Protein AF-A0A5J4VDG0-F1 (afdb_monomer_lite)

Sequence (549 aa):
MPLVFTILSIVASMLVIDYNEAIFICGYRSVIMGLCQLCVIVIVNPPAQNLIGVYPNFKTDISTNPIWNDISHFTTHHELRVQMLEKAVDFVTVLNQIVLYGTSKNDPETLTGDSQIDDLASPRTIKKGSQTQKIQYEPTDIFVNREGDELLEHRVYSINGPFNGLEALFALFIQSAQMILEEARDPDTPMPGLPTTAVQDMATLLIYDMKGGNVQYRAAIVQQQTDTINLWRTLLIIIFAVSIVTTFIGYVFCLVPERTILYHVAEGSAKMRELDPAADASDRTGMGASAWKDEYSCDCIRLDREHQKMLISLAGLCRAIDGTMNVAEQYSKLQQLMQAKPTADGLAILEMMDQVEKEREEVRASLGSAGGDQKILLDVTAAFDQSKLQILGKIIVRLLSIVIRQTFSALADEEHLIIKYKVSHIHKKLHQTQHAAFIRKVQTIALHVAKEARISNKQVHSSFAQKIIQLYAGWLIDHVSKIDRELSALLIGKAPESELDSDIEAHEHLVVPHSYTSFLDSDNASIQDRNLFERMKKMLKLSTKKANN

InterPro domains:
  IPR035938 Hemerythrin-like superfamily [G3DSA:1.20.120.50] (371-494)
  IPR035938 Hemerythrin-like superfamily [SSF47188] (393-489)

Organism: NCBI:txid222440

Radius of gyration: 50.25 Å; chains: 1; bounding box: 98×58×125 Å

Secondary structure (DSSP, 8-state):
-HHHHHHHHHHHHHHHHHHHHHHHHHHHHHHHHHHHHHHHHHHHS--SS-SSSSTT----TT---TTTS--GGGSS-HHHHHHHHHHHHHHHHHHHHHHHH---TT-GGG--S-HHHHTS-------TT-HHHHHHHSEES----STTGGG-TT-STT--S-EEHHHHHHHHHHHHHHHHHHHHH-TTSPPPPTTSHHHHHHHHHHHTHHHHHHHHHHHHHHHHHHHHHHHHHHHHHHHHHHHHHHHHHHIIIIIHHHHHHHHHHHHHHHHHHHS-HHHHHHHHSTTGGGS--GGG--S-HHHHHHHHHHHHHHHHHHHHH-TT---HHHHHHHHHHHHHS--HHHHHHHHHHHHHHHHHHHHHHHTT--SSS------GGGG--HHHHHHHHHHHHHHHHHHHHHHHHHHHHHHHHHHHTT--HHHHHHHHHHHHHHHHHHHHHHHHHHHHTT-TTSPPPTHHHHHHHHHHHHHIIIIIIIIIHHHHHHHTTTS-HHHHTSPPPP-SSB---HHHHHHHHSTTS-HHHHHHHHHHHHHHT--BPP---

Foldseek 3Di:
DVVVLVVLVVVLVVLLQQLVLLLVLLVVLLVLLVVLLLLLCCLQPPDPAQPPDDPPPQADPPFQQPLRRHPCSSHNDLVVSLVSSVLSLQLSVLSVCCSAAWADLPDPSNDNSRPVSSVHTHHHLDDVPAPLVCQAFPWDFFLFDDPCLVVDDCLQPPDDGTDGHLNRLSVLLSVLSVVQSVQSVDPVHPHDHCPDNSSSRSVSSSVTGNNSSSVSSSVSSVVVSVVSSVVSVVVSVVVVVVVVVVVVCCCVPPVVVVVVVVVVVVVVVVVVCVVPVLQVVQVVALLGLLQDDPLLALVFQQLSVLSLVLSLLLSLLLCLQAVLGHHPVSLVVLVVVCVVPNDPLSVLSNVLSVVSVVLQVVLVVVVPPDDDPCPPSDRCPVVDDLVNLLSSLVSSLQSLLSSQQSLQQSLQVLLVLCVVLVPDPVLSVVSLVVSLVLNLQSLVLSLLSLVQSNPSGDRRHSVSSVSVSVSSSCCSVVPSSPSSSVSVVRCVVRPDSVVSNDYDDDDPARNHHPSNVCCCVDPNDDPVNVVSVVVSCVSSVGHHPPPPD

pLDDT: mean 87.24, std 10.99, range [27.17, 97.31]

Structure (mmCIF, N/CA/C/O backbone):
data_AF-A0A5J4VDG0-F1
#
_entry.id   AF-A0A5J4VDG0-F1
#
loop_
_atom_site.group_PDB
_atom_site.id
_atom_site.type_symbol
_atom_site.label_atom_id
_atom_site.label_alt_id
_atom_site.label_comp_id
_atom_site.label_asym_id
_atom_site.label_entity_id
_atom_site.label_seq_id
_atom_site.pdbx_PDB_ins_code
_atom_site.Cartn_x
_atom_site.Cartn_y
_atom_site.Cartn_z
_atom_site.occupancy
_atom_site.B_iso_or_equiv
_atom_site.auth_seq_id
_atom_site.auth_comp_id
_atom_site.auth_asym_id
_atom_site.auth_atom_id
_atom_site.pdbx_PDB_model_num
ATOM 1 N N . MET A 1 1 ? -8.859 2.962 -7.431 1.00 70.88 1 MET A N 1
ATOM 2 C CA . MET A 1 1 ? -8.124 4.047 -8.122 1.00 70.88 1 MET A CA 1
ATOM 3 C C . MET A 1 1 ? -6.622 4.047 -7.831 1.00 70.88 1 MET A C 1
ATOM 5 O O . MET A 1 1 ? -5.888 4.030 -8.809 1.00 70.88 1 MET A O 1
ATOM 9 N N . PRO A 1 2 ? -6.133 3.976 -6.573 1.00 71.75 2 PRO A N 1
ATOM 10 C CA . PRO A 1 2 ? -4.685 3.977 -6.298 1.00 71.75 2 PRO A CA 1
ATOM 11 C C . PRO A 1 2 ? -3.926 2.828 -6.978 1.00 71.75 2 PRO A C 1
ATOM 13 O O . PRO A 1 2 ? -2.922 3.063 -7.634 1.00 71.75 2 PRO A O 1
ATOM 16 N N . LEU A 1 3 ? -4.477 1.609 -6.929 1.00 74.94 3 LEU A N 1
ATOM 17 C CA . LEU A 1 3 ? -3.910 0.438 -7.610 1.00 74.94 3 LEU A CA 1
ATOM 18 C C . LEU A 1 3 ? -3.774 0.645 -9.130 1.00 74.94 3 LEU A C 1
ATOM 20 O O . LEU A 1 3 ? -2.743 0.326 -9.708 1.00 74.94 3 LEU A O 1
ATOM 24 N N . VAL A 1 4 ? -4.802 1.216 -9.770 1.00 80.25 4 VAL A N 1
ATOM 25 C CA . VAL A 1 4 ? -4.806 1.487 -11.219 1.00 80.25 4 VAL A CA 1
ATOM 26 C C . VAL A 1 4 ? -3.732 2.516 -11.572 1.00 80.25 4 VAL A C 1
ATOM 28 O O . VAL A 1 4 ? -2.987 2.315 -12.524 1.00 80.25 4 VAL A O 1
ATOM 31 N N . PHE A 1 5 ? -3.600 3.580 -10.777 1.00 80.44 5 PHE A N 1
ATOM 32 C CA . PHE A 1 5 ? -2.546 4.579 -10.954 1.00 80.44 5 PHE A CA 1
ATOM 33 C C . PHE A 1 5 ? -1.143 3.962 -10.836 1.00 80.44 5 PHE A C 1
ATOM 35 O O . PHE A 1 5 ? -0.289 4.218 -11.685 1.00 80.44 5 PHE A O 1
ATOM 42 N N . THR A 1 6 ? -0.910 3.112 -9.831 1.00 81.81 6 THR A N 1
ATOM 43 C CA . THR A 1 6 ? 0.368 2.407 -9.651 1.00 81.81 6 THR A CA 1
ATOM 44 C C . THR A 1 6 ? 0.689 1.495 -10.834 1.00 81.81 6 THR A C 1
ATOM 46 O O . THR A 1 6 ? 1.796 1.568 -11.359 1.00 81.81 6 THR A O 1
ATOM 49 N N . ILE A 1 7 ? -0.274 0.692 -11.300 1.00 85.44 7 ILE A N 1
ATOM 50 C CA . ILE A 1 7 ? -0.084 -0.192 -12.461 1.00 85.44 7 ILE A CA 1
ATOM 51 C C . ILE A 1 7 ? 0.286 0.624 -13.705 1.00 85.44 7 ILE A C 1
ATOM 53 O O . ILE A 1 7 ? 1.271 0.313 -14.367 1.00 85.44 7 ILE A O 1
ATOM 57 N N . LEU A 1 8 ? -0.457 1.695 -14.000 1.00 84.88 8 LEU A N 1
ATOM 58 C CA . LEU A 1 8 ? -0.182 2.538 -15.169 1.00 84.88 8 LEU A CA 1
ATOM 59 C C . LEU A 1 8 ? 1.173 3.244 -15.071 1.00 84.88 8 LEU A C 1
ATOM 61 O O . LEU A 1 8 ? 1.848 3.405 -16.082 1.00 84.88 8 LEU A O 1
ATOM 65 N N . SER A 1 9 ? 1.593 3.623 -13.863 1.00 83.19 9 SER A N 1
ATOM 66 C CA . SER A 1 9 ? 2.905 4.232 -13.632 1.00 83.19 9 SER A CA 1
ATOM 67 C C . SER A 1 9 ? 4.038 3.238 -13.895 1.00 83.19 9 SER A C 1
ATOM 69 O O . SER A 1 9 ? 4.997 3.585 -14.575 1.00 83.19 9 SER A O 1
ATOM 71 N N . ILE A 1 10 ? 3.904 1.990 -13.429 1.00 87.62 10 ILE A N 1
ATOM 72 C CA . ILE A 1 10 ? 4.875 0.918 -13.698 1.00 87.62 10 ILE A CA 1
ATOM 73 C C . ILE A 1 10 ? 4.959 0.641 -15.202 1.00 87.62 10 ILE A C 1
ATOM 75 O O . ILE A 1 10 ? 6.056 0.606 -15.752 1.00 87.62 10 ILE A O 1
ATOM 79 N N . VAL A 1 11 ? 3.813 0.503 -15.878 1.00 87.31 11 VAL A N 1
ATOM 80 C CA . VAL A 1 11 ? 3.767 0.276 -17.333 1.00 87.31 11 VAL A CA 1
ATOM 81 C C . VAL A 1 11 ? 4.431 1.428 -18.088 1.00 87.31 11 VAL A C 1
ATOM 83 O O . VAL A 1 11 ? 5.231 1.186 -18.989 1.00 87.31 11 VAL A O 1
ATOM 86 N N . ALA A 1 12 ? 4.154 2.676 -17.703 1.00 85.50 12 ALA A N 1
ATOM 87 C CA . ALA A 1 12 ? 4.798 3.840 -18.300 1.00 85.50 12 ALA A CA 1
ATOM 88 C C . ALA A 1 12 ? 6.322 3.817 -18.091 1.00 85.50 12 ALA A C 1
ATOM 90 O O . ALA A 1 12 ? 7.064 4.077 -19.034 1.00 85.50 12 ALA A O 1
ATOM 91 N N . SER A 1 13 ? 6.800 3.463 -16.893 1.00 84.88 13 SER A N 1
ATOM 92 C CA . SER A 1 13 ? 8.234 3.334 -16.607 1.00 84.88 13 SER A CA 1
ATOM 93 C C . SER A 1 13 ? 8.905 2.223 -17.417 1.00 84.88 13 SER A C 1
ATOM 95 O O . SER A 1 13 ? 9.983 2.455 -17.955 1.00 84.88 13 SER A O 1
ATOM 97 N N . MET A 1 14 ? 8.271 1.054 -17.548 1.00 85.69 14 MET A N 1
ATOM 98 C CA . MET A 1 14 ? 8.796 -0.050 -18.362 1.00 85.69 14 MET A CA 1
ATOM 99 C C . MET A 1 14 ? 8.923 0.355 -19.832 1.00 85.69 14 MET A C 1
ATOM 101 O O . MET A 1 14 ? 9.989 0.201 -20.414 1.00 85.69 14 MET A O 1
ATOM 105 N N . LEU A 1 15 ? 7.889 0.990 -20.396 1.00 82.69 15 LEU A N 1
ATOM 106 C CA . LEU A 1 15 ? 7.940 1.484 -21.774 1.00 82.69 15 LEU A CA 1
ATOM 107 C C . LEU A 1 15 ? 9.100 2.463 -21.996 1.00 82.69 15 LEU A C 1
ATOM 109 O O . LEU A 1 15 ? 9.728 2.440 -23.049 1.00 82.69 15 LEU A O 1
ATOM 113 N N . VAL A 1 16 ? 9.395 3.332 -21.025 1.00 84.62 16 VAL A N 1
ATOM 114 C CA . VAL A 1 16 ? 10.520 4.274 -21.127 1.00 84.62 16 VAL A CA 1
ATOM 115 C C . VAL A 1 16 ? 11.865 3.552 -21.161 1.00 84.62 16 VAL A C 1
ATOM 117 O O . VAL A 1 16 ? 12.725 3.962 -21.942 1.00 84.62 16 VAL A O 1
ATOM 120 N N . ILE A 1 17 ? 12.039 2.506 -20.347 1.00 84.50 17 ILE A N 1
ATOM 121 C CA . ILE A 1 17 ? 13.260 1.688 -20.315 1.00 84.50 17 ILE A CA 1
ATOM 122 C C . ILE A 1 17 ? 13.478 1.021 -21.676 1.00 84.50 17 ILE A C 1
ATOM 124 O O . ILE A 1 17 ? 14.536 1.223 -22.268 1.00 84.50 17 ILE A O 1
ATOM 128 N N . ASP A 1 18 ? 12.450 0.370 -22.225 1.00 83.50 18 ASP A N 1
ATOM 129 C CA . ASP A 1 18 ? 12.528 -0.307 -23.525 1.00 83.50 18 ASP A CA 1
ATOM 130 C C . ASP A 1 18 ? 12.976 0.662 -24.646 1.00 83.50 18 ASP A C 1
ATOM 132 O O . ASP A 1 18 ? 13.821 0.345 -25.483 1.00 83.50 18 ASP A O 1
ATOM 136 N N . TYR A 1 19 ? 12.465 1.902 -24.666 1.00 88.12 19 TYR A N 1
ATOM 137 C CA . TYR A 1 19 ? 12.916 2.899 -25.649 1.00 88.12 19 TYR A CA 1
ATOM 138 C C . TYR A 1 19 ? 14.365 3.360 -25.436 1.00 88.12 19 TYR A C 1
ATOM 140 O O . TYR A 1 19 ? 15.046 3.634 -26.425 1.00 88.12 19 TYR A O 1
ATOM 148 N N . ASN A 1 20 ? 14.851 3.455 -24.193 1.00 90.19 20 ASN A N 1
ATOM 149 C CA . ASN A 1 20 ? 16.251 3.811 -23.926 1.00 90.19 20 ASN A CA 1
ATOM 150 C C . ASN A 1 20 ? 17.202 2.754 -24.488 1.00 90.19 20 ASN A C 1
ATOM 152 O O . ASN A 1 20 ? 18.214 3.092 -25.106 1.00 90.19 20 ASN A O 1
ATOM 156 N N . GLU A 1 21 ? 16.850 1.485 -24.309 1.00 91.44 21 GLU A N 1
ATOM 157 C CA . GLU A 1 21 ? 17.596 0.350 -24.840 1.00 91.44 21 GLU A CA 1
ATOM 158 C C . GLU A 1 21 ? 17.581 0.370 -26.378 1.00 91.44 21 GLU A C 1
ATOM 160 O O . GLU A 1 21 ? 18.640 0.305 -27.002 1.00 91.44 21 GLU A O 1
ATOM 165 N N . ALA A 1 22 ? 16.432 0.640 -27.008 1.00 91.44 22 ALA A N 1
ATOM 166 C CA . ALA A 1 22 ? 16.335 0.841 -28.461 1.00 91.44 22 ALA A CA 1
ATOM 167 C C . ALA A 1 22 ? 17.231 1.986 -28.982 1.00 91.44 22 ALA A C 1
ATOM 169 O O . ALA A 1 22 ? 17.885 1.859 -30.020 1.00 91.44 22 ALA A O 1
ATOM 170 N N . ILE A 1 23 ? 17.265 3.124 -28.275 1.00 93.94 23 ILE A N 1
ATOM 171 C CA . ILE A 1 23 ? 18.097 4.289 -28.626 1.00 93.94 23 ILE A CA 1
ATOM 172 C C . ILE A 1 23 ? 19.583 3.932 -28.541 1.00 93.94 23 ILE A C 1
ATOM 174 O O . ILE A 1 23 ? 20.359 4.319 -29.425 1.00 93.94 23 ILE A O 1
ATOM 178 N N . PHE A 1 24 ? 19.973 3.191 -27.500 1.00 94.56 24 PHE A N 1
ATOM 179 C CA . PHE A 1 24 ? 21.333 2.695 -27.332 1.00 94.56 24 PHE A CA 1
ATOM 180 C C . PHE A 1 24 ? 21.721 1.761 -28.480 1.00 94.56 24 PHE A C 1
ATOM 182 O O . PHE A 1 24 ? 22.692 2.054 -29.175 1.00 94.56 24 PHE A O 1
ATOM 189 N N . ILE A 1 25 ? 20.931 0.715 -28.746 1.00 92.75 25 ILE A N 1
ATOM 190 C CA . ILE A 1 25 ? 21.183 -0.267 -29.814 1.00 92.75 25 ILE A CA 1
ATOM 191 C C . ILE A 1 25 ? 21.256 0.434 -31.184 1.00 92.75 25 ILE A C 1
ATOM 193 O O . ILE A 1 25 ? 22.161 0.174 -31.977 1.00 92.75 25 ILE A O 1
ATOM 197 N N . CYS A 1 26 ? 20.377 1.408 -31.446 1.00 93.44 26 CYS A N 1
ATOM 198 C CA . CYS A 1 26 ? 20.413 2.211 -32.671 1.00 93.44 26 CYS A CA 1
ATOM 199 C C . CYS A 1 26 ? 21.712 3.026 -32.813 1.00 93.44 26 CYS A C 1
ATOM 201 O O . CYS A 1 26 ? 22.259 3.149 -33.911 1.00 93.44 26 CYS A O 1
ATOM 203 N N . GLY A 1 27 ? 22.220 3.598 -31.717 1.00 93.12 27 GLY A N 1
ATOM 204 C CA . GLY A 1 27 ? 23.523 4.265 -31.705 1.00 93.12 27 GLY A CA 1
ATOM 205 C C . GLY A 1 27 ? 24.677 3.279 -31.888 1.00 93.12 27 GLY A C 1
ATOM 206 O O . GLY A 1 27 ? 25.604 3.545 -32.654 1.00 93.12 27 GLY A O 1
ATOM 207 N N . TYR A 1 28 ? 24.583 2.127 -31.229 1.00 93.00 28 TYR A N 1
ATOM 208 C CA . TYR A 1 28 ? 25.574 1.061 -31.249 1.00 93.00 28 TYR A CA 1
ATOM 209 C C . TYR A 1 28 ? 25.773 0.479 -32.653 1.00 93.00 28 TYR A C 1
ATOM 211 O O . TYR A 1 28 ? 26.912 0.315 -33.088 1.00 93.00 28 TYR A O 1
ATOM 219 N N . ARG A 1 29 ? 24.688 0.319 -33.426 1.00 91.12 29 ARG A N 1
ATOM 220 C CA . ARG A 1 29 ? 24.722 -0.067 -34.849 1.00 91.12 29 ARG A CA 1
ATOM 221 C C . ARG A 1 29 ? 25.728 0.760 -35.655 1.00 91.12 29 ARG A C 1
ATOM 223 O O . ARG A 1 29 ? 26.521 0.199 -36.401 1.00 91.12 29 ARG A O 1
ATOM 230 N N . SER A 1 30 ? 25.761 2.083 -35.464 1.00 90.44 30 SER A N 1
ATOM 231 C CA . SER A 1 30 ? 26.688 2.968 -36.196 1.00 90.44 30 SER A CA 1
ATOM 232 C C . SER A 1 30 ? 28.160 2.700 -35.861 1.00 90.44 30 SER A C 1
ATOM 234 O O . SER A 1 30 ? 29.027 2.866 -36.717 1.00 90.44 30 SER A O 1
ATOM 236 N N . VAL A 1 31 ? 28.450 2.281 -34.625 1.00 92.56 31 VAL A N 1
ATOM 237 C CA . VAL A 1 31 ? 29.808 1.925 -34.185 1.00 92.56 31 VAL A CA 1
ATOM 238 C C . VAL A 1 31 ? 30.266 0.645 -34.879 1.00 92.56 31 VAL A C 1
ATOM 240 O O . VAL A 1 31 ? 31.378 0.603 -35.404 1.00 92.56 31 VAL A O 1
ATOM 243 N N . ILE A 1 32 ? 29.397 -0.368 -34.954 1.00 93.69 32 ILE A N 1
ATOM 244 C CA . ILE A 1 32 ? 29.720 -1.634 -35.625 1.00 93.69 32 ILE A CA 1
ATOM 245 C C . ILE A 1 32 ? 29.877 -1.444 -37.140 1.00 93.69 32 ILE A C 1
ATOM 247 O O . ILE A 1 32 ? 30.781 -2.027 -37.732 1.00 93.69 32 ILE A O 1
ATOM 251 N N . MET A 1 33 ? 29.098 -0.561 -37.775 1.00 94.06 33 MET A N 1
ATOM 252 C CA . MET A 1 33 ? 29.329 -0.197 -39.184 1.00 94.06 33 MET A CA 1
ATOM 253 C C . MET A 1 33 ? 30.720 0.420 -39.399 1.00 94.06 33 MET A C 1
ATOM 255 O O . MET A 1 33 ? 31.411 0.080 -40.358 1.00 94.06 33 MET A O 1
ATOM 259 N N . GLY A 1 34 ? 31.178 1.276 -38.479 1.00 93.25 34 GLY A N 1
ATOM 260 C CA . GLY A 1 34 ? 32.550 1.793 -38.501 1.00 93.25 34 GLY A CA 1
ATOM 261 C C . GLY A 1 34 ? 33.610 0.700 -38.349 1.00 93.25 34 GLY A C 1
ATOM 262 O O . GLY A 1 34 ? 34.657 0.764 -38.990 1.00 93.25 34 GLY A O 1
ATOM 263 N N . LEU A 1 35 ? 33.322 -0.333 -37.557 1.00 92.50 35 LEU A N 1
ATOM 264 C CA . LEU A 1 35 ? 34.194 -1.494 -37.406 1.00 92.50 35 LEU A CA 1
ATOM 265 C C . LEU A 1 35 ? 34.237 -2.366 -38.669 1.00 92.50 35 LEU A C 1
ATOM 267 O O . LEU A 1 35 ? 35.317 -2.819 -39.043 1.00 92.50 35 LEU A O 1
ATOM 271 N N . CYS A 1 36 ? 33.110 -2.538 -39.365 1.00 94.50 36 CYS A N 1
ATOM 272 C CA . CYS A 1 36 ? 33.076 -3.196 -40.676 1.00 94.50 36 CYS A CA 1
ATOM 273 C C . CYS A 1 36 ? 33.992 -2.462 -41.666 1.00 94.50 36 CYS A C 1
ATOM 275 O O . CYS A 1 36 ? 34.841 -3.083 -42.303 1.00 94.50 36 CYS A O 1
ATOM 277 N N . GLN A 1 37 ? 33.892 -1.127 -41.727 1.00 92.81 37 GLN A N 1
ATOM 278 C CA . GLN A 1 37 ? 34.757 -0.301 -42.576 1.00 92.81 37 GLN A CA 1
ATOM 279 C C . GLN A 1 37 ? 36.240 -0.446 -42.208 1.00 92.81 37 GLN A C 1
ATOM 281 O O . GLN A 1 37 ? 37.091 -0.544 -43.091 1.00 92.81 37 GLN A O 1
ATOM 286 N N . LEU A 1 38 ? 36.564 -0.474 -40.912 1.00 91.81 38 LEU A N 1
ATOM 287 C CA . LEU A 1 38 ? 37.932 -0.700 -40.450 1.00 91.81 38 LEU A CA 1
ATOM 288 C C . LEU A 1 38 ? 38.455 -2.069 -40.906 1.00 91.81 38 LEU A C 1
ATOM 290 O O . LEU A 1 38 ? 39.565 -2.146 -41.427 1.00 91.81 38 LEU A O 1
ATOM 294 N N . CYS A 1 39 ? 37.660 -3.130 -40.750 1.00 91.88 39 CYS A N 1
ATOM 295 C CA . CYS A 1 39 ? 38.047 -4.472 -41.184 1.00 91.88 39 CYS A CA 1
ATOM 296 C C . CYS A 1 39 ? 38.300 -4.514 -42.696 1.00 91.88 39 CYS A C 1
ATOM 298 O O . CYS A 1 39 ? 39.322 -5.045 -43.119 1.00 91.88 39 CYS A O 1
ATOM 300 N N . VAL A 1 40 ? 37.443 -3.875 -43.499 1.00 93.06 40 VAL A N 1
ATOM 301 C CA . VAL A 1 40 ? 37.644 -3.734 -44.950 1.00 93.06 40 VAL A CA 1
ATOM 302 C C . VAL A 1 40 ? 38.961 -3.032 -45.274 1.00 93.06 40 VAL A C 1
ATOM 304 O O . VAL A 1 40 ? 39.744 -3.545 -46.069 1.00 93.06 40 VAL A O 1
ATOM 307 N N . ILE A 1 41 ? 39.250 -1.894 -44.635 1.00 90.75 41 ILE A N 1
ATOM 308 C CA . ILE A 1 41 ? 40.502 -1.156 -44.867 1.00 90.75 41 ILE A CA 1
ATOM 309 C C . ILE A 1 41 ? 41.715 -2.033 -44.553 1.00 90.75 41 ILE A C 1
ATOM 311 O O . ILE A 1 41 ? 42.691 -2.010 -45.294 1.00 90.75 41 ILE A O 1
ATOM 315 N N . VAL A 1 42 ? 41.655 -2.817 -43.478 1.00 89.94 42 VAL A N 1
ATOM 316 C CA . VAL A 1 42 ? 42.764 -3.675 -43.046 1.00 89.94 42 VAL A CA 1
ATOM 317 C C . VAL A 1 42 ? 42.888 -4.946 -43.905 1.00 89.94 42 VAL A C 1
ATOM 319 O O . VAL A 1 42 ? 43.977 -5.498 -44.031 1.00 89.94 42 VAL A O 1
ATOM 322 N N . ILE A 1 43 ? 41.814 -5.401 -44.553 1.00 90.69 43 ILE A N 1
ATOM 323 C CA . ILE A 1 43 ? 41.867 -6.467 -45.567 1.00 90.69 43 ILE A CA 1
ATOM 324 C C . ILE A 1 43 ? 42.522 -5.950 -46.857 1.00 90.69 43 ILE A C 1
ATOM 326 O O . ILE A 1 43 ? 43.427 -6.591 -47.387 1.00 90.69 43 ILE A O 1
ATOM 330 N N . VAL A 1 44 ? 42.084 -4.782 -47.332 1.00 90.88 44 VAL A N 1
ATOM 331 C CA . VAL A 1 44 ? 42.503 -4.162 -48.603 1.00 90.88 44 VAL A CA 1
ATOM 332 C C . VAL A 1 44 ? 43.905 -3.551 -48.521 1.00 90.88 44 VAL A C 1
ATOM 334 O O . VAL A 1 44 ? 44.650 -3.528 -49.500 1.00 90.88 44 VAL A O 1
ATOM 337 N N . ASN A 1 45 ? 44.279 -3.042 -47.350 1.00 88.94 45 ASN A N 1
ATOM 338 C CA . ASN A 1 45 ? 45.578 -2.445 -47.074 1.00 88.94 45 ASN A CA 1
ATOM 339 C C . ASN A 1 45 ? 46.158 -3.039 -45.779 1.00 88.94 45 ASN A C 1
ATOM 341 O O . ASN A 1 45 ? 46.115 -2.401 -44.719 1.00 88.94 45 ASN A O 1
ATOM 345 N N . PRO A 1 46 ? 46.655 -4.286 -45.835 1.00 86.56 46 PRO A N 1
ATOM 346 C CA . PRO A 1 46 ? 47.074 -5.009 -44.649 1.00 86.56 46 PRO A CA 1
ATOM 347 C C . PRO A 1 46 ? 48.311 -4.384 -44.000 1.00 86.56 46 PRO A C 1
ATOM 349 O O . PRO A 1 46 ? 49.202 -3.882 -44.691 1.00 86.56 46 PRO A O 1
ATOM 352 N N . PRO A 1 47 ? 48.413 -4.428 -42.662 1.00 83.25 47 PRO A N 1
ATOM 353 C CA . PRO A 1 47 ? 49.564 -3.884 -41.968 1.00 83.25 47 PRO A CA 1
ATOM 354 C C . PRO A 1 47 ? 50.822 -4.705 -42.274 1.00 83.25 47 PRO A C 1
ATOM 356 O O . PRO A 1 47 ? 50.781 -5.932 -42.363 1.00 83.25 47 PRO A O 1
ATOM 359 N N . ALA A 1 48 ? 51.967 -4.024 -42.374 1.00 83.69 48 ALA A N 1
ATOM 360 C CA . ALA A 1 48 ? 53.259 -4.660 -42.656 1.00 83.69 48 ALA A CA 1
ATOM 361 C C . ALA A 1 48 ? 53.749 -5.591 -41.526 1.00 83.69 48 ALA A C 1
ATOM 363 O O . ALA A 1 48 ? 54.609 -6.441 -41.744 1.00 83.69 48 ALA A O 1
ATOM 364 N N . GLN A 1 49 ? 53.213 -5.424 -40.317 1.00 85.00 49 GLN A N 1
ATOM 365 C CA . GLN A 1 49 ? 53.497 -6.234 -39.135 1.00 85.00 49 GLN A CA 1
ATOM 366 C C . GLN A 1 49 ? 52.247 -6.310 -38.255 1.00 85.00 49 GLN A C 1
ATOM 368 O O . GLN A 1 49 ? 51.351 -5.477 -38.387 1.00 85.00 49 GLN A O 1
ATOM 373 N N . ASN A 1 50 ? 52.195 -7.270 -37.330 1.00 80.94 50 ASN A N 1
ATOM 374 C CA . ASN A 1 50 ? 51.109 -7.330 -36.353 1.00 80.94 50 ASN A CA 1
ATOM 375 C C . ASN A 1 50 ? 51.076 -6.022 -35.543 1.00 80.94 50 ASN A C 1
ATOM 377 O O . ASN A 1 50 ? 52.068 -5.656 -34.911 1.00 80.94 50 ASN A O 1
ATOM 381 N N . LEU A 1 51 ? 49.951 -5.303 -35.599 1.00 75.50 51 LEU A N 1
ATOM 382 C CA . LEU A 1 51 ? 49.806 -3.988 -34.960 1.00 75.50 51 LEU A CA 1
ATOM 383 C C . LEU A 1 51 ? 49.625 -4.103 -33.446 1.00 75.50 51 LEU A C 1
ATOM 385 O O . LEU A 1 51 ? 50.106 -3.264 -32.688 1.00 75.50 51 LEU A O 1
ATOM 389 N N . ILE A 1 52 ? 48.942 -5.157 -33.011 1.00 72.62 52 ILE A N 1
ATOM 390 C CA . ILE A 1 52 ? 48.749 -5.498 -31.608 1.00 72.62 52 ILE A CA 1
ATOM 391 C C . ILE A 1 52 ? 49.311 -6.912 -31.463 1.00 72.62 52 ILE A C 1
ATOM 393 O O . ILE A 1 52 ? 48.883 -7.785 -32.207 1.00 72.62 52 ILE A O 1
ATOM 397 N N . GLY A 1 53 ? 50.320 -7.079 -30.590 1.00 65.25 53 GLY A N 1
ATOM 398 C CA . GLY A 1 53 ? 51.028 -8.318 -30.192 1.00 65.25 53 GLY A CA 1
ATOM 399 C C . GLY A 1 53 ? 51.355 -9.366 -31.283 1.00 65.25 53 GLY A C 1
ATOM 400 O O . GLY A 1 53 ? 51.524 -9.052 -32.452 1.00 65.25 53 GLY A O 1
ATOM 401 N N . VAL A 1 54 ? 51.452 -10.644 -30.890 1.00 68.31 54 VAL A N 1
ATOM 402 C CA . VAL A 1 54 ? 51.658 -11.792 -31.799 1.00 68.31 54 VAL A CA 1
ATOM 403 C C . VAL A 1 54 ? 50.436 -12.710 -31.721 1.00 68.31 54 VAL A C 1
ATOM 405 O O . VAL A 1 54 ? 50.083 -13.158 -30.631 1.00 68.31 54 VAL A O 1
ATOM 408 N N . TYR A 1 55 ? 49.785 -12.990 -32.854 1.00 68.88 55 TYR A N 1
ATOM 409 C CA . TYR A 1 55 ? 48.729 -14.009 -32.935 1.00 68.88 55 TYR A CA 1
ATOM 410 C C . TYR A 1 55 ? 49.280 -15.381 -32.496 1.00 68.88 55 TYR A C 1
ATOM 412 O O . TYR A 1 55 ? 50.399 -15.714 -32.897 1.00 68.88 55 TYR A O 1
ATOM 420 N N . PRO A 1 56 ? 48.548 -16.191 -31.701 1.00 64.12 56 PRO A N 1
ATOM 421 C CA . PRO A 1 56 ? 47.143 -16.056 -31.282 1.00 64.12 56 PRO A CA 1
ATOM 422 C C . PRO A 1 56 ? 46.897 -15.418 -29.897 1.00 64.12 56 PRO A C 1
ATOM 424 O O . PRO A 1 56 ? 45.912 -15.742 -29.240 1.00 64.12 56 PRO A O 1
ATOM 427 N N . ASN A 1 57 ? 47.739 -14.500 -29.416 1.00 61.78 57 ASN A N 1
ATOM 428 C CA . ASN A 1 57 ? 47.658 -14.016 -28.025 1.00 61.78 57 ASN A CA 1
ATOM 429 C C . ASN A 1 57 ? 46.596 -12.924 -27.748 1.00 61.78 57 ASN A C 1
ATOM 431 O O . ASN A 1 57 ? 46.778 -12.124 -26.830 1.00 61.78 57 ASN A O 1
ATOM 435 N N . PHE A 1 58 ? 45.486 -12.877 -28.496 1.00 69.50 58 PHE A N 1
ATOM 436 C CA . PHE A 1 58 ? 44.405 -11.906 -28.268 1.00 69.50 58 PHE A CA 1
ATOM 437 C C . PHE A 1 58 ? 43.123 -12.593 -27.851 1.00 69.50 58 PHE A C 1
ATOM 439 O O . PHE A 1 58 ? 42.309 -12.979 -28.683 1.00 69.50 58 PHE A O 1
ATOM 446 N N . LYS A 1 59 ? 42.927 -12.711 -26.543 1.00 65.56 59 LYS A N 1
ATOM 447 C CA . LYS A 1 59 ? 41.623 -13.044 -25.993 1.00 65.56 59 LYS A CA 1
ATOM 448 C C . LYS A 1 59 ? 41.297 -12.053 -24.896 1.00 65.56 59 LYS A C 1
ATOM 450 O O . LYS A 1 59 ? 42.045 -11.922 -23.929 1.00 65.56 59 LYS A O 1
ATOM 455 N N . THR A 1 60 ? 40.192 -11.341 -25.069 1.00 74.69 60 THR A N 1
ATOM 456 C CA . THR A 1 60 ? 39.701 -10.398 -24.067 1.00 74.69 60 THR A CA 1
ATOM 457 C C . THR A 1 60 ? 38.576 -11.070 -23.292 1.00 74.69 60 THR A C 1
ATOM 459 O O . THR A 1 60 ? 37.422 -11.008 -23.701 1.00 74.69 60 THR A O 1
ATOM 462 N N . ASP A 1 61 ? 38.900 -11.699 -22.159 1.00 78.00 61 ASP A N 1
ATOM 463 C CA . ASP A 1 61 ? 37.929 -12.459 -21.347 1.00 78.00 61 ASP A CA 1
ATOM 464 C C . ASP A 1 61 ? 36.849 -11.578 -20.679 1.00 78.00 61 ASP A C 1
ATOM 466 O O . ASP A 1 61 ? 35.885 -12.089 -20.118 1.00 78.00 61 ASP A O 1
ATOM 470 N N . ILE A 1 62 ? 37.000 -10.250 -20.733 1.00 82.06 62 ILE A N 1
ATOM 471 C CA . ILE A 1 62 ? 36.061 -9.276 -20.150 1.00 82.06 62 ILE A CA 1
ATOM 472 C C . ILE A 1 62 ? 34.961 -8.879 -21.154 1.00 82.06 62 ILE A C 1
ATOM 474 O O . ILE A 1 62 ? 33.908 -8.389 -20.753 1.00 82.06 62 ILE A O 1
ATOM 478 N N . SER A 1 63 ? 35.189 -9.062 -22.460 1.00 85.62 63 SER A N 1
ATOM 479 C CA . SER A 1 63 ? 34.237 -8.640 -23.491 1.00 85.62 63 SER A CA 1
ATOM 480 C C . SER A 1 63 ? 33.266 -9.767 -23.832 1.00 85.62 63 SER A C 1
ATOM 482 O O . SER A 1 63 ? 33.682 -10.871 -24.175 1.00 85.62 63 SER A O 1
ATOM 484 N N . THR A 1 64 ? 31.968 -9.473 -23.778 1.00 88.56 64 THR A N 1
ATOM 485 C CA . THR A 1 64 ? 30.905 -10.363 -24.270 1.00 88.56 64 THR A CA 1
ATOM 486 C C . THR A 1 64 ? 30.666 -10.199 -25.769 1.00 88.56 64 THR A C 1
ATOM 488 O O . THR A 1 64 ? 30.052 -11.062 -26.385 1.00 88.56 64 THR A O 1
ATOM 491 N N . ASN A 1 65 ? 31.193 -9.132 -26.376 1.00 88.25 65 ASN A N 1
ATOM 492 C CA . ASN A 1 65 ? 30.998 -8.850 -27.787 1.00 88.25 65 ASN A CA 1
ATOM 493 C C . ASN A 1 65 ? 31.851 -9.782 -28.671 1.00 88.25 65 ASN A C 1
ATOM 495 O O . ASN A 1 65 ? 33.077 -9.803 -28.509 1.00 88.25 65 ASN A O 1
ATOM 499 N N . PRO A 1 66 ? 31.256 -10.492 -29.649 1.00 83.75 66 PRO A N 1
ATOM 500 C CA . PRO A 1 66 ? 31.954 -11.482 -30.476 1.00 83.75 66 PRO A CA 1
ATOM 501 C C . PRO A 1 66 ? 32.997 -10.891 -31.437 1.00 83.75 66 PRO A C 1
ATOM 503 O O . PRO A 1 66 ? 33.783 -11.640 -32.020 1.00 83.75 66 PRO A O 1
ATOM 506 N N . ILE A 1 67 ? 33.007 -9.566 -31.622 1.00 87.19 67 ILE A N 1
ATOM 507 C CA . ILE A 1 67 ? 33.978 -8.859 -32.462 1.00 87.19 67 ILE A CA 1
ATOM 508 C C . ILE A 1 67 ? 35.094 -8.239 -31.612 1.00 87.19 67 ILE A C 1
ATOM 510 O O . ILE A 1 67 ? 36.226 -8.127 -32.067 1.00 87.19 67 ILE A O 1
ATOM 514 N N . TRP A 1 68 ? 34.808 -7.814 -30.377 1.00 85.81 68 TRP A N 1
ATOM 515 C CA . TRP A 1 68 ? 35.807 -7.174 -29.506 1.00 85.81 68 TRP A CA 1
ATOM 516 C C . TRP A 1 68 ? 36.533 -8.137 -28.573 1.00 85.81 68 TRP A C 1
ATOM 518 O O . TRP A 1 68 ? 37.631 -7.824 -28.108 1.00 85.81 68 TRP A O 1
ATOM 528 N N . ASN A 1 69 ? 35.965 -9.315 -28.316 1.00 84.50 69 ASN A N 1
ATOM 529 C CA . ASN A 1 69 ? 36.686 -10.379 -27.627 1.00 84.50 69 ASN A CA 1
ATOM 530 C C . ASN A 1 69 ? 37.858 -10.940 -28.463 1.00 84.50 69 ASN A C 1
ATOM 532 O O . ASN A 1 69 ? 38.770 -11.542 -27.889 1.00 84.50 69 ASN A O 1
ATOM 536 N N . ASP A 1 70 ? 37.857 -10.661 -29.774 1.00 82.69 70 ASP A N 1
ATOM 537 C CA . ASP A 1 70 ? 38.806 -11.124 -30.783 1.00 82.69 70 ASP A CA 1
ATOM 538 C C . ASP A 1 70 ? 39.276 -9.969 -31.692 1.00 82.69 70 ASP A C 1
ATOM 540 O O . ASP A 1 70 ? 38.636 -9.582 -32.669 1.00 82.69 70 ASP A O 1
ATOM 544 N N . ILE A 1 71 ? 40.452 -9.418 -31.398 1.00 83.69 71 ILE A N 1
ATOM 545 C CA . ILE A 1 71 ? 41.050 -8.325 -32.183 1.00 83.69 71 ILE A CA 1
ATOM 546 C C . ILE A 1 71 ? 41.942 -8.828 -33.332 1.00 83.69 71 ILE A C 1
ATOM 548 O O . ILE A 1 71 ? 42.845 -8.116 -33.781 1.00 83.69 71 ILE A O 1
ATOM 552 N N . SER A 1 72 ? 41.696 -10.040 -33.846 1.00 86.81 72 SER A N 1
ATOM 553 C CA . SER A 1 72 ? 42.518 -10.654 -34.902 1.00 86.81 72 SER A CA 1
ATOM 554 C C . SER A 1 72 ? 42.531 -9.882 -36.228 1.00 86.81 72 SER A C 1
ATOM 556 O O . SER A 1 72 ? 43.414 -10.109 -37.060 1.00 86.81 72 SER A O 1
ATOM 558 N N . HIS A 1 73 ? 41.639 -8.900 -36.406 1.00 85.44 73 HIS A N 1
ATOM 559 C CA . 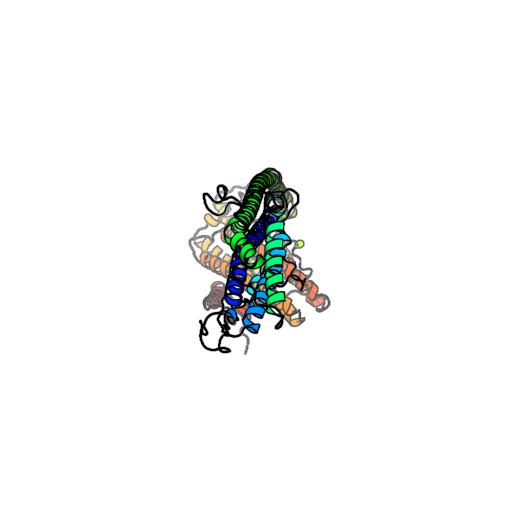HIS A 1 73 ? 41.680 -7.969 -37.534 1.00 85.44 73 HIS A CA 1
ATOM 560 C C . HIS A 1 73 ? 42.977 -7.135 -37.586 1.00 85.44 73 HIS A C 1
ATOM 562 O O . HIS A 1 73 ? 43.341 -6.672 -38.657 1.00 85.44 73 HIS A O 1
ATOM 568 N N . PHE A 1 74 ? 43.726 -6.989 -36.485 1.00 86.56 74 PHE A N 1
ATOM 569 C CA . PHE A 1 74 ? 45.028 -6.296 -36.452 1.00 86.56 74 PHE A CA 1
ATOM 570 C C . PHE A 1 74 ? 46.248 -7.184 -36.753 1.00 86.56 74 PHE A C 1
ATOM 572 O O . PHE A 1 74 ? 47.396 -6.734 -36.645 1.00 86.56 74 PHE A O 1
ATOM 579 N N . THR A 1 75 ? 46.021 -8.446 -37.113 1.00 87.31 75 THR A N 1
ATOM 580 C CA . THR A 1 75 ? 47.088 -9.404 -37.422 1.00 87.31 75 THR A CA 1
ATOM 581 C C . THR A 1 75 ? 47.467 -9.370 -38.904 1.00 87.31 75 THR A C 1
ATOM 583 O O . THR A 1 75 ? 46.748 -8.835 -39.754 1.00 87.31 75 THR A O 1
ATOM 586 N N . THR A 1 76 ? 48.604 -9.974 -39.244 1.00 86.00 76 THR A N 1
ATOM 587 C CA . THR A 1 76 ? 49.015 -10.198 -40.636 1.00 86.00 76 THR A CA 1
ATOM 588 C C . THR A 1 76 ? 48.270 -11.364 -41.297 1.00 86.00 76 THR A C 1
ATOM 590 O O . THR A 1 76 ? 48.311 -11.473 -42.523 1.00 86.00 76 THR A O 1
ATOM 593 N N . HIS A 1 77 ? 47.556 -12.194 -40.527 1.00 88.06 77 HIS A N 1
ATOM 594 C CA . HIS A 1 77 ? 46.837 -13.370 -41.017 1.00 88.06 77 HIS A CA 1
ATOM 595 C C . HIS A 1 77 ? 45.557 -12.981 -41.761 1.00 88.06 77 HIS A C 1
ATOM 597 O O . HIS A 1 77 ? 44.590 -12.507 -41.169 1.00 88.06 77 HIS A O 1
ATOM 603 N N . HIS A 1 78 ? 45.551 -13.221 -43.070 1.00 87.38 78 HIS A N 1
ATOM 604 C CA . HIS A 1 78 ? 44.461 -12.839 -43.967 1.00 87.38 78 HIS A CA 1
ATOM 605 C C . HIS A 1 78 ? 43.112 -13.473 -43.608 1.00 87.38 78 HIS A C 1
ATOM 607 O O . HIS A 1 78 ? 42.141 -12.749 -43.411 1.00 87.38 78 HIS A O 1
ATOM 613 N N . GLU A 1 79 ? 43.071 -14.797 -43.445 1.00 88.94 79 GLU A N 1
ATOM 614 C CA . GLU A 1 79 ? 41.839 -15.546 -43.145 1.00 88.94 79 GLU A CA 1
ATOM 615 C C . GLU A 1 79 ? 41.118 -15.008 -41.904 1.00 88.94 79 GLU A C 1
ATOM 617 O O . GLU A 1 79 ? 39.900 -14.851 -41.904 1.00 88.94 79 GLU A O 1
ATOM 622 N N . LEU A 1 80 ? 41.874 -14.640 -40.867 1.00 88.56 80 LEU A N 1
ATOM 623 C CA . LEU A 1 80 ? 41.309 -14.090 -39.638 1.00 88.56 80 LEU A CA 1
ATOM 624 C C . LEU A 1 80 ? 40.745 -12.685 -39.836 1.00 88.56 80 LEU A C 1
ATOM 626 O O . LEU A 1 80 ? 39.712 -12.359 -39.260 1.00 88.56 80 LEU A O 1
ATOM 630 N N . ARG A 1 81 ? 41.381 -11.842 -40.659 1.00 88.94 81 ARG A N 1
ATOM 631 C CA . ARG A 1 81 ? 40.832 -10.517 -40.988 1.00 88.94 81 ARG A CA 1
ATOM 632 C C . ARG A 1 81 ? 39.500 -10.638 -41.722 1.00 88.94 81 ARG A C 1
ATOM 634 O O . ARG A 1 81 ? 38.560 -9.921 -41.387 1.00 88.94 81 ARG A O 1
ATOM 641 N N . VAL A 1 82 ? 39.418 -11.566 -42.676 1.00 91.56 82 VAL A N 1
ATOM 642 C CA . VAL A 1 82 ? 38.184 -11.881 -43.410 1.00 91.56 82 VAL A CA 1
ATOM 643 C C . VAL A 1 82 ? 37.111 -12.410 -42.456 1.00 91.56 82 VAL A C 1
ATOM 645 O O . VAL A 1 82 ? 35.988 -11.910 -42.469 1.00 91.56 82 VAL A O 1
ATOM 648 N N . GLN A 1 83 ? 37.465 -13.334 -41.558 1.00 91.31 83 GLN A N 1
ATOM 649 C CA . GLN A 1 83 ? 36.554 -13.844 -40.529 1.00 91.31 83 GLN A CA 1
ATOM 650 C C . GLN A 1 83 ? 36.042 -12.733 -39.597 1.00 91.31 83 GLN A C 1
ATOM 652 O O . GLN A 1 83 ? 34.885 -12.756 -39.180 1.00 91.31 83 GLN A O 1
ATOM 657 N N . MET A 1 84 ? 36.875 -11.742 -39.264 1.00 91.44 84 MET A N 1
ATOM 658 C CA . MET A 1 84 ? 36.429 -10.626 -38.429 1.00 91.44 84 MET A CA 1
ATOM 659 C C . MET A 1 84 ? 35.449 -9.696 -39.141 1.00 91.44 84 MET A C 1
ATOM 661 O O . MET A 1 84 ? 34.510 -9.221 -38.502 1.00 91.44 84 MET A O 1
ATOM 665 N N . LEU A 1 85 ? 35.635 -9.456 -40.443 1.00 93.81 85 LEU A N 1
ATOM 666 C CA . LEU A 1 85 ? 34.657 -8.718 -41.240 1.00 93.81 85 LEU A CA 1
ATOM 667 C C . LEU A 1 85 ? 33.323 -9.474 -41.304 1.00 93.81 85 LEU A C 1
ATOM 669 O O . LEU A 1 85 ? 32.286 -8.855 -41.099 1.00 93.81 85 LEU A O 1
ATOM 673 N N . GLU A 1 86 ? 33.347 -10.793 -41.511 1.00 93.75 86 GLU A N 1
ATOM 674 C CA . GLU A 1 86 ? 32.142 -11.636 -41.505 1.00 93.75 86 GLU A CA 1
ATOM 675 C C . GLU A 1 86 ? 31.381 -11.515 -40.181 1.00 93.75 86 GLU A C 1
ATOM 677 O O . GLU A 1 86 ? 30.221 -11.109 -40.178 1.00 93.75 86 GLU A O 1
ATOM 682 N N . LYS A 1 87 ? 32.063 -11.728 -39.045 1.00 92.62 87 LYS A N 1
ATOM 683 C CA . LYS A 1 87 ? 31.459 -11.554 -37.714 1.00 92.62 87 LYS A CA 1
ATOM 684 C C . LYS A 1 87 ? 30.852 -10.158 -37.534 1.00 92.62 87 LYS A C 1
ATOM 686 O O . LYS A 1 87 ? 29.789 -10.025 -36.934 1.00 92.62 87 LYS A O 1
ATOM 691 N N . ALA A 1 88 ? 31.519 -9.111 -38.024 1.00 94.38 88 ALA A N 1
ATOM 692 C CA . ALA A 1 88 ? 31.027 -7.741 -37.905 1.00 94.38 88 ALA A CA 1
ATOM 693 C C . ALA A 1 88 ? 29.785 -7.472 -38.772 1.00 94.38 88 ALA A C 1
ATOM 695 O O . ALA A 1 88 ? 28.859 -6.797 -38.312 1.00 94.38 88 ALA A O 1
ATOM 696 N N . VAL A 1 89 ? 29.749 -8.021 -39.991 1.00 95.12 89 VAL A N 1
ATOM 697 C CA . VAL A 1 89 ? 28.609 -7.935 -40.918 1.00 95.12 89 VAL A CA 1
ATOM 698 C C . VAL A 1 89 ? 27.395 -8.681 -40.363 1.00 95.12 89 VAL A C 1
ATOM 700 O O . VAL A 1 89 ? 26.294 -8.124 -40.348 1.00 95.12 89 VAL A O 1
ATOM 703 N N . ASP A 1 90 ? 27.586 -9.892 -39.844 1.00 93.12 90 ASP A N 1
ATOM 704 C CA . ASP A 1 90 ? 26.510 -10.672 -39.226 1.00 93.12 90 ASP A CA 1
ATOM 705 C C . ASP A 1 90 ? 25.930 -9.922 -38.023 1.00 93.12 90 ASP A C 1
ATOM 707 O O . ASP A 1 90 ? 24.724 -9.675 -37.940 1.00 93.12 90 ASP A O 1
ATOM 711 N N . PHE A 1 91 ? 26.805 -9.449 -37.134 1.00 94.00 91 PHE A N 1
ATOM 712 C CA . PHE A 1 91 ? 26.404 -8.734 -35.928 1.00 94.00 91 PHE A CA 1
ATOM 713 C C . PHE A 1 91 ? 25.625 -7.449 -36.240 1.00 94.00 91 PHE A C 1
ATOM 715 O O . PHE A 1 91 ? 24.583 -7.189 -35.636 1.00 94.00 91 PHE A O 1
ATOM 722 N N . VAL A 1 92 ? 26.085 -6.632 -37.198 1.00 94.81 92 VAL A N 1
ATOM 723 C CA . VAL A 1 92 ? 25.379 -5.391 -37.558 1.00 94.81 92 VAL A CA 1
ATOM 724 C C . VAL A 1 92 ? 24.050 -5.660 -38.266 1.00 94.81 92 VAL A C 1
ATOM 726 O O . VAL A 1 92 ? 23.115 -4.870 -38.119 1.00 94.81 92 VAL A O 1
ATOM 729 N N . THR A 1 93 ? 23.939 -6.773 -38.994 1.00 93.88 93 THR A N 1
ATOM 730 C CA . THR A 1 93 ? 22.698 -7.197 -39.652 1.00 93.88 93 THR A CA 1
ATOM 731 C C . THR A 1 93 ? 21.643 -7.581 -38.620 1.00 93.88 93 THR A C 1
ATOM 733 O O . THR A 1 93 ? 20.523 -7.066 -38.675 1.00 93.88 93 THR A O 1
ATOM 736 N N . VAL A 1 94 ? 22.014 -8.390 -37.622 1.00 92.31 94 VAL A N 1
ATOM 737 C CA . VAL A 1 94 ? 21.116 -8.755 -36.514 1.00 92.31 94 VAL A CA 1
ATOM 738 C C . VAL A 1 94 ? 20.754 -7.522 -35.681 1.00 92.31 94 VAL A C 1
ATOM 740 O O . VAL A 1 94 ? 19.575 -7.273 -35.429 1.00 92.31 94 VAL A O 1
ATOM 743 N N . LEU A 1 95 ? 21.726 -6.664 -35.339 1.00 92.56 95 LEU A N 1
ATOM 744 C CA . LEU A 1 95 ? 21.448 -5.390 -34.661 1.00 92.56 95 LEU A CA 1
ATOM 745 C C . LEU A 1 95 ? 20.450 -4.527 -35.438 1.00 92.56 95 LEU A C 1
ATOM 747 O O . LEU A 1 95 ? 19.562 -3.916 -34.843 1.00 92.56 95 LEU A O 1
ATOM 751 N N . ASN A 1 96 ? 20.588 -4.449 -36.765 1.00 93.50 96 ASN A N 1
ATOM 752 C CA . ASN A 1 96 ? 19.656 -3.704 -37.599 1.00 93.50 96 ASN A CA 1
ATOM 753 C C . ASN A 1 96 ? 18.238 -4.273 -37.471 1.00 93.50 96 ASN A C 1
ATOM 755 O O . ASN A 1 96 ? 17.304 -3.515 -37.218 1.00 93.50 96 ASN A O 1
ATOM 759 N N . GLN A 1 97 ? 18.076 -5.594 -37.546 1.00 91.81 97 GLN A N 1
ATOM 760 C CA . GLN A 1 97 ? 16.776 -6.241 -37.355 1.00 91.81 97 GLN A CA 1
ATOM 761 C C . GLN A 1 97 ? 16.180 -5.951 -35.970 1.00 91.81 97 GLN A C 1
ATOM 763 O O . GLN A 1 97 ? 15.013 -5.562 -35.891 1.00 91.81 97 GLN A O 1
ATOM 768 N N . ILE A 1 98 ? 16.978 -6.033 -34.900 1.00 91.44 98 ILE A N 1
ATOM 769 C CA . ILE A 1 98 ? 16.546 -5.716 -33.528 1.00 91.44 98 ILE A CA 1
ATOM 770 C C . ILE A 1 98 ? 16.069 -4.263 -33.411 1.00 91.44 98 ILE A C 1
ATOM 772 O O . ILE A 1 98 ? 15.045 -3.988 -32.780 1.00 91.44 98 ILE A O 1
ATOM 776 N N . VAL A 1 99 ? 16.779 -3.310 -34.022 1.00 91.81 99 VAL A N 1
ATOM 777 C CA . VAL A 1 99 ? 16.366 -1.897 -34.011 1.00 91.81 99 VAL A CA 1
ATOM 778 C C . VAL A 1 99 ? 15.031 -1.730 -34.729 1.00 91.81 99 VAL A C 1
ATOM 780 O O . VAL A 1 99 ? 14.139 -1.055 -34.216 1.00 91.81 99 VAL A O 1
ATOM 783 N N . LEU A 1 100 ? 14.866 -2.322 -35.912 1.00 92.75 100 LEU A N 1
ATOM 784 C CA . LEU A 1 100 ? 13.681 -2.100 -36.742 1.00 92.75 100 LEU A CA 1
ATOM 785 C C . LEU A 1 100 ? 12.438 -2.822 -36.197 1.00 92.75 100 LEU A C 1
ATOM 787 O O . LEU A 1 100 ? 11.352 -2.228 -36.127 1.00 92.75 100 LEU A O 1
ATOM 791 N N . TYR A 1 101 ? 12.599 -4.082 -35.792 1.00 90.94 101 TYR A N 1
ATOM 792 C CA . TYR A 1 101 ? 11.505 -5.006 -35.488 1.00 90.94 101 TYR A CA 1
ATOM 793 C C . TYR A 1 101 ? 11.353 -5.336 -34.000 1.00 90.94 101 TYR A C 1
ATOM 795 O O . TYR A 1 101 ? 10.270 -5.764 -33.596 1.00 90.94 101 TYR A O 1
ATOM 803 N N . GLY A 1 102 ? 12.358 -5.024 -33.182 1.00 89.06 102 GLY A N 1
ATOM 804 C CA . GLY A 1 102 ? 12.388 -5.315 -31.751 1.00 89.06 102 GLY A CA 1
ATOM 805 C C . GLY A 1 102 ? 13.005 -6.676 -31.424 1.00 89.06 102 GLY A C 1
ATOM 806 O O . GLY A 1 102 ? 13.318 -7.464 -32.312 1.00 89.06 102 GLY A O 1
ATOM 807 N N . THR A 1 103 ? 13.178 -6.950 -30.132 1.00 84.00 103 THR A N 1
ATOM 808 C CA . THR A 1 103 ? 13.724 -8.216 -29.618 1.00 84.00 103 THR A CA 1
ATOM 809 C C . THR A 1 103 ? 12.628 -9.248 -29.368 1.00 84.00 103 THR A C 1
ATOM 811 O O . THR A 1 103 ? 11.634 -8.946 -28.701 1.00 84.00 103 THR A O 1
ATOM 814 N N . SER A 1 104 ? 12.846 -10.492 -29.797 1.00 68.50 104 SER A N 1
ATOM 815 C CA . SER A 1 104 ? 12.058 -11.653 -29.376 1.00 68.50 104 SER A CA 1
ATOM 816 C C . SER A 1 104 ? 12.955 -12.582 -28.561 1.00 68.50 104 SER A C 1
ATOM 818 O O . SER A 1 104 ? 13.791 -13.281 -29.118 1.00 68.50 104 SER A O 1
ATOM 820 N N . LYS A 1 105 ? 12.777 -12.628 -27.232 1.00 60.03 105 LYS A N 1
ATOM 821 C CA . LYS A 1 105 ? 13.635 -13.420 -26.316 1.00 60.03 105 LYS A CA 1
ATOM 822 C C . LYS A 1 105 ? 13.681 -14.929 -26.615 1.00 60.03 105 LYS A C 1
ATOM 824 O O . LYS A 1 105 ? 14.495 -15.636 -26.037 1.00 60.03 105 LYS A O 1
ATOM 829 N N . ASN A 1 106 ? 12.801 -15.419 -27.488 1.00 62.28 106 ASN A N 1
ATOM 830 C CA . ASN A 1 106 ? 12.680 -16.828 -27.854 1.00 62.28 106 ASN A CA 1
ATOM 831 C C . ASN A 1 106 ? 13.031 -17.103 -29.324 1.00 62.28 106 ASN A C 1
ATOM 833 O O . ASN A 1 106 ? 12.771 -18.210 -29.789 1.00 62.28 106 ASN A O 1
ATOM 837 N N . ASP A 1 107 ? 13.550 -16.118 -30.059 1.00 69.62 107 ASP A N 1
ATOM 838 C CA . ASP A 1 107 ? 13.910 -16.276 -31.466 1.00 69.62 107 ASP A CA 1
ATOM 839 C C . ASP A 1 107 ? 15.440 -16.325 -31.628 1.00 69.62 107 ASP A C 1
ATOM 841 O O . ASP A 1 107 ? 16.096 -15.281 -31.527 1.00 69.62 107 ASP A O 1
ATOM 845 N N . PRO A 1 108 ? 16.025 -17.518 -31.867 1.00 65.38 108 PRO A N 1
ATOM 846 C CA . PRO A 1 108 ? 17.461 -17.678 -32.074 1.00 65.38 108 PRO A CA 1
ATOM 847 C C . PRO A 1 108 ? 17.997 -16.850 -33.245 1.00 65.38 108 PRO A C 1
ATOM 849 O O . PRO A 1 108 ? 19.170 -16.490 -33.229 1.00 65.38 108 PRO A O 1
ATOM 852 N N . GLU A 1 109 ? 17.157 -16.524 -34.235 1.00 66.38 109 GLU A N 1
ATOM 853 C CA . GLU A 1 109 ? 17.542 -15.721 -35.403 1.00 66.38 109 GLU A CA 1
ATOM 854 C C . GLU A 1 109 ? 17.727 -14.232 -35.058 1.00 66.38 109 GLU A C 1
ATOM 856 O O . GLU A 1 109 ? 18.252 -13.470 -35.865 1.00 66.38 109 GLU A O 1
ATOM 861 N N . THR A 1 110 ? 17.350 -13.816 -33.842 1.00 70.81 110 THR A N 1
ATOM 862 C CA . THR A 1 110 ? 17.506 -12.436 -33.348 1.00 70.81 110 THR A CA 1
ATOM 863 C C . THR A 1 110 ? 18.614 -12.270 -32.306 1.00 70.81 110 THR A C 1
ATOM 865 O O . THR A 1 110 ? 18.724 -11.201 -31.709 1.00 70.81 110 THR A O 1
ATOM 868 N N . LEU A 1 111 ? 19.436 -13.300 -32.077 1.00 84.00 111 LEU A N 1
ATOM 869 C CA . LEU A 1 111 ? 20.543 -13.245 -31.120 1.00 84.00 111 LEU A CA 1
ATOM 870 C C . LEU A 1 111 ? 21.824 -12.742 -31.782 1.00 84.00 111 LEU A C 1
ATOM 872 O O . LEU A 1 111 ? 22.262 -13.256 -32.810 1.00 84.00 111 LEU A O 1
ATOM 876 N N . THR A 1 112 ? 22.454 -11.751 -31.159 1.00 88.06 112 THR A N 1
ATOM 877 C CA . THR A 1 112 ? 23.727 -11.184 -31.618 1.00 88.06 112 THR A CA 1
ATOM 878 C C . THR A 1 112 ? 24.930 -12.017 -31.171 1.00 88.06 112 THR A C 1
ATOM 880 O O . THR A 1 112 ? 26.019 -11.883 -31.731 1.00 88.06 112 THR A O 1
ATOM 883 N N . GLY A 1 113 ? 24.753 -12.869 -30.153 1.00 86.88 113 GLY A N 1
ATOM 884 C CA . GLY A 1 113 ? 25.832 -13.619 -29.513 1.00 86.88 113 GLY A CA 1
ATOM 885 C C . GLY A 1 113 ? 26.600 -12.805 -28.466 1.00 86.88 113 GLY A C 1
ATOM 886 O O . GLY A 1 113 ? 27.529 -13.331 -27.854 1.00 86.88 113 GLY A O 1
ATOM 887 N N . ASP A 1 114 ? 26.215 -11.546 -28.240 1.00 90.50 114 ASP A N 1
ATOM 888 C CA . ASP A 1 114 ? 26.687 -10.713 -27.138 1.00 90.50 114 ASP A CA 1
ATOM 889 C C . ASP A 1 114 ? 25.639 -10.718 -26.026 1.00 90.50 114 ASP A C 1
ATOM 891 O O . ASP A 1 114 ? 24.611 -10.052 -26.130 1.00 90.50 114 ASP A O 1
ATOM 895 N N . SER A 1 115 ? 25.913 -11.435 -24.932 1.00 89.00 115 SER A N 1
ATOM 896 C CA . SER A 1 115 ? 24.947 -11.598 -23.839 1.00 89.00 115 SER A CA 1
ATOM 897 C C . SER A 1 115 ? 24.476 -10.268 -23.244 1.00 89.00 115 SER A C 1
ATOM 899 O O . SER A 1 115 ? 23.341 -10.177 -22.800 1.00 89.00 115 SER A O 1
ATOM 901 N N . GLN A 1 116 ? 25.317 -9.224 -23.245 1.00 89.62 116 GLN A N 1
ATOM 902 C CA . GLN A 1 116 ? 24.915 -7.913 -22.721 1.00 89.62 116 GLN A CA 1
ATOM 903 C C . GLN A 1 116 ? 23.935 -7.191 -23.644 1.00 89.62 116 GLN A C 1
ATOM 905 O O . GLN A 1 116 ? 23.116 -6.420 -23.156 1.00 89.62 116 GLN A O 1
ATOM 910 N N . ILE A 1 117 ? 24.029 -7.415 -24.956 1.00 90.19 117 ILE A N 1
ATOM 911 C CA . ILE A 1 117 ? 23.099 -6.856 -25.940 1.00 90.19 117 ILE A CA 1
ATOM 912 C C . ILE A 1 117 ? 21.830 -7.703 -26.007 1.00 90.19 117 ILE A C 1
ATOM 914 O O . ILE A 1 117 ? 20.736 -7.147 -26.045 1.00 90.19 117 ILE A O 1
ATOM 918 N N . ASP A 1 118 ? 21.974 -9.027 -25.968 1.00 89.44 118 ASP A N 1
ATOM 919 C CA . ASP A 1 118 ? 20.867 -9.982 -26.049 1.00 89.44 118 ASP A CA 1
ATOM 920 C C . ASP A 1 118 ? 19.953 -9.930 -24.804 1.00 89.44 118 ASP A C 1
ATOM 922 O O . ASP A 1 118 ? 18.772 -10.272 -24.883 1.00 89.44 118 ASP A O 1
ATOM 926 N N . ASP A 1 119 ? 20.465 -9.446 -23.665 1.00 88.38 119 ASP A N 1
ATOM 927 C CA . ASP A 1 119 ? 19.679 -9.199 -22.449 1.00 88.38 119 ASP A CA 1
ATOM 928 C C . ASP A 1 119 ? 18.802 -7.930 -22.526 1.00 88.38 119 ASP A C 1
ATOM 930 O O . ASP A 1 119 ? 17.844 -7.801 -21.751 1.00 88.38 119 ASP A O 1
ATOM 934 N N . LEU A 1 120 ? 19.094 -7.006 -23.452 1.00 88.62 120 LEU A N 1
ATOM 935 C CA . LEU A 1 120 ? 18.318 -5.778 -23.644 1.00 88.62 120 LEU A CA 1
ATOM 936 C C . LEU A 1 120 ? 16.989 -6.068 -24.354 1.00 88.62 120 LEU A C 1
ATOM 938 O O . LEU A 1 120 ? 16.882 -6.937 -25.215 1.00 88.62 120 LEU A O 1
ATOM 942 N N . ALA A 1 121 ? 15.960 -5.299 -24.023 1.00 86.44 121 ALA A N 1
ATOM 943 C CA . ALA A 1 121 ? 14.666 -5.292 -24.678 1.00 86.44 121 ALA A CA 1
ATOM 944 C C . ALA A 1 121 ? 14.552 -4.095 -25.635 1.00 86.44 121 ALA A C 1
ATOM 946 O O . ALA A 1 121 ? 14.558 -2.932 -25.242 1.00 86.44 121 ALA A O 1
ATOM 947 N N . SER A 1 122 ? 14.368 -4.374 -26.925 1.00 87.62 122 SER A N 1
ATOM 948 C CA . SER A 1 122 ? 14.066 -3.342 -27.922 1.00 87.62 122 SER A CA 1
ATOM 949 C C . SER A 1 122 ? 12.605 -3.461 -28.361 1.00 87.62 122 SER A C 1
ATOM 951 O O . SER A 1 122 ? 12.197 -4.522 -28.847 1.00 87.62 122 SER A O 1
ATOM 953 N N . PRO A 1 123 ? 11.785 -2.403 -28.248 1.00 90.12 123 PRO A N 1
ATOM 954 C CA . PRO A 1 123 ? 10.475 -2.370 -28.860 1.00 90.12 123 PRO A CA 1
ATOM 955 C C . PRO A 1 123 ? 10.623 -2.170 -30.370 1.00 90.12 123 PRO A C 1
ATOM 957 O O . PRO A 1 123 ? 11.554 -1.531 -30.858 1.00 90.12 123 PRO A O 1
ATOM 960 N N . ARG A 1 124 ? 9.630 -2.625 -31.134 1.00 90.75 124 ARG A N 1
ATOM 961 C CA . ARG A 1 124 ? 9.546 -2.321 -32.565 1.00 90.75 124 ARG A CA 1
ATOM 962 C C . ARG A 1 124 ? 9.544 -0.805 -32.808 1.00 90.75 124 ARG A C 1
ATOM 964 O O . ARG A 1 124 ? 8.586 -0.115 -32.432 1.00 90.75 124 ARG A O 1
ATOM 971 N N . THR A 1 125 ? 10.573 -0.294 -33.489 1.00 92.44 125 THR A N 1
ATOM 972 C CA . THR A 1 125 ? 10.700 1.145 -33.783 1.00 92.44 125 THR A CA 1
ATOM 973 C C . THR A 1 125 ? 10.027 1.551 -35.093 1.00 92.44 125 THR A C 1
ATOM 975 O O . THR A 1 125 ? 9.539 2.678 -35.189 1.00 92.44 125 THR 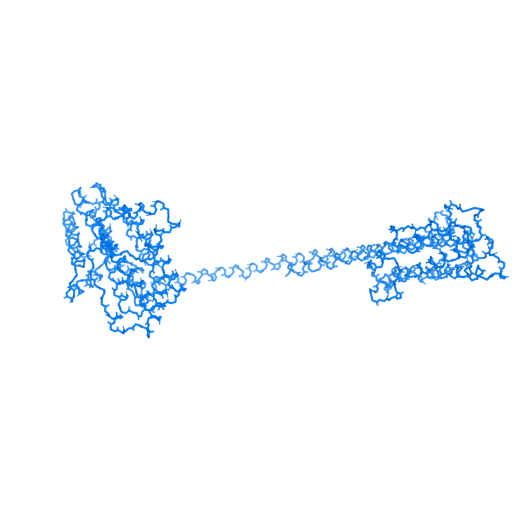A O 1
ATOM 978 N N . ILE A 1 126 ? 9.909 0.648 -36.076 1.00 92.31 126 ILE A N 1
ATOM 979 C CA . ILE A 1 126 ? 9.149 0.911 -37.308 1.00 92.31 126 ILE A CA 1
ATOM 980 C C . ILE A 1 126 ? 7.653 0.741 -37.043 1.00 92.31 126 ILE A C 1
ATOM 982 O O . ILE A 1 126 ? 7.170 -0.377 -36.832 1.00 92.31 126 ILE A O 1
ATOM 986 N N . LYS A 1 127 ? 6.890 1.833 -37.144 1.00 90.44 127 LYS A N 1
ATOM 987 C CA . LYS A 1 127 ? 5.425 1.824 -37.044 1.00 90.44 127 LYS A CA 1
ATOM 988 C C . LYS A 1 127 ? 4.806 2.500 -38.260 1.00 90.44 127 LYS A C 1
ATOM 990 O O . LYS A 1 127 ? 5.395 3.382 -38.871 1.00 90.44 127 LYS A O 1
ATOM 995 N N . LYS A 1 128 ? 3.590 2.091 -38.624 1.00 92.00 128 LYS A N 1
ATOM 996 C CA . LYS A 1 128 ? 2.892 2.685 -39.769 1.00 92.00 128 LYS A CA 1
ATOM 997 C C . LYS A 1 128 ? 2.674 4.185 -39.532 1.00 92.00 128 LYS A C 1
ATOM 999 O O . LYS A 1 128 ? 2.047 4.562 -38.547 1.00 92.00 128 LYS A O 1
ATOM 1004 N N . GLY A 1 129 ? 3.173 5.012 -40.444 1.00 90.50 129 GLY A N 1
ATOM 1005 C CA . GLY A 1 129 ? 3.094 6.470 -40.397 1.00 90.50 129 GLY A CA 1
ATOM 1006 C C . GLY A 1 129 ? 4.084 7.145 -39.443 1.00 90.50 129 GLY A C 1
ATOM 1007 O O . GLY A 1 129 ? 4.023 8.367 -39.315 1.00 90.50 129 GLY A O 1
ATOM 1008 N N . SER A 1 130 ? 4.977 6.405 -38.772 1.00 93.75 130 SER A N 1
ATOM 1009 C CA . SER A 1 130 ? 5.982 7.011 -37.890 1.00 93.75 130 SER A CA 1
ATOM 1010 C C . SER A 1 130 ? 7.109 7.665 -38.684 1.00 93.75 130 SER A C 1
ATOM 1012 O O . SER A 1 130 ? 7.433 7.246 -39.794 1.00 93.75 130 SER A O 1
ATOM 1014 N N . GLN A 1 131 ? 7.769 8.657 -38.083 1.00 95.94 131 GLN A N 1
ATOM 1015 C CA . GLN A 1 131 ? 8.935 9.300 -38.691 1.00 95.94 131 GLN A CA 1
ATOM 1016 C C . GLN A 1 131 ? 10.081 8.305 -38.945 1.00 95.94 131 GLN A C 1
ATOM 1018 O O . GLN A 1 131 ? 10.784 8.424 -39.941 1.00 95.94 131 GLN A O 1
ATOM 1023 N N . THR A 1 132 ? 10.226 7.282 -38.097 1.00 95.56 132 THR A N 1
ATOM 1024 C CA . THR A 1 132 ? 11.171 6.175 -38.312 1.00 95.56 132 THR A CA 1
ATOM 1025 C C . THR A 1 132 ? 10.864 5.390 -39.591 1.00 95.56 132 THR A C 1
ATOM 1027 O O . THR A 1 132 ? 11.785 5.101 -40.344 1.00 95.56 132 THR A O 1
ATOM 1030 N N . GLN A 1 133 ? 9.591 5.110 -39.908 1.00 96.25 133 GLN A N 1
ATOM 1031 C CA . GLN A 1 133 ? 9.223 4.462 -41.175 1.00 96.25 133 GLN A CA 1
ATOM 1032 C C . GLN A 1 133 ? 9.578 5.342 -42.378 1.00 96.25 133 GLN A C 1
ATOM 1034 O O . GLN A 1 133 ? 10.071 4.830 -43.381 1.00 96.25 133 GLN A O 1
ATOM 1039 N N . LYS A 1 134 ? 9.333 6.652 -42.268 1.00 96.56 134 LYS A N 1
ATOM 1040 C CA . LYS A 1 134 ? 9.647 7.609 -43.331 1.00 96.56 134 LYS A CA 1
ATOM 1041 C C . LYS A 1 134 ? 11.138 7.646 -43.627 1.00 96.56 134 LYS A C 1
ATOM 1043 O O . LYS A 1 134 ? 11.540 7.401 -44.752 1.00 96.56 134 LYS A O 1
ATOM 1048 N N . ILE A 1 135 ? 11.958 7.835 -42.594 1.00 96.88 135 ILE A N 1
ATOM 1049 C CA . ILE A 1 135 ? 13.422 7.833 -42.720 1.00 96.88 135 ILE A CA 1
ATOM 1050 C C . ILE A 1 135 ? 13.927 6.492 -43.278 1.00 96.88 135 ILE A C 1
ATOM 1052 O O . ILE A 1 135 ? 14.880 6.472 -44.053 1.00 96.88 135 ILE A O 1
ATOM 1056 N N . GLN A 1 136 ? 13.296 5.371 -42.914 1.00 96.75 136 GLN A N 1
ATOM 1057 C CA . GLN A 1 136 ? 13.731 4.055 -43.379 1.00 96.75 136 GLN A CA 1
ATOM 1058 C C . GLN A 1 136 ? 13.465 3.818 -44.870 1.00 96.75 136 GLN A C 1
ATOM 1060 O O . GLN A 1 136 ? 14.308 3.204 -45.517 1.00 96.75 136 GLN A O 1
ATOM 1065 N N . TYR A 1 137 ? 12.326 4.276 -45.404 1.00 96.56 137 TYR A N 1
ATOM 1066 C CA . TYR A 1 137 ? 11.833 3.817 -46.712 1.00 96.56 137 TYR A CA 1
ATOM 1067 C C . TYR A 1 137 ? 11.419 4.916 -47.703 1.00 96.56 137 TYR A C 1
ATOM 1069 O O . TYR A 1 137 ? 11.251 4.607 -48.883 1.00 96.56 137 TYR A O 1
ATOM 1077 N N . GLU A 1 138 ? 11.196 6.164 -47.277 1.00 95.94 138 GLU A N 1
ATOM 1078 C CA . GLU A 1 138 ? 10.782 7.225 -48.205 1.00 95.94 138 GLU A CA 1
ATOM 1079 C C . GLU A 1 138 ? 11.953 7.683 -49.094 1.00 95.94 138 GLU A C 1
ATOM 1081 O O . GLU A 1 138 ? 13.092 7.773 -48.619 1.00 95.94 138 GLU A O 1
ATOM 1086 N N . PRO A 1 139 ? 11.690 8.005 -50.379 1.00 96.31 139 PRO A N 1
ATOM 1087 C CA . PRO A 1 139 ? 12.690 8.581 -51.267 1.00 96.31 139 PRO A CA 1
ATOM 1088 C C . PRO A 1 139 ? 13.336 9.820 -50.644 1.00 96.31 139 PRO A C 1
ATOM 1090 O O . PRO A 1 139 ? 12.649 10.771 -50.275 1.00 96.31 139 PRO A O 1
ATOM 1093 N N . THR A 1 140 ? 14.656 9.786 -50.516 1.00 94.19 140 THR A N 1
ATOM 1094 C CA . THR A 1 140 ? 15.460 10.809 -49.855 1.00 94.19 140 THR A CA 1
ATOM 1095 C C . THR A 1 140 ? 16.644 11.153 -50.749 1.00 94.19 140 THR A C 1
ATOM 1097 O O . THR A 1 140 ? 17.329 10.258 -51.240 1.00 94.19 140 THR A O 1
ATOM 1100 N N . ASP A 1 141 ? 16.884 12.447 -50.964 1.00 91.50 141 ASP A N 1
ATOM 1101 C CA . ASP A 1 141 ? 18.018 12.920 -51.766 1.00 91.50 141 ASP A CA 1
ATOM 1102 C C . ASP A 1 141 ? 19.331 12.891 -50.981 1.00 91.50 141 ASP A C 1
ATOM 1104 O O . ASP A 1 141 ? 20.388 12.603 -51.545 1.00 91.50 141 ASP A O 1
ATOM 1108 N N . ILE A 1 142 ? 19.274 13.221 -49.685 1.00 93.06 142 ILE A N 1
ATOM 1109 C CA . ILE A 1 142 ? 20.438 13.299 -48.802 1.00 93.06 142 ILE A CA 1
ATOM 1110 C C . ILE A 1 142 ? 20.072 13.114 -47.330 1.00 93.06 142 ILE A C 1
ATOM 1112 O O . ILE A 1 142 ? 19.099 13.683 -46.832 1.00 93.06 142 ILE A O 1
ATOM 1116 N N . PHE A 1 143 ? 20.931 12.398 -46.607 1.00 95.06 143 PHE A N 1
ATOM 1117 C CA . PHE A 1 143 ? 21.003 12.488 -45.153 1.00 95.06 143 PHE A CA 1
ATOM 1118 C C . PHE A 1 143 ? 22.243 13.276 -44.719 1.00 95.06 143 PHE A C 1
ATOM 1120 O O . PHE A 1 143 ? 23.345 12.740 -44.660 1.00 95.06 143 PHE A O 1
ATOM 1127 N N . VAL A 1 144 ? 22.064 14.553 -44.380 1.00 92.69 144 VAL A N 1
ATOM 1128 C CA . VAL A 1 144 ? 23.177 15.440 -43.999 1.00 92.69 144 VAL A CA 1
ATOM 1129 C C . VAL A 1 144 ? 23.841 14.950 -42.707 1.00 92.69 144 VAL A C 1
ATOM 1131 O O . VAL A 1 144 ? 23.170 14.780 -41.685 1.00 92.69 144 VAL A O 1
ATOM 1134 N N . ASN A 1 145 ? 25.159 14.734 -42.746 1.00 91.25 145 ASN A N 1
ATOM 1135 C CA . ASN A 1 145 ? 25.970 14.350 -41.586 1.00 91.25 145 ASN A CA 1
ATOM 1136 C C . ASN A 1 145 ? 26.870 15.495 -41.108 1.00 91.25 145 ASN A C 1
ATOM 1138 O O . ASN A 1 145 ? 27.001 15.711 -39.903 1.00 91.25 145 ASN A O 1
ATOM 1142 N N . ARG A 1 146 ? 27.474 16.242 -42.036 1.00 91.88 146 ARG A N 1
ATOM 1143 C CA . ARG A 1 146 ? 28.273 17.443 -41.773 1.00 91.88 146 ARG A CA 1
ATOM 1144 C C . ARG A 1 146 ? 27.725 18.614 -42.575 1.00 91.88 146 ARG A C 1
ATOM 1146 O O . ARG A 1 146 ? 27.160 18.437 -43.649 1.00 91.88 146 ARG A O 1
ATOM 1153 N N . GLU A 1 147 ? 27.929 19.810 -42.042 1.00 90.12 147 GLU A N 1
ATOM 1154 C CA . GLU A 1 147 ? 27.586 21.051 -42.731 1.00 90.12 147 GLU A CA 1
ATOM 1155 C C . GLU A 1 147 ? 28.313 21.132 -44.083 1.00 90.12 147 GLU A C 1
ATOM 1157 O O . GLU A 1 147 ? 29.531 20.941 -44.146 1.00 90.12 147 GLU A O 1
ATOM 1162 N N . GLY A 1 148 ? 27.562 21.388 -45.158 1.00 88.62 148 GLY A N 1
ATOM 1163 C CA . GLY A 1 148 ? 28.088 21.485 -46.517 1.00 88.62 148 GLY A CA 1
ATOM 1164 C C . GLY A 1 148 ? 28.157 20.162 -47.287 1.00 88.62 148 GLY A C 1
ATOM 1165 O O . GLY A 1 148 ? 28.521 20.195 -48.463 1.00 88.62 148 GLY A O 1
ATOM 1166 N N . ASP A 1 149 ? 27.786 19.017 -46.694 1.00 89.00 149 ASP A N 1
ATOM 1167 C CA . ASP A 1 149 ? 27.690 17.742 -47.431 1.00 89.00 149 ASP A CA 1
ATOM 1168 C C . ASP A 1 149 ? 26.644 17.830 -48.569 1.00 89.00 149 ASP A C 1
ATOM 1170 O O . ASP A 1 149 ? 26.782 17.174 -49.600 1.00 89.00 149 ASP A O 1
ATOM 1174 N N . GLU A 1 150 ? 25.628 18.684 -48.421 1.00 87.38 150 GLU A N 1
ATOM 1175 C CA . GLU A 1 150 ? 24.600 18.976 -49.427 1.00 87.38 150 GLU A CA 1
ATOM 1176 C C . GLU A 1 150 ? 25.120 19.688 -50.684 1.00 87.38 150 GLU A C 1
ATOM 1178 O O . GLU A 1 150 ? 24.446 19.677 -51.712 1.00 87.38 150 GLU A O 1
ATOM 1183 N N . LEU A 1 151 ? 26.312 20.287 -50.618 1.00 89.38 151 LEU A N 1
ATOM 1184 C CA . LEU A 1 151 ? 26.947 20.979 -51.745 1.00 89.38 151 LEU A CA 1
ATOM 1185 C C . LEU A 1 151 ? 27.827 20.045 -52.589 1.00 89.38 151 LEU A C 1
ATOM 1187 O O . LEU A 1 151 ? 28.342 20.460 -53.627 1.00 89.38 151 LEU A O 1
ATOM 1191 N N . LEU A 1 152 ? 28.040 18.805 -52.138 1.00 87.25 152 LEU A N 1
ATOM 1192 C CA . LEU A 1 152 ? 28.915 17.844 -52.798 1.00 87.25 152 LEU A CA 1
ATOM 1193 C C . LEU A 1 152 ? 28.136 17.007 -53.816 1.00 87.25 152 LEU A C 1
ATOM 1195 O O . LEU A 1 152 ? 27.314 16.155 -53.465 1.00 87.25 152 LEU A O 1
ATOM 1199 N N . GLU A 1 153 ? 28.444 17.217 -55.094 1.00 83.38 153 GLU A N 1
ATOM 1200 C CA . GLU A 1 153 ? 28.001 16.337 -56.175 1.00 83.38 153 GLU A CA 1
ATOM 1201 C C . GLU A 1 153 ? 28.684 14.965 -56.056 1.00 83.38 153 GLU A C 1
ATOM 1203 O O . GLU A 1 153 ? 29.855 14.876 -55.685 1.00 83.38 153 GLU A O 1
ATOM 1208 N N . HIS A 1 154 ? 27.951 13.886 -56.360 1.00 84.69 154 HIS A N 1
ATOM 1209 C CA . HIS A 1 154 ? 28.462 12.504 -56.341 1.00 84.69 154 HIS A CA 1
ATOM 1210 C C . HIS A 1 154 ? 29.155 12.089 -55.026 1.00 84.69 154 HIS A C 1
ATOM 1212 O O . HIS A 1 154 ? 30.125 11.332 -55.027 1.00 84.69 154 HIS A O 1
ATOM 1218 N N . ARG A 1 155 ? 28.664 12.594 -53.884 1.00 89.19 155 ARG A N 1
ATOM 1219 C CA . ARG A 1 155 ? 29.270 12.357 -52.560 1.00 89.19 155 ARG A CA 1
ATOM 1220 C C . ARG A 1 155 ? 29.325 10.877 -52.162 1.00 89.19 155 ARG A C 1
ATOM 1222 O O . ARG A 1 155 ? 30.290 10.458 -51.533 1.00 89.19 155 ARG A O 1
ATOM 1229 N N . VAL A 1 156 ? 28.309 10.093 -52.529 1.00 90.50 156 VAL A N 1
ATOM 1230 C CA . VAL A 1 156 ? 28.316 8.631 -52.395 1.00 90.50 156 VAL A CA 1
ATOM 1231 C C . VAL A 1 156 ? 28.666 8.038 -53.751 1.00 90.50 156 VAL A C 1
ATOM 1233 O O . VAL A 1 156 ? 28.027 8.371 -54.745 1.00 90.50 156 VAL A O 1
ATOM 1236 N N . TYR A 1 157 ? 29.669 7.161 -53.775 1.00 89.56 157 TYR A N 1
ATOM 1237 C CA . TYR A 1 157 ? 30.350 6.741 -54.998 1.00 89.56 157 TYR A CA 1
ATOM 1238 C C . TYR A 1 157 ? 29.405 6.157 -56.068 1.00 89.56 157 TYR A C 1
ATOM 1240 O O . TYR A 1 157 ? 29.426 6.617 -57.210 1.00 89.56 157 TYR A O 1
ATOM 1248 N N . SER A 1 158 ? 28.539 5.205 -55.708 1.00 90.81 158 SER A N 1
ATOM 1249 C CA . SER A 1 158 ? 27.619 4.549 -56.654 1.00 90.81 158 SER A CA 1
ATOM 1250 C C . SER A 1 158 ? 26.191 5.113 -56.679 1.00 90.81 158 SER A C 1
ATOM 1252 O O . SER A 1 158 ? 25.347 4.589 -57.409 1.00 90.81 158 SER A O 1
ATOM 1254 N N . ILE A 1 159 ? 25.875 6.160 -55.908 1.00 90.81 159 ILE A N 1
ATOM 1255 C CA . ILE A 1 159 ? 24.509 6.705 -55.832 1.00 90.81 159 ILE A CA 1
ATOM 1256 C C . ILE A 1 159 ? 24.413 8.022 -56.598 1.00 90.81 159 ILE A C 1
ATOM 1258 O O . ILE A 1 159 ? 25.026 9.025 -56.241 1.00 90.81 159 ILE A O 1
ATOM 1262 N N . ASN A 1 160 ? 23.552 8.025 -57.617 1.00 85.88 160 ASN A N 1
ATOM 1263 C CA . ASN A 1 160 ? 23.206 9.207 -58.396 1.00 85.88 160 ASN A CA 1
ATOM 1264 C C . ASN A 1 160 ? 21.706 9.497 -58.253 1.00 85.88 160 ASN A C 1
ATOM 1266 O O . ASN A 1 160 ? 20.881 8.780 -58.818 1.00 85.88 160 ASN A O 1
ATOM 1270 N N . GLY A 1 161 ? 21.360 10.557 -57.517 1.00 87.25 161 GLY A N 1
ATOM 1271 C CA . GLY A 1 161 ? 19.972 10.967 -57.273 1.00 87.25 161 GLY A CA 1
ATOM 1272 C C . GLY A 1 161 ? 19.350 10.369 -55.999 1.00 87.25 161 GLY A C 1
ATOM 1273 O O . GLY A 1 161 ? 20.083 9.884 -55.134 1.00 87.25 161 GLY A O 1
ATOM 1274 N N . PRO A 1 162 ? 18.013 10.435 -55.855 1.00 91.00 162 PRO A N 1
ATOM 1275 C CA . PRO A 1 162 ? 17.315 9.975 -54.658 1.00 91.00 162 PRO A CA 1
ATOM 1276 C C . PRO A 1 162 ? 17.396 8.459 -54.472 1.00 91.00 162 PRO A C 1
ATOM 1278 O O . PRO A 1 162 ? 17.383 7.690 -55.433 1.00 91.00 162 PRO A O 1
ATOM 1281 N N . PHE A 1 163 ? 17.381 8.027 -53.214 1.00 94.00 163 PHE A N 1
ATOM 1282 C CA . PHE A 1 163 ? 17.367 6.623 -52.803 1.00 94.00 163 PHE A CA 1
ATOM 1283 C C . PHE A 1 163 ? 16.238 6.356 -51.799 1.00 94.00 163 PHE A C 1
ATOM 1285 O O . PHE A 1 163 ? 15.739 7.272 -51.149 1.00 94.00 163 PHE A O 1
ATOM 1292 N N . ASN A 1 164 ? 15.811 5.098 -51.664 1.00 94.69 164 ASN A N 1
ATOM 1293 C CA . ASN A 1 164 ? 14.664 4.710 -50.827 1.00 94.69 164 ASN A CA 1
ATOM 1294 C C . ASN A 1 164 ? 15.032 4.629 -49.335 1.00 94.69 164 ASN A C 1
ATOM 1296 O O . ASN A 1 164 ? 15.034 3.551 -48.740 1.00 94.69 164 ASN A O 1
ATOM 1300 N N . GLY A 1 165 ? 15.366 5.779 -48.754 1.00 95.56 165 GLY A N 1
ATOM 1301 C CA . GLY A 1 165 ? 15.644 5.945 -47.333 1.00 95.56 165 GLY A CA 1
ATOM 1302 C C . GLY A 1 165 ? 16.863 5.168 -46.834 1.00 95.56 165 GLY A C 1
ATOM 1303 O O . GLY A 1 165 ? 17.737 4.739 -47.592 1.00 95.56 165 GLY A O 1
ATOM 1304 N N . LEU A 1 166 ? 16.933 5.012 -45.513 1.00 96.00 166 LEU A N 1
ATOM 1305 C CA . LEU A 1 166 ? 18.060 4.382 -44.828 1.00 96.00 166 LEU A CA 1
ATOM 1306 C C . LEU A 1 166 ? 18.227 2.898 -45.184 1.00 96.00 166 LEU A C 1
ATOM 1308 O O . LEU A 1 166 ? 19.351 2.399 -45.156 1.00 96.00 166 LEU A O 1
ATOM 1312 N N . GLU A 1 167 ? 17.142 2.205 -45.541 1.00 95.81 167 GLU A N 1
ATOM 1313 C CA . GLU A 1 167 ? 17.185 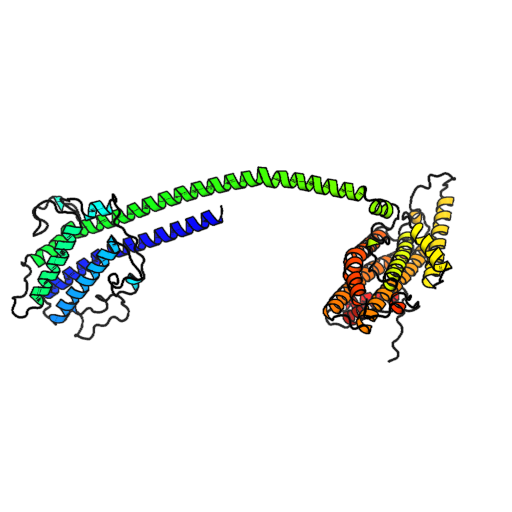0.797 -45.949 1.00 95.81 167 GLU A CA 1
ATOM 1314 C C . GLU A 1 167 ? 18.050 0.603 -47.194 1.00 95.81 167 GLU A C 1
ATOM 1316 O O . GLU A 1 167 ? 18.899 -0.282 -47.215 1.00 95.81 167 GLU A O 1
ATOM 1321 N N . ALA A 1 168 ? 17.878 1.455 -48.211 1.00 95.56 168 ALA A N 1
ATOM 1322 C CA . ALA A 1 168 ? 18.644 1.357 -49.451 1.00 95.56 168 ALA A CA 1
ATOM 1323 C C . ALA A 1 168 ? 20.149 1.553 -49.208 1.00 95.56 168 ALA A C 1
ATOM 1325 O O . ALA A 1 168 ? 20.971 0.823 -49.762 1.00 95.56 168 ALA A O 1
ATOM 1326 N N . LEU A 1 169 ? 20.507 2.501 -48.337 1.00 95.88 169 LEU A N 1
ATOM 1327 C CA . LEU A 1 169 ? 21.897 2.750 -47.959 1.00 95.88 169 LEU A CA 1
ATOM 1328 C C . LEU A 1 169 ? 22.489 1.589 -47.149 1.00 95.88 169 LEU A C 1
ATOM 1330 O O . LEU A 1 169 ? 23.626 1.189 -47.388 1.00 95.88 169 LEU A O 1
ATOM 1334 N N . PHE A 1 170 ? 21.717 1.028 -46.211 1.00 96.69 170 PHE A N 1
ATOM 1335 C CA . PHE A 1 170 ? 22.154 -0.111 -45.406 1.00 96.69 170 PHE A CA 1
ATOM 1336 C C . PHE A 1 170 ? 22.333 -1.363 -46.271 1.00 96.69 170 PHE A C 1
ATOM 1338 O O . PHE A 1 170 ? 23.346 -2.046 -46.154 1.00 96.69 170 PHE A O 1
ATOM 1345 N N . ALA A 1 171 ? 21.402 -1.626 -47.190 1.00 96.25 171 ALA A N 1
ATOM 1346 C CA . ALA A 1 171 ? 21.501 -2.726 -48.142 1.00 96.25 171 ALA A CA 1
ATOM 1347 C C . ALA A 1 171 ? 22.746 -2.594 -49.031 1.00 96.25 171 ALA A C 1
ATOM 1349 O O . ALA A 1 171 ? 23.497 -3.559 -49.153 1.00 96.25 171 ALA A O 1
ATOM 1350 N N . LEU A 1 172 ? 23.022 -1.401 -49.575 1.00 96.25 172 LEU A N 1
ATOM 1351 C CA . LEU A 1 172 ? 24.232 -1.159 -50.368 1.00 96.25 172 LEU A CA 1
ATOM 1352 C C . LEU A 1 172 ? 25.512 -1.351 -49.539 1.00 96.25 172 LEU A C 1
ATOM 1354 O O . LEU A 1 172 ? 26.489 -1.914 -50.035 1.00 96.25 172 LEU A O 1
ATOM 1358 N N . PHE A 1 173 ? 25.504 -0.927 -48.272 1.00 96.94 173 PHE A N 1
ATOM 1359 C CA . PHE A 1 173 ? 26.628 -1.118 -47.357 1.00 96.94 173 PHE A CA 1
ATOM 1360 C C . PHE A 1 173 ? 26.909 -2.606 -47.100 1.00 96.94 173 PHE A C 1
ATOM 1362 O O . PHE A 1 173 ? 28.051 -3.046 -47.231 1.00 96.94 173 PHE A O 1
ATOM 1369 N N . ILE A 1 174 ? 25.875 -3.391 -46.773 1.00 96.94 174 ILE A N 1
ATOM 1370 C CA . ILE A 1 174 ? 26.007 -4.833 -46.516 1.00 96.94 174 ILE A CA 1
ATOM 1371 C C . ILE A 1 174 ? 26.398 -5.583 -47.789 1.00 96.94 174 ILE A C 1
ATOM 1373 O O . ILE A 1 174 ? 27.317 -6.397 -47.748 1.00 96.94 174 ILE A O 1
ATOM 1377 N N . GLN A 1 175 ? 25.773 -5.269 -48.924 1.00 96.50 175 GLN A N 1
ATOM 1378 C CA . GLN A 1 1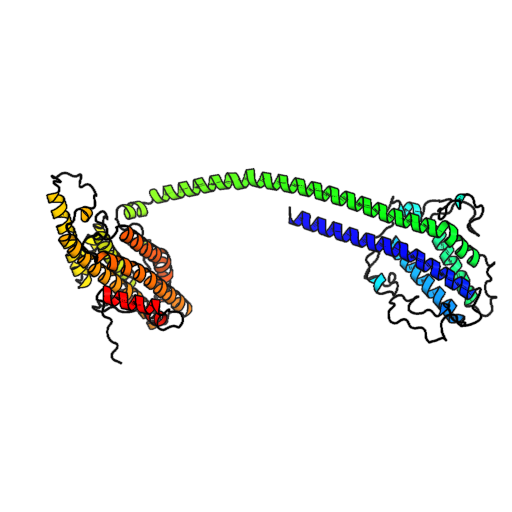75 ? 26.116 -5.868 -50.212 1.00 96.50 175 GLN A CA 1
ATOM 1379 C C . GLN A 1 175 ? 27.580 -5.596 -50.581 1.00 96.50 175 GLN A C 1
ATOM 1381 O O . GLN A 1 175 ? 28.287 -6.501 -51.014 1.00 96.50 175 GLN A O 1
ATOM 1386 N N . SER A 1 176 ? 28.065 -4.371 -50.363 1.00 96.31 176 SER A N 1
ATOM 1387 C CA . SER A 1 176 ? 29.471 -4.024 -50.597 1.00 96.31 176 SER A CA 1
ATOM 1388 C C . SER A 1 176 ? 30.422 -4.801 -49.688 1.00 96.31 176 SER A C 1
ATOM 1390 O O . SER A 1 176 ? 31.442 -5.303 -50.158 1.00 96.31 176 SER A O 1
ATOM 1392 N N . ALA A 1 177 ? 30.071 -4.974 -48.411 1.00 95.50 177 ALA A N 1
ATOM 1393 C CA . ALA A 1 177 ? 30.862 -5.785 -47.489 1.00 95.50 177 ALA A CA 1
ATOM 1394 C C . ALA A 1 177 ? 30.893 -7.266 -47.903 1.00 95.50 177 ALA A C 1
ATOM 1396 O O . ALA A 1 177 ? 31.946 -7.896 -47.841 1.00 95.50 177 ALA A O 1
ATOM 1397 N N . GLN A 1 178 ? 29.761 -7.809 -48.362 1.00 94.75 178 GLN A N 1
ATOM 1398 C CA . GLN A 1 178 ? 29.653 -9.187 -48.848 1.00 94.75 178 GLN A CA 1
ATOM 1399 C C . GLN A 1 178 ? 30.479 -9.420 -50.115 1.00 94.75 178 GLN A C 1
ATOM 1401 O O . GLN A 1 178 ? 31.205 -10.406 -50.171 1.00 94.75 178 GLN A O 1
ATOM 1406 N N . MET A 1 179 ? 30.456 -8.491 -51.077 1.00 93.38 179 MET A N 1
ATOM 1407 C CA . MET A 1 179 ? 31.307 -8.578 -52.273 1.00 93.38 179 MET A CA 1
ATOM 1408 C C . MET A 1 179 ? 32.794 -8.646 -51.896 1.00 93.38 179 MET A C 1
ATOM 1410 O O . MET A 1 179 ? 33.522 -9.500 -52.391 1.00 93.38 179 MET A O 1
ATOM 1414 N N . ILE A 1 180 ? 33.236 -7.813 -50.947 1.00 93.44 180 ILE A N 1
ATOM 1415 C CA . ILE A 1 180 ? 34.624 -7.834 -50.457 1.00 93.44 180 ILE A CA 1
ATOM 1416 C C . ILE A 1 180 ? 34.940 -9.147 -49.729 1.00 93.44 180 ILE A C 1
ATOM 1418 O O . ILE A 1 180 ? 36.042 -9.669 -49.875 1.00 93.44 180 ILE A O 1
ATOM 1422 N N . LEU A 1 181 ? 34.002 -9.688 -48.944 1.00 92.88 181 LEU A N 1
ATOM 1423 C CA . LEU A 1 181 ? 34.167 -10.981 -48.272 1.00 92.88 181 LEU A CA 1
ATOM 1424 C C . LEU A 1 181 ? 34.317 -12.131 -49.271 1.00 92.88 181 LEU A C 1
ATOM 1426 O O . LEU A 1 181 ? 35.174 -12.988 -49.072 1.00 92.88 181 LEU A O 1
ATOM 1430 N N . GLU A 1 182 ? 33.498 -12.161 -50.320 1.00 91.06 182 GLU A N 1
ATOM 1431 C CA . GLU A 1 182 ? 33.552 -13.184 -51.368 1.00 91.06 182 GLU A CA 1
ATOM 1432 C C . GLU A 1 182 ? 34.876 -13.120 -52.135 1.00 91.06 182 GLU A C 1
ATOM 1434 O O . GLU A 1 182 ? 35.579 -14.128 -52.213 1.00 91.06 182 GLU A O 1
ATOM 1439 N N . GLU A 1 183 ? 35.270 -11.931 -52.601 1.00 89.69 183 GLU A N 1
ATOM 1440 C CA . GLU A 1 183 ? 36.544 -11.718 -53.299 1.00 89.69 183 GLU A CA 1
ATOM 1441 C C . GLU A 1 183 ? 37.751 -12.044 -52.408 1.00 89.69 183 GLU A C 1
ATOM 1443 O O . GLU A 1 183 ? 38.718 -12.642 -52.867 1.00 89.69 183 GLU A O 1
ATOM 1448 N N . ALA A 1 184 ? 37.703 -11.697 -51.118 1.00 87.75 184 ALA A N 1
ATOM 1449 C CA . ALA A 1 184 ? 38.803 -11.953 -50.192 1.00 87.75 184 ALA A CA 1
ATOM 1450 C C . ALA A 1 184 ? 38.917 -13.426 -49.759 1.00 87.75 184 ALA A C 1
ATOM 1452 O O . ALA A 1 184 ? 39.948 -13.812 -49.205 1.00 87.75 184 ALA A O 1
ATOM 1453 N N . ARG A 1 185 ? 37.881 -14.248 -49.954 1.00 88.44 185 ARG A N 1
ATOM 1454 C CA . ARG A 1 185 ? 37.917 -15.689 -49.646 1.00 88.44 185 ARG A CA 1
ATOM 1455 C C . ARG A 1 185 ? 38.510 -16.519 -50.769 1.00 88.44 185 ARG A C 1
ATOM 1457 O O . ARG A 1 185 ? 39.060 -17.582 -50.490 1.00 88.44 185 ARG A O 1
ATOM 1464 N N . ASP A 1 186 ? 38.359 -16.065 -52.005 1.00 85.62 186 ASP A N 1
ATOM 1465 C CA . ASP A 1 186 ? 38.836 -16.788 -53.171 1.00 85.62 186 ASP A CA 1
ATOM 1466 C C . ASP A 1 186 ? 40.339 -16.529 -53.389 1.00 85.62 186 ASP A C 1
ATOM 1468 O O . ASP A 1 186 ? 40.724 -15.408 -53.727 1.00 85.62 186 ASP A O 1
ATOM 1472 N N . PRO A 1 187 ? 41.214 -17.538 -53.212 1.00 75.44 187 PRO A N 1
ATOM 1473 C CA . PRO A 1 187 ? 42.650 -17.370 -53.417 1.00 75.44 187 PRO A CA 1
ATOM 1474 C C . PRO A 1 187 ? 43.026 -17.066 -54.877 1.00 75.44 187 PRO A C 1
ATOM 1476 O O . PRO A 1 187 ? 44.130 -16.572 -55.115 1.00 75.44 187 PRO A O 1
ATOM 1479 N N . ASP A 1 188 ? 42.138 -17.354 -55.835 1.00 79.75 188 ASP A N 1
ATOM 1480 C CA . ASP A 1 188 ? 42.368 -17.135 -57.265 1.00 79.75 188 ASP A CA 1
ATOM 1481 C C . ASP A 1 188 ? 41.900 -15.742 -57.737 1.00 79.75 188 ASP A C 1
ATOM 1483 O O . ASP A 1 188 ? 42.238 -15.313 -58.847 1.00 79.75 188 ASP A O 1
ATOM 1487 N N . THR A 1 189 ? 41.173 -15.000 -56.893 1.00 81.31 189 THR A N 1
ATOM 1488 C CA . THR A 1 189 ? 40.690 -13.648 -57.194 1.00 81.31 189 THR A CA 1
ATOM 1489 C C . THR A 1 189 ? 41.686 -12.586 -56.695 1.00 81.31 189 THR A C 1
ATOM 1491 O O . THR A 1 189 ? 42.127 -12.629 -55.544 1.00 81.31 189 THR A O 1
ATOM 1494 N N . PRO A 1 190 ? 42.084 -11.599 -57.529 1.00 79.94 190 PRO A N 1
ATOM 1495 C CA . PRO A 1 190 ? 42.928 -10.498 -57.075 1.00 79.94 190 PRO A CA 1
ATOM 1496 C C . PRO A 1 190 ? 42.264 -9.722 -55.937 1.00 79.94 190 PRO A C 1
ATOM 1498 O O . PRO A 1 190 ? 41.122 -9.288 -56.066 1.00 79.94 190 PRO A O 1
ATOM 1501 N N . MET A 1 191 ? 43.008 -9.496 -54.852 1.00 79.38 191 MET A N 1
ATOM 1502 C CA . MET A 1 191 ? 42.507 -8.759 -53.693 1.00 79.38 191 MET A CA 1
ATOM 1503 C C . MET A 1 191 ? 41.938 -7.385 -54.087 1.00 79.38 191 MET A C 1
ATOM 1505 O O . MET A 1 191 ? 42.601 -6.652 -54.836 1.00 79.38 191 MET A O 1
ATOM 1509 N N . PRO A 1 192 ? 40.766 -6.993 -53.548 1.00 83.19 192 PRO A N 1
ATOM 1510 C CA . PRO A 1 192 ? 40.197 -5.682 -53.813 1.00 83.19 192 PRO A CA 1
ATOM 1511 C C . PRO A 1 192 ? 41.158 -4.591 -53.348 1.00 83.19 192 PRO A C 1
ATOM 1513 O O . PRO A 1 192 ? 41.750 -4.677 -52.272 1.00 83.19 192 PRO A O 1
ATOM 1516 N N . GLY A 1 193 ? 41.319 -3.558 -54.173 1.00 87.75 193 GLY A N 1
ATOM 1517 C CA . GLY A 1 193 ? 42.115 -2.378 -53.856 1.00 87.75 193 GLY A CA 1
ATOM 1518 C C . GLY A 1 193 ? 41.253 -1.257 -53.282 1.00 87.75 193 GLY A C 1
ATOM 1519 O O . GLY A 1 193 ? 40.028 -1.284 -53.362 1.00 87.75 193 GLY A O 1
ATOM 1520 N N . LEU A 1 194 ? 41.890 -0.198 -52.772 1.00 88.00 194 LEU A N 1
ATOM 1521 C CA . LEU A 1 194 ? 41.165 1.015 -52.369 1.00 88.00 194 LEU A CA 1
ATOM 1522 C C . LEU A 1 194 ? 40.259 1.585 -53.480 1.00 88.00 194 LEU A C 1
ATOM 1524 O O . LEU A 1 194 ? 39.176 2.048 -53.139 1.00 88.00 194 LEU A O 1
ATOM 1528 N N . PRO A 1 195 ? 40.632 1.559 -54.779 1.00 90.19 195 PRO A N 1
ATOM 1529 C CA . PRO A 1 195 ? 39.767 2.060 -55.849 1.00 90.19 195 PRO A CA 1
ATOM 1530 C C . PRO A 1 195 ? 38.555 1.174 -56.167 1.00 90.19 195 PRO A C 1
ATOM 1532 O O . PRO A 1 195 ? 37.724 1.590 -56.971 1.00 90.19 195 PRO A O 1
ATOM 1535 N N . THR A 1 196 ? 38.458 -0.036 -55.601 1.00 93.06 196 THR A N 1
ATOM 1536 C CA . THR A 1 196 ? 37.333 -0.942 -55.856 1.00 93.06 196 THR A CA 1
ATOM 1537 C C . THR A 1 196 ? 36.022 -0.284 -55.429 1.00 93.06 196 THR A C 1
ATOM 1539 O O . THR A 1 196 ? 35.923 0.265 -54.331 1.00 93.06 196 THR A O 1
ATOM 1542 N N . THR A 1 197 ? 35.001 -0.373 -56.285 1.00 93.94 197 THR A N 1
ATOM 1543 C CA . THR A 1 197 ? 33.684 0.249 -56.081 1.00 93.94 197 THR A CA 1
ATOM 1544 C C . THR A 1 197 ? 33.086 -0.083 -54.715 1.00 93.94 197 THR A C 1
ATOM 1546 O O . THR A 1 197 ? 32.727 0.833 -53.989 1.00 93.94 197 THR A O 1
ATOM 1549 N N . ALA A 1 198 ? 33.095 -1.355 -54.302 1.00 94.44 198 ALA A N 1
ATOM 1550 C CA . ALA A 1 198 ? 32.581 -1.779 -52.998 1.00 94.44 198 ALA A CA 1
ATOM 1551 C C . ALA A 1 198 ? 33.289 -1.089 -51.811 1.00 94.44 198 ALA A C 1
ATOM 1553 O O . ALA A 1 198 ? 32.650 -0.679 -50.843 1.00 94.44 198 ALA A O 1
ATOM 1554 N N . VAL A 1 199 ? 34.613 -0.902 -51.894 1.00 94.75 199 VAL A N 1
ATOM 1555 C CA . VAL A 1 199 ? 35.404 -0.230 -50.848 1.00 94.75 199 VAL A CA 1
ATOM 1556 C C . VAL A 1 199 ? 35.065 1.261 -50.792 1.00 94.75 199 VAL A C 1
ATOM 1558 O O . VAL A 1 199 ? 34.914 1.825 -49.703 1.00 94.75 199 VAL A O 1
ATOM 1561 N N . GLN A 1 200 ? 34.920 1.896 -51.959 1.00 94.88 200 GLN A N 1
ATOM 1562 C CA . GLN A 1 200 ? 34.526 3.301 -52.076 1.00 94.88 200 GLN A CA 1
ATOM 1563 C C . GLN A 1 200 ? 33.087 3.536 -51.610 1.00 94.88 200 GLN A C 1
ATOM 1565 O O . GLN A 1 200 ? 32.832 4.512 -50.902 1.00 94.88 200 GLN A O 1
ATOM 1570 N N . ASP A 1 201 ? 32.160 2.637 -51.934 1.00 94.81 201 ASP A N 1
ATOM 1571 C CA . ASP A 1 201 ? 30.768 2.712 -51.497 1.00 94.81 201 ASP A CA 1
ATOM 1572 C C . ASP A 1 201 ? 30.666 2.644 -49.978 1.00 94.81 201 ASP A C 1
ATOM 1574 O O . ASP A 1 201 ? 30.099 3.551 -49.374 1.00 94.81 201 ASP A O 1
ATOM 1578 N N . MET A 1 202 ? 31.286 1.655 -49.324 1.00 94.62 202 MET A N 1
ATOM 1579 C CA . MET A 1 202 ? 31.230 1.575 -47.859 1.00 94.62 202 MET A CA 1
ATOM 1580 C C . MET A 1 202 ? 31.850 2.807 -47.179 1.00 94.62 202 MET A C 1
ATOM 1582 O O . MET A 1 202 ? 31.284 3.334 -46.214 1.00 94.62 202 MET A O 1
ATOM 1586 N N . ALA A 1 203 ? 32.977 3.308 -47.703 1.00 92.62 203 ALA A N 1
ATOM 1587 C CA . ALA A 1 203 ? 33.650 4.488 -47.165 1.00 92.62 203 ALA A CA 1
ATOM 1588 C C . ALA A 1 203 ? 32.786 5.749 -47.301 1.00 92.62 203 ALA A C 1
ATOM 1590 O O . ALA A 1 203 ? 32.559 6.467 -46.324 1.00 92.62 203 ALA A O 1
ATOM 1591 N N . THR A 1 204 ? 32.302 6.020 -48.513 1.00 93.56 204 THR A N 1
ATOM 1592 C CA . THR A 1 204 ? 31.540 7.234 -48.820 1.00 93.56 204 THR A CA 1
ATOM 1593 C C . THR A 1 204 ? 30.157 7.209 -48.175 1.00 93.56 204 THR A C 1
ATOM 1595 O O . THR A 1 204 ? 29.757 8.211 -47.582 1.00 93.56 204 THR A O 1
ATOM 1598 N N . LEU A 1 205 ? 29.471 6.060 -48.149 1.00 94.56 205 LEU A N 1
ATOM 1599 C CA . LEU A 1 205 ? 28.222 5.892 -47.402 1.00 94.56 205 LEU A CA 1
ATOM 1600 C C . LEU A 1 205 ? 28.400 6.281 -45.934 1.00 94.56 205 LEU A C 1
ATOM 1602 O O . LEU A 1 205 ? 27.630 7.086 -45.416 1.00 94.56 205 LEU A O 1
ATOM 1606 N N . LEU A 1 206 ? 29.417 5.744 -45.253 1.00 91.75 206 LEU A N 1
ATOM 1607 C CA . LEU A 1 206 ? 29.616 5.994 -43.825 1.00 91.75 206 LEU A CA 1
ATOM 1608 C C . LEU A 1 206 ? 30.006 7.450 -43.518 1.00 91.75 206 LEU A C 1
ATOM 1610 O O . LEU A 1 206 ? 29.579 7.997 -42.498 1.00 91.75 206 LEU A O 1
ATOM 1614 N N . ILE A 1 207 ? 30.814 8.071 -44.383 1.00 90.69 207 ILE A N 1
ATOM 1615 C CA . ILE A 1 207 ? 31.285 9.455 -44.222 1.00 90.69 207 ILE A CA 1
ATOM 1616 C C . ILE A 1 207 ? 30.162 10.468 -44.453 1.00 90.69 207 ILE A C 1
ATOM 1618 O O . ILE A 1 207 ? 30.100 11.459 -43.722 1.00 90.69 207 ILE A O 1
ATOM 1622 N N . TYR A 1 208 ? 29.300 10.230 -45.439 1.00 91.62 208 TYR A N 1
ATOM 1623 C CA . TYR A 1 208 ? 28.247 11.158 -45.840 1.00 91.62 208 TYR A CA 1
ATOM 1624 C C . TYR A 1 208 ? 26.893 10.703 -45.277 1.00 91.62 208 TYR A C 1
ATOM 1626 O O . TYR A 1 208 ? 26.548 11.039 -44.147 1.00 91.62 208 TYR A O 1
ATOM 1634 N N . ASP A 1 209 ? 26.137 9.892 -46.008 1.00 93.75 209 ASP A N 1
ATOM 1635 C CA . ASP A 1 209 ? 24.701 9.741 -45.756 1.00 93.75 209 ASP A CA 1
ATOM 1636 C C . ASP A 1 209 ? 24.332 8.758 -44.646 1.00 93.75 209 ASP A C 1
ATOM 1638 O O . ASP A 1 209 ? 23.395 8.985 -43.882 1.00 93.75 209 ASP A O 1
ATOM 1642 N N . MET A 1 210 ? 25.059 7.654 -44.508 1.00 93.88 210 MET A N 1
ATOM 1643 C CA . MET A 1 210 ? 24.694 6.570 -43.596 1.00 93.88 210 MET A CA 1
ATOM 1644 C C . MET A 1 210 ? 24.737 7.026 -42.134 1.00 93.88 210 MET A C 1
ATOM 1646 O O . MET A 1 210 ? 23.845 6.708 -41.345 1.00 93.88 210 MET A O 1
ATOM 1650 N N . LYS A 1 211 ? 25.757 7.809 -41.756 1.00 91.75 211 LYS A N 1
ATOM 1651 C CA . LYS A 1 211 ? 25.872 8.359 -40.400 1.00 91.75 211 LYS A CA 1
ATOM 1652 C C . LYS A 1 211 ? 24.804 9.420 -40.132 1.00 91.75 211 LYS A C 1
ATOM 1654 O O . LYS A 1 211 ? 24.176 9.368 -39.073 1.00 91.75 211 LYS A O 1
ATOM 1659 N N . GLY A 1 212 ? 24.553 10.318 -41.087 1.00 93.06 212 GLY A N 1
ATOM 1660 C CA . GLY A 1 212 ? 23.482 11.314 -40.994 1.00 93.06 212 GLY A CA 1
ATOM 1661 C C . GLY A 1 212 ? 22.115 10.650 -40.827 1.00 93.06 212 GLY A C 1
ATOM 1662 O O . GLY A 1 212 ? 21.361 10.983 -39.914 1.00 93.06 212 GLY A O 1
ATOM 1663 N N . GLY A 1 213 ? 21.837 9.625 -41.631 1.00 95.12 213 GLY A N 1
ATOM 1664 C CA . GLY A 1 213 ? 20.578 8.892 -41.611 1.00 95.12 213 GLY A CA 1
ATOM 1665 C C . GLY A 1 213 ? 20.386 8.090 -40.323 1.00 95.12 213 GLY A C 1
ATOM 1666 O O . GLY A 1 213 ? 19.311 8.132 -39.729 1.00 95.12 213 GLY A O 1
ATOM 1667 N N . ASN A 1 214 ? 21.441 7.452 -39.806 1.00 94.94 214 ASN A N 1
ATOM 1668 C CA . ASN A 1 214 ? 21.417 6.802 -38.492 1.00 94.94 214 ASN A CA 1
ATOM 1669 C C . ASN A 1 214 ? 21.149 7.798 -37.348 1.00 94.94 214 ASN A C 1
ATOM 1671 O O . ASN A 1 214 ? 20.396 7.490 -36.420 1.00 94.94 214 ASN A O 1
ATOM 1675 N N . VAL A 1 215 ? 21.734 9.000 -37.406 1.00 94.50 215 VAL A N 1
ATOM 1676 C CA . VAL A 1 215 ? 21.500 10.062 -36.413 1.00 94.50 215 VAL A CA 1
ATOM 1677 C C . VAL A 1 215 ? 20.064 10.577 -36.484 1.00 94.50 215 VAL A C 1
ATOM 1679 O O . VAL A 1 215 ? 19.413 10.678 -35.442 1.00 94.50 215 VAL A O 1
ATOM 1682 N N . GLN A 1 216 ? 19.544 10.835 -37.687 1.00 95.69 216 GLN A N 1
ATOM 1683 C CA . GLN A 1 216 ? 18.153 11.242 -37.888 1.00 95.69 216 GLN A CA 1
ATOM 1684 C C . GLN A 1 216 ? 17.169 10.154 -37.438 1.00 95.69 216 GLN A C 1
ATOM 1686 O O . GLN A 1 216 ? 16.198 10.456 -36.743 1.00 95.69 216 GLN A O 1
ATOM 1691 N N . TYR A 1 217 ? 17.438 8.882 -37.754 1.00 96.62 217 TYR A N 1
ATOM 1692 C CA . TYR A 1 217 ? 16.613 7.754 -37.315 1.00 96.62 217 TYR A CA 1
ATOM 1693 C C . TYR A 1 217 ? 16.573 7.659 -35.787 1.00 96.62 217 TYR A C 1
ATOM 1695 O O . TYR A 1 217 ? 15.499 7.585 -35.191 1.00 96.62 217 TYR A O 1
ATOM 1703 N N . ARG A 1 218 ? 17.734 7.748 -35.125 1.00 95.50 218 ARG A N 1
ATOM 1704 C CA . ARG A 1 218 ? 17.814 7.754 -33.658 1.00 95.50 218 ARG A CA 1
ATOM 1705 C C . ARG A 1 218 ? 17.067 8.942 -33.052 1.00 95.50 218 ARG A C 1
ATOM 1707 O O . ARG A 1 218 ? 16.348 8.765 -32.074 1.00 95.50 218 ARG A O 1
ATOM 1714 N N . ALA A 1 219 ? 17.200 10.134 -33.633 1.00 95.88 219 ALA A N 1
ATOM 1715 C CA . ALA A 1 219 ? 16.460 11.317 -33.195 1.00 95.88 219 ALA A CA 1
ATOM 1716 C C . ALA A 1 219 ? 14.939 11.118 -33.320 1.00 95.88 219 ALA A C 1
ATOM 1718 O O . ALA A 1 219 ? 14.197 11.512 -32.423 1.00 95.88 219 ALA A O 1
ATOM 1719 N N . ALA A 1 220 ? 14.472 10.434 -34.369 1.00 95.81 220 ALA A N 1
ATOM 1720 C CA . ALA A 1 220 ? 13.064 10.078 -34.518 1.00 95.81 220 ALA A CA 1
ATOM 1721 C C . ALA A 1 220 ? 12.579 9.097 -33.431 1.00 95.81 220 ALA A C 1
ATOM 1723 O O . ALA A 1 220 ? 11.468 9.263 -32.927 1.00 95.81 220 ALA A O 1
ATOM 1724 N N . ILE A 1 221 ? 13.406 8.126 -33.010 1.00 94.62 221 ILE A N 1
ATOM 1725 C CA . ILE A 1 221 ? 13.089 7.257 -31.858 1.00 94.62 221 ILE A CA 1
ATOM 1726 C C . ILE A 1 221 ? 12.982 8.087 -30.569 1.00 94.62 221 ILE A C 1
ATOM 1728 O O . ILE A 1 221 ? 12.011 7.941 -29.828 1.00 94.62 221 ILE A O 1
ATOM 1732 N N . VAL A 1 222 ? 13.945 8.983 -30.315 1.00 95.06 222 VAL A N 1
ATOM 1733 C CA . VAL A 1 222 ? 13.948 9.874 -29.136 1.00 95.06 222 VAL A CA 1
ATOM 1734 C C . VAL A 1 222 ? 12.701 10.758 -29.113 1.00 95.06 222 VAL A C 1
ATOM 1736 O O . VAL A 1 222 ? 12.070 10.916 -28.065 1.00 95.06 222 VAL A O 1
ATOM 1739 N N . GLN A 1 223 ? 12.302 11.301 -30.265 1.00 93.75 223 GLN A N 1
ATOM 1740 C CA . GLN A 1 223 ? 11.093 12.113 -30.368 1.00 93.75 223 GLN A CA 1
ATOM 1741 C C . GLN A 1 223 ? 9.845 11.279 -30.057 1.00 93.75 223 GLN A C 1
ATOM 1743 O O . GLN A 1 223 ? 9.028 11.683 -29.234 1.00 93.75 223 GLN A O 1
ATOM 1748 N N . GLN A 1 224 ? 9.737 10.072 -30.621 1.00 90.56 224 GLN A N 1
ATOM 1749 C CA . GLN A 1 224 ? 8.631 9.155 -30.340 1.00 90.56 224 GLN A CA 1
ATOM 1750 C C . GLN A 1 224 ? 8.552 8.764 -28.854 1.00 90.56 224 GLN A C 1
ATOM 1752 O O . GLN A 1 224 ? 7.455 8.686 -28.290 1.00 90.56 224 GLN A O 1
ATOM 1757 N N . GLN A 1 225 ? 9.693 8.529 -28.201 1.00 90.81 225 GLN A N 1
ATOM 1758 C CA . GLN A 1 225 ? 9.756 8.293 -26.758 1.00 90.81 225 GLN A CA 1
ATOM 1759 C C . GLN A 1 225 ? 9.276 9.526 -25.984 1.00 90.81 225 GLN A C 1
ATOM 1761 O O . GLN A 1 225 ? 8.437 9.400 -25.094 1.00 90.81 225 GLN A O 1
ATOM 1766 N N . THR A 1 226 ? 9.752 10.716 -26.352 1.00 91.06 226 THR A N 1
ATOM 1767 C CA . THR A 1 226 ? 9.364 11.987 -25.723 1.00 91.06 226 THR A CA 1
ATOM 1768 C C . THR A 1 226 ? 7.857 12.228 -25.820 1.00 91.06 226 THR A C 1
ATOM 1770 O O . THR A 1 226 ? 7.212 12.537 -24.816 1.00 91.06 226 THR A O 1
ATOM 1773 N N . ASP A 1 227 ? 7.269 12.014 -26.996 1.00 90.56 227 ASP A N 1
ATOM 1774 C CA . ASP A 1 227 ? 5.827 12.150 -27.220 1.00 90.56 227 ASP A CA 1
ATOM 1775 C C . ASP A 1 227 ? 5.031 11.139 -26.382 1.00 90.56 227 ASP A C 1
ATOM 1777 O O . ASP A 1 227 ? 4.033 11.489 -25.744 1.00 90.56 227 ASP A O 1
ATOM 1781 N N . THR A 1 228 ? 5.516 9.896 -26.305 1.00 87.50 228 THR A N 1
ATOM 1782 C CA . THR A 1 228 ? 4.920 8.835 -25.480 1.00 87.50 228 THR A CA 1
ATOM 1783 C C . THR A 1 228 ? 4.978 9.185 -23.988 1.00 87.50 228 THR A C 1
ATOM 1785 O O . THR A 1 228 ? 3.979 9.040 -23.282 1.00 87.50 228 THR A O 1
ATOM 1788 N N . ILE A 1 229 ? 6.110 9.702 -23.499 1.00 88.75 229 ILE A N 1
ATOM 1789 C CA . ILE A 1 229 ? 6.275 10.160 -22.111 1.00 88.75 229 ILE A CA 1
ATOM 1790 C C . ILE A 1 229 ? 5.311 11.307 -21.806 1.00 88.75 229 ILE A C 1
ATOM 1792 O O . ILE A 1 229 ? 4.656 11.301 -20.763 1.00 88.75 229 ILE A O 1
ATOM 1796 N N . ASN A 1 230 ? 5.187 12.279 -22.711 1.00 90.19 230 ASN A N 1
ATOM 1797 C CA . ASN A 1 230 ? 4.283 13.413 -22.534 1.00 90.19 230 ASN A CA 1
ATOM 1798 C C . ASN A 1 230 ? 2.812 12.975 -22.473 1.00 90.19 230 ASN A C 1
ATOM 1800 O O . ASN A 1 230 ? 2.060 13.471 -21.625 1.00 90.19 230 ASN A O 1
ATOM 1804 N N . LEU A 1 231 ? 2.407 12.014 -23.311 1.00 89.62 231 LEU A N 1
ATOM 1805 C CA . LEU A 1 231 ? 1.078 11.405 -23.254 1.00 89.62 231 LEU A CA 1
ATOM 1806 C C . LEU A 1 231 ? 0.830 10.729 -21.898 1.00 89.62 231 LEU A C 1
ATOM 1808 O O . LEU A 1 231 ? -0.163 11.034 -21.234 1.00 89.62 231 LEU A O 1
ATOM 1812 N N . TRP A 1 232 ? 1.743 9.860 -21.453 1.00 88.44 232 TRP A N 1
ATOM 1813 C CA . TRP A 1 232 ? 1.624 9.164 -20.167 1.00 88.44 232 TRP A CA 1
ATOM 1814 C C . TRP A 1 232 ? 1.597 10.122 -18.981 1.00 88.44 232 TRP A C 1
ATOM 1816 O O . TRP A 1 232 ? 0.753 9.976 -18.098 1.00 88.44 232 TRP A O 1
ATOM 1826 N N . ARG A 1 233 ? 2.455 11.146 -18.982 1.00 87.62 233 ARG A N 1
ATOM 1827 C CA . ARG A 1 233 ? 2.452 12.194 -17.956 1.00 87.62 233 ARG A CA 1
ATOM 1828 C C . ARG A 1 233 ? 1.091 12.881 -17.883 1.00 87.62 233 ARG A C 1
ATOM 1830 O O . ARG A 1 233 ? 0.558 13.075 -16.795 1.00 87.62 233 ARG A O 1
ATOM 1837 N N . THR A 1 234 ? 0.516 13.215 -19.036 1.00 90.38 234 THR A N 1
ATOM 1838 C CA . THR A 1 234 ? -0.794 13.873 -19.121 1.00 90.38 234 THR A CA 1
ATOM 1839 C C . THR A 1 234 ? -1.908 12.966 -18.595 1.00 90.38 234 THR A C 1
ATOM 1841 O O . THR A 1 234 ? -2.709 13.396 -17.766 1.00 90.38 234 THR A O 1
ATOM 1844 N N . LEU A 1 235 ? -1.926 11.694 -19.003 1.00 87.81 235 LEU A N 1
ATOM 1845 C CA . LEU A 1 235 ? -2.893 10.705 -18.518 1.00 87.81 235 LEU A CA 1
ATOM 1846 C C . LEU A 1 235 ? -2.796 10.490 -17.004 1.00 87.81 235 LEU A C 1
ATOM 1848 O O . LEU A 1 235 ? -3.821 10.483 -16.324 1.00 87.81 235 LEU A O 1
ATOM 1852 N N . LEU A 1 236 ? -1.582 10.363 -16.461 1.00 87.00 236 LEU A N 1
ATOM 1853 C CA . LEU A 1 236 ? -1.365 10.190 -15.024 1.00 87.00 236 LEU A CA 1
ATOM 1854 C C . LEU A 1 236 ? -1.871 11.398 -14.225 1.00 87.00 236 LEU A C 1
ATOM 1856 O O . LEU A 1 236 ? -2.520 11.207 -13.198 1.00 87.00 236 LEU A O 1
ATOM 1860 N N . ILE A 1 237 ? -1.651 12.624 -14.714 1.00 89.12 237 ILE A N 1
ATOM 1861 C CA . ILE A 1 237 ? -2.179 13.849 -14.091 1.00 89.12 237 ILE A CA 1
ATOM 1862 C C . ILE A 1 237 ? -3.715 13.848 -14.088 1.00 89.12 237 ILE A C 1
ATOM 1864 O O . ILE A 1 237 ? -4.326 14.131 -13.057 1.00 89.12 237 ILE A O 1
ATOM 1868 N N . ILE A 1 238 ? -4.349 13.496 -15.212 1.00 89.38 238 ILE A N 1
ATOM 1869 C CA . ILE A 1 238 ? -5.816 13.435 -15.316 1.00 89.38 238 ILE A CA 1
ATOM 1870 C C . ILE A 1 238 ? -6.381 12.393 -14.345 1.00 89.38 238 ILE A C 1
ATOM 1872 O O . ILE A 1 238 ? -7.298 12.692 -13.580 1.00 89.38 238 ILE A O 1
ATOM 1876 N N . ILE A 1 239 ? -5.817 11.183 -14.332 1.00 87.56 239 ILE A N 1
ATOM 1877 C CA . ILE A 1 239 ? -6.257 10.100 -13.442 1.00 87.56 239 ILE A CA 1
ATOM 1878 C C . ILE A 1 239 ? -6.074 10.497 -11.978 1.00 87.56 239 ILE A C 1
ATOM 1880 O O . ILE A 1 239 ? -6.953 10.228 -11.158 1.00 87.56 239 ILE A O 1
ATOM 1884 N N . PHE A 1 240 ? -4.971 11.168 -11.646 1.00 85.25 240 PHE A N 1
ATOM 1885 C CA . PHE A 1 240 ? -4.729 11.678 -10.304 1.00 85.25 240 PHE A CA 1
ATOM 1886 C C . PHE A 1 240 ? -5.807 12.687 -9.883 1.00 85.25 240 PHE A C 1
ATOM 1888 O O . PHE A 1 240 ? -6.429 12.508 -8.834 1.00 85.25 240 PHE A O 1
ATOM 1895 N N . ALA A 1 241 ? -6.118 13.675 -10.725 1.00 89.50 241 ALA A N 1
ATOM 1896 C CA . ALA A 1 241 ? -7.181 14.643 -10.452 1.00 89.50 241 ALA A CA 1
ATOM 1897 C C . ALA A 1 241 ? -8.553 13.964 -10.271 1.00 89.50 241 ALA A C 1
ATOM 1899 O O . ALA A 1 241 ? -9.246 14.214 -9.283 1.00 89.50 241 ALA A O 1
ATOM 1900 N N . VAL A 1 242 ? -8.918 13.036 -11.164 1.00 88.69 242 VAL A N 1
ATOM 1901 C CA . VAL A 1 242 ? -10.160 12.250 -11.056 1.00 88.69 242 VAL A CA 1
ATOM 1902 C C . VAL A 1 242 ? -10.184 11.421 -9.767 1.00 88.69 242 VAL A C 1
ATOM 1904 O O . VAL A 1 242 ? -11.226 11.313 -9.119 1.00 88.69 242 VAL A O 1
ATOM 1907 N N . SER A 1 243 ? -9.049 10.860 -9.345 1.00 85.19 243 SER A N 1
ATOM 1908 C CA . SER A 1 243 ? -8.957 10.090 -8.100 1.00 85.19 243 SER A CA 1
ATOM 1909 C C . SER A 1 243 ? -9.216 10.946 -6.857 1.00 85.19 243 SER A C 1
ATOM 1911 O O . SER A 1 243 ? -9.928 10.504 -5.956 1.00 85.19 243 SER A O 1
ATOM 1913 N N . ILE A 1 244 ? -8.724 12.190 -6.830 1.00 88.38 244 ILE A N 1
ATOM 1914 C CA . ILE A 1 244 ? -8.995 13.134 -5.739 1.00 88.38 244 ILE A CA 1
ATOM 1915 C C . ILE A 1 244 ? -10.484 13.468 -5.706 1.00 88.38 244 ILE A C 1
ATOM 1917 O O . ILE A 1 244 ? -11.115 13.347 -4.658 1.00 88.38 244 ILE A O 1
ATOM 1921 N N . VAL A 1 245 ? -11.061 13.833 -6.854 1.00 90.69 245 VAL A N 1
ATOM 1922 C CA . VAL A 1 245 ? -12.480 14.208 -6.952 1.00 90.69 245 VAL A CA 1
ATOM 1923 C C . VAL A 1 245 ? -13.386 13.048 -6.539 1.00 90.69 245 VAL A C 1
ATOM 1925 O O . VAL A 1 245 ? -14.288 13.234 -5.729 1.00 90.69 245 VAL A O 1
ATOM 1928 N N . THR A 1 246 ? -13.131 11.835 -7.027 1.00 87.56 246 THR A N 1
ATOM 1929 C CA . THR A 1 246 ? -13.925 10.648 -6.662 1.00 87.56 246 THR A CA 1
ATOM 1930 C C . THR A 1 246 ? -13.771 10.266 -5.192 1.00 87.56 246 THR A C 1
ATOM 1932 O O . THR A 1 246 ? -14.761 9.904 -4.563 1.00 87.56 246 THR A O 1
ATOM 1935 N N . THR A 1 247 ? -12.573 10.403 -4.614 1.00 86.62 247 THR A N 1
ATOM 1936 C CA . THR A 1 247 ? -12.357 10.184 -3.173 1.00 86.62 247 THR A CA 1
ATOM 1937 C C . THR A 1 247 ? -13.117 11.217 -2.346 1.00 86.62 247 THR A C 1
ATOM 1939 O O . THR A 1 247 ? -13.765 10.863 -1.365 1.00 86.62 247 THR A O 1
ATOM 1942 N N . PHE A 1 248 ? -13.098 12.484 -2.766 1.00 89.88 248 PHE A N 1
ATOM 1943 C CA . PHE A 1 248 ? -13.852 13.551 -2.114 1.00 89.88 248 PHE A CA 1
ATOM 1944 C C . PHE A 1 248 ? -15.366 13.312 -2.195 1.00 89.88 248 PHE A C 1
ATOM 1946 O O . PHE A 1 248 ? -16.055 13.410 -1.183 1.00 89.88 248 PHE A O 1
ATOM 1953 N N . ILE A 1 249 ? -15.879 12.921 -3.364 1.00 90.44 249 ILE A N 1
ATOM 1954 C CA . ILE A 1 249 ? -17.286 12.533 -3.543 1.00 90.44 249 ILE A CA 1
ATOM 1955 C C . ILE A 1 249 ? -17.626 11.346 -2.632 1.00 90.44 249 ILE A C 1
ATOM 1957 O O . ILE A 1 249 ? -18.596 11.418 -1.888 1.00 90.44 249 ILE A O 1
ATOM 1961 N N . GLY A 1 250 ? -16.817 10.284 -2.619 1.00 88.19 250 GLY A N 1
ATOM 1962 C CA . GLY A 1 250 ? -17.037 9.132 -1.738 1.00 88.19 250 GLY A CA 1
ATOM 1963 C C . GLY A 1 250 ? -17.044 9.512 -0.254 1.00 88.19 250 GLY A C 1
ATOM 1964 O O . GLY A 1 250 ? -17.882 9.036 0.508 1.00 88.19 250 GLY A O 1
ATOM 1965 N N . TYR A 1 251 ? -16.172 10.430 0.158 1.00 87.12 251 TYR A N 1
ATOM 1966 C CA . TYR A 1 251 ? -16.173 10.960 1.519 1.00 87.12 251 TYR A CA 1
ATOM 1967 C C . TYR A 1 251 ? -17.472 11.717 1.843 1.00 87.12 251 TYR A C 1
ATOM 1969 O O . TYR A 1 251 ? -18.122 11.424 2.846 1.00 87.12 251 TYR A O 1
ATOM 1977 N N . VAL A 1 252 ? -17.880 12.656 0.984 1.00 90.62 252 VAL A N 1
ATOM 1978 C CA . VAL A 1 252 ? -19.061 13.504 1.216 1.00 90.62 252 VAL A CA 1
ATOM 1979 C C . VAL A 1 252 ? -20.370 12.717 1.131 1.00 90.62 252 VAL A C 1
ATOM 1981 O O . VAL A 1 252 ? -21.272 12.969 1.922 1.00 90.62 252 VAL A O 1
ATOM 1984 N N . PHE A 1 253 ? -20.495 11.774 0.197 1.00 88.88 253 PHE A N 1
ATOM 1985 C CA . PHE A 1 253 ? -21.758 11.076 -0.062 1.00 88.88 253 PHE A CA 1
ATOM 1986 C C . PHE A 1 253 ? -21.887 9.720 0.634 1.00 88.88 253 PHE A C 1
ATOM 1988 O O . PHE A 1 253 ? -23.012 9.282 0.851 1.00 88.88 253 PHE A O 1
ATOM 1995 N N . CYS A 1 254 ? -20.787 9.061 1.006 1.00 86.38 254 CYS A N 1
ATOM 1996 C CA . CYS A 1 254 ? -20.853 7.785 1.725 1.00 86.38 254 CYS A CA 1
ATOM 1997 C C . CYS A 1 254 ? -20.518 7.974 3.206 1.00 86.38 254 CYS A C 1
ATOM 1999 O O . CYS A 1 254 ? -21.366 7.736 4.061 1.00 86.38 254 CYS A O 1
ATOM 2001 N N . LEU A 1 255 ? -19.312 8.466 3.516 1.00 83.31 255 LEU A N 1
ATOM 2002 C CA . LEU A 1 255 ? -18.812 8.487 4.897 1.00 83.31 255 LEU A CA 1
ATOM 2003 C C . LEU A 1 255 ? -19.546 9.494 5.789 1.00 83.31 255 LEU A C 1
ATOM 2005 O O . LEU A 1 255 ? -19.815 9.203 6.955 1.00 83.31 255 LEU A O 1
ATOM 2009 N N . VAL A 1 256 ? -19.884 10.678 5.268 1.00 86.50 256 VAL A N 1
ATOM 2010 C CA . VAL A 1 256 ? -20.626 11.680 6.052 1.00 86.50 256 VAL A CA 1
ATOM 2011 C C . VAL A 1 256 ? -22.043 11.190 6.402 1.00 86.50 256 VAL A C 1
ATOM 2013 O O . VAL A 1 256 ? -22.386 11.230 7.586 1.00 86.50 256 VAL A O 1
ATOM 2016 N N . PRO A 1 257 ? -22.864 10.677 5.462 1.00 86.38 257 PRO A N 1
ATOM 2017 C CA . PRO A 1 257 ? -24.164 10.098 5.803 1.00 86.38 257 PRO A CA 1
ATOM 2018 C C . PRO A 1 257 ? -24.068 8.865 6.699 1.00 86.38 257 PRO A C 1
ATOM 2020 O O . PRO A 1 257 ? -24.860 8.736 7.629 1.00 86.38 257 PRO A O 1
ATOM 2023 N N . GLU A 1 258 ? -23.085 7.992 6.473 1.00 83.00 258 GLU A N 1
ATOM 2024 C CA . GLU A 1 258 ? -22.863 6.805 7.303 1.00 83.00 258 GLU A CA 1
ATOM 2025 C C . GLU A 1 258 ? -22.571 7.183 8.756 1.00 83.00 258 GLU A C 1
ATOM 2027 O O . GLU A 1 258 ? -23.149 6.599 9.669 1.00 83.00 258 GLU A O 1
ATOM 2032 N N . ARG A 1 259 ? -21.775 8.235 8.990 1.00 80.62 259 ARG A N 1
ATOM 2033 C CA . ARG A 1 259 ? -21.578 8.794 10.333 1.00 80.62 259 ARG A CA 1
ATOM 2034 C C . ARG A 1 259 ? -22.912 9.186 10.971 1.00 80.62 259 ARG A C 1
ATOM 2036 O O . ARG A 1 259 ? -23.155 8.822 12.117 1.00 80.62 259 ARG A O 1
ATOM 2043 N N . THR A 1 260 ? -23.774 9.904 10.255 1.00 83.12 260 THR A N 1
ATOM 2044 C CA . THR A 1 260 ? -25.091 10.323 10.767 1.00 83.12 260 THR A CA 1
ATOM 2045 C C . THR A 1 260 ? -25.993 9.126 11.072 1.00 83.12 260 THR A C 1
ATOM 2047 O O . THR A 1 260 ? -26.635 9.096 12.120 1.00 83.12 260 THR A O 1
ATOM 2050 N N . ILE A 1 261 ? -26.001 8.110 10.205 1.00 84.31 261 ILE A N 1
ATOM 2051 C CA . ILE A 1 261 ? -26.744 6.863 10.425 1.00 84.31 261 ILE A CA 1
ATOM 2052 C C . ILE A 1 261 ? -26.212 6.142 11.664 1.00 84.31 261 ILE A C 1
ATOM 2054 O O . ILE A 1 261 ? -27.001 5.759 12.520 1.00 84.31 261 ILE A O 1
ATOM 2058 N N . LEU A 1 262 ? -24.893 6.006 11.808 1.00 81.50 262 LEU A N 1
ATOM 2059 C CA . LEU A 1 262 ? -24.271 5.381 12.975 1.00 81.50 262 LEU A CA 1
ATOM 2060 C C . LEU A 1 262 ? -24.589 6.135 14.268 1.00 81.50 262 LEU A C 1
ATOM 2062 O O . LEU A 1 262 ? -24.861 5.494 15.278 1.00 81.50 262 LEU A O 1
ATOM 2066 N N . TYR A 1 263 ? -24.619 7.472 14.245 1.00 84.88 263 TYR A N 1
ATOM 2067 C CA . TYR A 1 263 ? -25.079 8.259 15.393 1.00 84.88 263 TYR A CA 1
ATOM 2068 C C . TYR A 1 263 ? -26.542 7.981 15.724 1.00 84.88 263 TYR A C 1
ATOM 2070 O O . TYR A 1 263 ? -26.850 7.747 16.888 1.00 84.88 263 TYR A O 1
ATOM 2078 N N . HIS A 1 264 ? -27.432 7.949 14.731 1.00 83.62 264 HIS A N 1
ATOM 2079 C CA . HIS A 1 264 ? -28.839 7.622 14.963 1.00 83.62 264 HIS A CA 1
ATOM 2080 C C . HIS A 1 264 ? -29.041 6.189 15.455 1.00 83.62 264 HIS A C 1
ATOM 2082 O O . HIS A 1 264 ? -29.879 5.962 16.321 1.00 83.62 264 HIS A O 1
ATOM 2088 N N . VAL A 1 265 ? -28.266 5.225 14.955 1.00 84.00 265 VAL A N 1
ATOM 2089 C CA . VAL A 1 265 ? -28.289 3.839 15.436 1.00 84.00 265 VAL A CA 1
ATOM 2090 C C . VAL A 1 265 ? -27.759 3.760 16.863 1.00 84.00 265 VAL A C 1
ATOM 2092 O O . VAL A 1 265 ? -28.361 3.075 17.683 1.00 84.00 265 VAL A O 1
ATOM 2095 N N . ALA A 1 266 ? -26.680 4.469 17.193 1.00 78.81 266 ALA A N 1
ATOM 2096 C CA . ALA A 1 266 ? -26.137 4.512 18.547 1.00 78.81 266 ALA A CA 1
ATOM 2097 C C . ALA A 1 266 ? -27.113 5.176 19.530 1.00 78.81 266 ALA A C 1
ATOM 2099 O O . ALA A 1 266 ? -27.352 4.637 20.606 1.00 78.81 266 ALA A O 1
ATOM 2100 N N . GLU A 1 267 ? -27.721 6.302 19.150 1.00 79.38 267 GLU A N 1
ATOM 2101 C CA . GLU A 1 267 ? -28.741 6.990 19.947 1.00 79.38 267 GLU A CA 1
ATOM 2102 C C . GLU A 1 267 ? -30.004 6.130 20.094 1.00 79.38 267 GLU A C 1
ATOM 2104 O O . GLU A 1 267 ? -30.544 5.999 21.190 1.00 79.38 267 GLU A O 1
ATOM 2109 N N . GLY A 1 268 ? -30.451 5.493 19.010 1.00 76.38 268 GLY A N 1
ATOM 2110 C CA . GLY A 1 268 ? -31.569 4.554 19.017 1.00 76.38 268 GLY A CA 1
ATOM 2111 C C . GLY A 1 268 ? -31.296 3.347 19.910 1.00 76.38 268 GLY A C 1
ATOM 2112 O O . GLY A 1 268 ? -32.137 2.992 20.724 1.00 76.38 268 GLY A O 1
ATOM 2113 N N . SER A 1 269 ? -30.096 2.772 19.836 1.00 75.31 269 SER A N 1
ATOM 2114 C CA . SER A 1 269 ? -29.675 1.651 20.685 1.00 75.31 269 SER A CA 1
ATOM 2115 C C . SER A 1 269 ? -29.561 2.060 22.154 1.00 75.31 269 SER A C 1
ATOM 2117 O O . SER A 1 269 ? -29.952 1.298 23.032 1.00 75.31 269 SER A O 1
ATOM 2119 N N . ALA A 1 270 ? -29.068 3.270 22.437 1.00 69.50 270 ALA A N 1
ATOM 2120 C CA . ALA A 1 270 ? -29.028 3.818 23.790 1.00 69.50 270 ALA A CA 1
ATOM 2121 C C . ALA A 1 270 ? -30.443 4.002 24.356 1.00 69.50 270 ALA A C 1
ATOM 2123 O O . ALA A 1 270 ? -30.718 3.525 25.452 1.00 69.50 270 ALA A O 1
ATOM 2124 N N . LYS A 1 271 ? -31.367 4.578 23.576 1.00 71.81 271 LYS A N 1
ATOM 2125 C CA . LYS A 1 271 ? -32.784 4.687 23.957 1.00 71.81 271 LYS A CA 1
ATOM 2126 C C . LYS A 1 271 ? -33.446 3.322 24.130 1.00 71.81 271 LYS A C 1
ATOM 2128 O O . LYS A 1 271 ? -34.226 3.138 25.052 1.00 71.81 271 LYS A O 1
ATOM 2133 N N . MET A 1 272 ? -33.134 2.344 23.280 1.00 67.62 272 MET A N 1
ATOM 2134 C CA . MET A 1 272 ? -33.638 0.975 23.439 1.00 67.62 272 MET A CA 1
ATOM 2135 C C . MET A 1 272 ? -33.110 0.323 24.716 1.00 67.62 272 MET A C 1
ATOM 2137 O O . MET A 1 272 ? -33.855 -0.393 25.368 1.00 67.62 272 MET A O 1
ATOM 2141 N N . ARG A 1 273 ? -31.863 0.610 25.105 1.00 59.56 273 ARG A N 1
ATOM 2142 C CA . ARG A 1 273 ? -31.299 0.173 26.384 1.00 59.56 273 ARG A CA 1
ATOM 2143 C C . ARG A 1 273 ? -31.961 0.869 27.577 1.00 59.56 273 ARG A C 1
ATOM 2145 O O . ARG A 1 273 ? -32.135 0.234 28.602 1.00 59.56 273 ARG A O 1
ATOM 2152 N N . GLU A 1 274 ? -32.348 2.137 27.456 1.00 57.59 274 GLU A N 1
ATOM 2153 C CA . GLU A 1 274 ? -33.144 2.837 28.482 1.00 57.59 274 GLU A CA 1
ATOM 2154 C C . GLU A 1 274 ? -34.578 2.288 28.589 1.00 57.59 274 GLU A C 1
ATOM 2156 O O . GLU A 1 274 ? -35.190 2.354 29.651 1.00 57.59 274 GLU A O 1
ATOM 2161 N N . LEU A 1 275 ? -35.112 1.736 27.496 1.00 58.78 275 LEU A N 1
ATOM 2162 C CA . LEU A 1 275 ? -36.434 1.107 27.432 1.00 58.78 275 LEU A CA 1
ATOM 2163 C C . LEU A 1 275 ? -36.412 -0.396 27.739 1.00 58.78 275 LEU A C 1
ATOM 2165 O O . LEU A 1 275 ? -37.478 -1.010 27.791 1.00 58.78 275 LEU A O 1
ATOM 2169 N N . ASP A 1 276 ? -35.233 -0.996 27.913 1.00 57.88 276 ASP A N 1
ATOM 2170 C CA . ASP A 1 276 ? -35.090 -2.404 28.260 1.00 57.88 276 ASP A CA 1
ATOM 2171 C C . ASP A 1 276 ? -35.591 -2.617 29.700 1.00 57.88 276 ASP A C 1
ATOM 2173 O O . ASP A 1 276 ? -34.988 -2.093 30.643 1.00 57.88 276 ASP A O 1
ATOM 2177 N N . PRO A 1 277 ? -36.670 -3.397 29.911 1.00 58.47 277 PRO A N 1
ATOM 2178 C CA . PRO A 1 277 ? -37.193 -3.676 31.244 1.00 58.47 277 PRO A CA 1
ATOM 2179 C C . PRO A 1 277 ? -36.148 -4.296 32.179 1.00 58.47 277 PRO A C 1
ATOM 2181 O O . PRO A 1 277 ? -36.226 -4.096 33.389 1.00 58.47 277 PRO A O 1
ATOM 2184 N N . ALA A 1 278 ? -35.157 -5.018 31.641 1.00 54.19 278 ALA A N 1
ATOM 2185 C CA . ALA A 1 278 ? -34.061 -5.581 32.423 1.00 54.19 278 ALA A CA 1
ATOM 2186 C C . ALA A 1 278 ? -33.036 -4.519 32.853 1.00 54.19 278 ALA A C 1
ATOM 2188 O O . ALA A 1 278 ? -32.423 -4.667 33.911 1.00 54.19 278 ALA A O 1
ATOM 2189 N N . ALA A 1 279 ? -32.862 -3.445 32.074 1.00 53.41 279 ALA A N 1
ATOM 2190 C CA . ALA A 1 279 ? -32.042 -2.290 32.435 1.00 53.41 279 ALA A CA 1
ATOM 2191 C C . ALA A 1 279 ? -32.769 -1.366 33.430 1.00 53.41 279 ALA A C 1
ATOM 2193 O O . ALA A 1 279 ? -32.164 -0.978 34.423 1.00 53.41 279 ALA A O 1
ATOM 2194 N N . ASP A 1 280 ? -34.071 -1.108 33.244 1.00 53.09 280 ASP A N 1
ATOM 2195 C CA . ASP A 1 280 ? -34.917 -0.361 34.198 1.00 53.09 280 ASP A CA 1
ATOM 2196 C C . ASP A 1 280 ? -35.046 -1.104 35.544 1.00 53.09 280 ASP A C 1
ATOM 2198 O O . ASP A 1 280 ? -34.878 -0.510 36.607 1.00 53.09 280 ASP A O 1
ATOM 2202 N N . ALA A 1 281 ? -35.249 -2.428 35.540 1.00 55.59 281 ALA A N 1
ATOM 2203 C CA . ALA A 1 281 ? -35.236 -3.233 36.767 1.00 55.59 281 ALA A CA 1
ATOM 2204 C C . ALA A 1 281 ? -33.851 -3.240 37.442 1.00 55.59 281 ALA A C 1
ATOM 2206 O O . ALA A 1 281 ? -33.750 -3.080 38.659 1.00 55.59 281 ALA A O 1
ATOM 2207 N N . SER A 1 282 ? -32.785 -3.358 36.645 1.00 53.59 282 SER A N 1
ATOM 2208 C CA . SER A 1 282 ? -31.394 -3.273 37.096 1.00 53.59 282 SER A CA 1
ATOM 2209 C C . SER A 1 282 ? -31.078 -1.923 37.739 1.00 53.59 282 SER A C 1
ATOM 2211 O O . SER A 1 282 ? -30.467 -1.930 38.798 1.00 53.59 282 SER A O 1
ATOM 2213 N N . ASP A 1 283 ? -31.513 -0.797 37.164 1.00 55.59 283 ASP A N 1
ATOM 2214 C CA . ASP A 1 283 ? -31.279 0.559 37.689 1.00 55.59 283 ASP A CA 1
ATOM 2215 C C . ASP A 1 283 ? -32.185 0.902 38.888 1.00 55.59 283 ASP A C 1
ATOM 2217 O O . ASP A 1 283 ? -31.813 1.707 39.746 1.00 55.59 283 ASP A O 1
ATOM 2221 N N . ARG A 1 284 ? -33.352 0.252 39.014 1.00 58.66 284 ARG A N 1
ATOM 2222 C CA . ARG A 1 284 ? -34.194 0.322 40.225 1.00 58.66 284 ARG A CA 1
ATOM 2223 C C . ARG A 1 284 ? -33.564 -0.388 41.422 1.00 58.66 284 ARG A C 1
ATOM 2225 O O . ARG A 1 284 ? -33.821 0.007 42.564 1.00 58.66 284 ARG A O 1
ATOM 2232 N N . THR A 1 285 ? -32.726 -1.398 41.187 1.00 62.06 285 THR A N 1
ATOM 2233 C CA . THR A 1 285 ? -31.837 -1.963 42.210 1.00 62.06 285 THR A CA 1
ATOM 2234 C C . THR A 1 285 ? -30.520 -1.180 42.217 1.00 62.06 285 THR A C 1
ATOM 2236 O O . THR A 1 285 ? -29.919 -0.929 41.186 1.00 62.06 285 THR A O 1
ATOM 2239 N N . GLY A 1 286 ? -29.983 -0.789 43.369 1.00 70.88 286 GLY A N 1
ATOM 2240 C CA . GLY A 1 286 ? -28.723 -0.032 43.439 1.00 70.88 286 GLY A CA 1
ATOM 2241 C C . GLY A 1 286 ? -27.500 -0.774 42.869 1.00 70.88 286 GLY A C 1
ATOM 2242 O O . GLY A 1 286 ? -26.424 -0.191 42.781 1.00 70.88 286 GLY A O 1
ATOM 2243 N N . MET A 1 287 ? -27.652 -2.052 42.507 1.00 81.44 287 MET A N 1
ATOM 2244 C CA . MET A 1 287 ? -26.599 -2.940 42.014 1.00 81.44 287 MET A CA 1
ATOM 2245 C C . MET A 1 287 ? -26.370 -2.854 40.499 1.00 81.44 287 MET A C 1
ATOM 2247 O O . MET A 1 287 ? -25.336 -3.341 40.027 1.00 81.44 287 MET A O 1
ATOM 2251 N N . GLY A 1 288 ? -27.278 -2.233 39.735 1.00 80.25 288 GLY A N 1
ATOM 2252 C CA . GLY A 1 288 ? -27.131 -2.067 38.290 1.00 80.25 288 GLY A CA 1
ATOM 2253 C C . GLY A 1 288 ? -26.807 -3.391 37.585 1.00 80.25 288 GLY A C 1
ATOM 2254 O O . GLY A 1 288 ? -27.322 -4.453 37.935 1.00 80.25 288 GLY A O 1
ATOM 2255 N N . ALA A 1 289 ? -25.861 -3.357 36.642 1.00 78.69 289 ALA A N 1
ATOM 2256 C CA . ALA A 1 289 ? -25.436 -4.538 35.883 1.00 78.69 289 ALA A CA 1
ATOM 2257 C C . ALA A 1 289 ? -24.848 -5.688 36.734 1.00 78.69 289 ALA A C 1
ATOM 2259 O O . ALA A 1 289 ? -24.658 -6.781 36.205 1.00 78.69 289 ALA A O 1
ATOM 2260 N N . SER A 1 290 ? -24.558 -5.459 38.022 1.00 82.81 290 SER A N 1
ATOM 2261 C CA . SER A 1 290 ? -24.093 -6.492 38.960 1.00 82.81 290 SER A CA 1
ATOM 2262 C C . SER A 1 290 ? -25.213 -7.152 39.775 1.00 82.81 290 SER A C 1
ATOM 2264 O O . SER A 1 290 ? -24.931 -7.995 40.623 1.00 82.81 290 SER A O 1
ATOM 2266 N N . ALA A 1 291 ? -26.480 -6.795 39.546 1.00 85.25 291 ALA A N 1
ATOM 2267 C CA . ALA A 1 291 ? -27.600 -7.597 40.025 1.00 85.25 291 ALA A CA 1
ATOM 2268 C C . ALA A 1 291 ? -27.612 -8.952 39.298 1.00 85.25 291 ALA A C 1
ATOM 2270 O O . ALA A 1 291 ? -27.296 -9.021 38.110 1.00 85.25 291 ALA A O 1
ATOM 2271 N N . TRP A 1 292 ? -27.970 -10.032 39.999 1.00 86.50 292 TRP A N 1
ATOM 2272 C CA . TRP A 1 292 ? -28.141 -11.326 39.340 1.00 86.50 292 TRP A CA 1
ATOM 2273 C C . TRP A 1 292 ? -29.294 -11.258 38.339 1.00 86.50 292 TRP A C 1
ATOM 2275 O O . TRP A 1 292 ? -30.371 -10.764 38.669 1.00 86.50 292 TRP A O 1
ATOM 2285 N N . LYS A 1 293 ? -29.070 -11.805 37.149 1.00 85.81 293 LYS A N 1
ATOM 2286 C CA . LYS A 1 293 ? -30.055 -11.922 36.080 1.00 85.81 293 LYS A CA 1
ATOM 2287 C C . LYS A 1 293 ? -29.962 -13.318 35.489 1.00 85.81 293 LYS A C 1
ATOM 2289 O O . LYS A 1 293 ? -28.870 -13.878 35.424 1.00 85.81 293 LYS A O 1
ATOM 2294 N N . ASP A 1 294 ? -31.077 -13.842 35.000 1.00 83.88 294 ASP A N 1
ATOM 2295 C CA . ASP A 1 294 ? -31.116 -15.189 34.417 1.00 83.88 294 ASP A CA 1
ATOM 2296 C C . ASP A 1 294 ? -30.201 -15.318 33.186 1.00 83.88 294 ASP A C 1
ATOM 2298 O O . ASP A 1 294 ? -29.649 -16.383 32.934 1.00 83.88 294 ASP A O 1
ATOM 2302 N N . GLU A 1 295 ? -29.931 -14.214 32.477 1.00 84.12 295 GLU A N 1
ATOM 2303 C CA . GLU A 1 295 ? -28.963 -14.168 31.369 1.00 84.12 295 GLU A CA 1
ATOM 2304 C C . GLU A 1 295 ? -27.520 -14.514 31.783 1.00 84.12 295 GLU A C 1
ATOM 2306 O O . GLU A 1 295 ? -26.730 -14.950 30.938 1.00 84.12 295 GLU A O 1
ATOM 2311 N N . TYR A 1 296 ? -27.180 -14.352 33.067 1.00 88.69 296 TYR A N 1
ATOM 2312 C CA . TYR A 1 296 ? -25.882 -14.722 33.630 1.00 88.69 296 TYR A CA 1
ATOM 2313 C C . TYR A 1 296 ? -25.817 -16.176 34.091 1.00 88.69 296 TYR A C 1
ATOM 2315 O O . TYR A 1 296 ? -24.727 -16.624 34.422 1.00 88.69 296 TYR A O 1
ATOM 2323 N N . SER A 1 297 ? -26.929 -16.918 34.099 1.00 89.62 297 SER A N 1
ATOM 2324 C CA . SER A 1 297 ? -26.898 -18.335 34.460 1.00 89.62 297 SER A CA 1
ATOM 2325 C C . SER A 1 297 ? -25.919 -19.087 33.561 1.00 89.62 297 SER A C 1
ATOM 2327 O O . SER A 1 297 ? -25.963 -18.981 32.332 1.00 89.62 297 SER A O 1
ATOM 2329 N N . CYS A 1 298 ? -25.024 -19.850 34.173 1.00 90.06 298 CYS A N 1
ATOM 2330 C CA . CYS A 1 298 ? -24.117 -20.738 33.464 1.00 90.06 298 CYS A CA 1
ATOM 2331 C C . CYS A 1 298 ? -24.740 -22.120 33.220 1.00 90.06 298 CYS A C 1
ATOM 2333 O O . CYS A 1 298 ? -24.015 -23.031 32.839 1.00 90.06 298 CYS A O 1
ATOM 2335 N N . ASP A 1 299 ? -26.047 -22.294 33.443 1.00 88.50 299 ASP A N 1
ATOM 2336 C CA . ASP A 1 299 ? -26.776 -23.565 33.328 1.00 88.50 299 ASP A CA 1
ATOM 2337 C C . ASP A 1 299 ? -26.273 -24.665 34.292 1.00 88.50 299 ASP A C 1
ATOM 2339 O O . ASP A 1 299 ? -26.461 -25.859 34.057 1.00 88.50 299 ASP A O 1
ATOM 2343 N N . CYS A 1 300 ? -25.642 -24.272 35.405 1.00 91.62 300 CYS A N 1
ATOM 2344 C CA . CYS A 1 300 ? -25.236 -25.164 36.492 1.00 91.62 300 CYS A CA 1
ATOM 2345 C C . CYS A 1 300 ? -25.699 -24.593 37.835 1.00 91.62 300 CYS A C 1
ATOM 2347 O O . CYS A 1 300 ? -25.190 -23.573 38.301 1.00 91.62 300 CYS A O 1
ATOM 2349 N N . ILE A 1 301 ? -26.651 -25.277 38.479 1.00 91.25 301 ILE A N 1
ATOM 2350 C CA . ILE A 1 301 ? -27.333 -24.789 39.687 1.00 91.25 301 ILE A CA 1
ATOM 2351 C C . ILE A 1 301 ? -26.342 -24.507 40.820 1.00 91.25 301 ILE A C 1
ATOM 2353 O O . ILE A 1 301 ? -26.467 -23.486 41.499 1.00 91.25 301 ILE A O 1
ATOM 2357 N N . ARG A 1 302 ? -25.355 -25.385 41.028 1.00 92.44 302 ARG A N 1
ATOM 2358 C CA . ARG A 1 302 ? -24.297 -25.192 42.027 1.00 92.44 302 ARG A CA 1
ATOM 2359 C C . ARG A 1 302 ? -23.525 -23.898 41.798 1.00 92.44 302 ARG A C 1
ATOM 2361 O O . ARG A 1 302 ? -23.406 -23.113 42.732 1.00 92.44 302 ARG A O 1
ATOM 2368 N N . LEU A 1 303 ? -23.045 -23.659 40.579 1.00 94.12 303 LEU A N 1
ATOM 2369 C CA . LEU A 1 303 ? -22.244 -22.473 40.257 1.00 94.12 303 LEU A CA 1
ATOM 2370 C C . LEU A 1 303 ? -23.087 -21.195 40.339 1.00 94.12 303 LEU A C 1
ATOM 2372 O O . LEU A 1 303 ? -22.716 -20.251 41.038 1.00 94.12 303 LEU A O 1
ATOM 2376 N N . ASP A 1 304 ? -24.285 -21.213 39.753 1.00 92.56 304 ASP A N 1
ATOM 2377 C CA . ASP A 1 304 ? -25.214 -20.081 39.783 1.00 92.56 304 ASP A CA 1
ATOM 2378 C C . ASP A 1 304 ? -25.567 -19.663 41.215 1.00 92.56 304 ASP A C 1
ATOM 2380 O O . ASP A 1 304 ? -25.651 -18.472 41.529 1.00 92.56 304 ASP A O 1
ATOM 2384 N N . ARG A 1 305 ? -25.759 -20.628 42.125 1.00 90.44 305 ARG A N 1
ATOM 2385 C CA . ARG A 1 305 ? -26.023 -20.335 43.541 1.00 90.44 305 ARG A CA 1
ATOM 2386 C C . ARG A 1 305 ? -24.851 -19.631 44.210 1.00 90.44 305 ARG A C 1
ATOM 2388 O O . ARG A 1 305 ? -25.077 -18.744 45.034 1.00 90.44 305 ARG A O 1
ATOM 2395 N N . GLU A 1 306 ? -23.623 -20.006 43.889 1.00 91.50 306 GLU A N 1
ATOM 2396 C CA . GLU A 1 306 ? -22.429 -19.403 44.481 1.00 91.50 306 GLU A CA 1
ATOM 2397 C C . GLU A 1 306 ? -22.185 -18.000 43.936 1.00 91.50 306 GLU A C 1
ATOM 2399 O O . GLU A 1 306 ? -21.966 -17.070 44.718 1.00 91.50 306 GLU A O 1
ATOM 2404 N N . HIS A 1 307 ? -22.368 -17.796 42.631 1.00 94.31 307 HIS A N 1
ATOM 2405 C CA . HIS A 1 307 ? -22.348 -16.463 42.031 1.00 94.31 307 HIS A CA 1
ATOM 2406 C C . HIS A 1 307 ? -23.426 -15.562 42.642 1.00 94.31 307 HIS A C 1
ATOM 2408 O O . HIS A 1 307 ? -23.146 -14.427 43.029 1.00 94.31 307 HIS A O 1
ATOM 2414 N N . GLN A 1 308 ? -24.646 -16.070 42.837 1.00 91.38 308 GLN A N 1
ATOM 2415 C CA . GLN A 1 308 ? -25.713 -15.327 43.513 1.00 91.38 308 GLN A CA 1
ATOM 2416 C C . GLN A 1 308 ? -25.352 -14.959 44.957 1.00 91.38 308 GLN A C 1
ATOM 2418 O O . GLN A 1 308 ? -25.576 -13.817 45.367 1.00 91.38 308 GLN A O 1
ATOM 2423 N N . LYS A 1 309 ? -24.772 -15.885 45.734 1.00 89.44 309 LYS A N 1
ATOM 2424 C CA . LYS A 1 309 ? -24.307 -15.607 47.106 1.00 89.44 309 LYS A CA 1
ATOM 2425 C C . LYS A 1 309 ? -23.251 -14.502 47.118 1.00 89.44 309 LYS A C 1
ATOM 2427 O O . LYS A 1 309 ? -23.364 -13.576 47.924 1.00 89.44 309 LYS A O 1
ATOM 2432 N N . MET A 1 310 ? -22.288 -14.554 46.193 1.00 92.25 310 MET A N 1
ATOM 2433 C CA . MET A 1 310 ? -21.264 -13.517 46.028 1.00 92.25 310 MET A CA 1
ATOM 2434 C C . MET A 1 310 ? -21.877 -12.142 45.744 1.00 92.25 310 MET A C 1
ATOM 2436 O O . MET A 1 310 ? -21.476 -11.151 46.351 1.00 92.25 310 MET A O 1
ATOM 2440 N N . LEU A 1 311 ? -22.869 -12.056 44.853 1.00 93.31 311 LEU A N 1
ATOM 2441 C CA . LEU A 1 311 ? -23.511 -10.780 44.521 1.00 93.31 311 LEU A CA 1
ATOM 2442 C C . LEU A 1 311 ? -24.373 -10.236 45.668 1.00 93.31 311 LEU A C 1
ATOM 2444 O O . LEU A 1 311 ? -24.435 -9.024 45.871 1.00 93.31 311 LEU A O 1
ATOM 2448 N N . ILE A 1 312 ? -24.996 -11.110 46.460 1.00 91.81 312 ILE A N 1
ATOM 2449 C CA . ILE A 1 312 ? -25.749 -10.713 47.657 1.00 91.81 312 ILE A CA 1
ATOM 2450 C C . ILE A 1 312 ? -24.811 -10.144 48.731 1.00 91.81 312 ILE A C 1
ATOM 2452 O O . ILE A 1 312 ? -25.100 -9.091 49.306 1.00 91.81 312 ILE A O 1
ATOM 2456 N N . SER A 1 313 ? -23.669 -10.788 48.996 1.00 93.19 313 SER A N 1
ATOM 2457 C CA . SER A 1 313 ? -22.691 -10.248 49.952 1.00 93.19 313 SER A CA 1
ATOM 2458 C C . SER A 1 313 ? -22.060 -8.948 49.453 1.00 93.19 313 SER A C 1
ATOM 2460 O O . SER A 1 313 ? -21.864 -8.016 50.241 1.00 93.19 313 SER A O 1
ATOM 2462 N N . LEU A 1 314 ? -21.817 -8.843 48.142 1.00 95.25 314 LEU A N 1
ATOM 2463 C CA . LEU A 1 314 ? -21.387 -7.610 47.491 1.00 95.25 314 LEU A CA 1
ATOM 2464 C C . LEU A 1 314 ? -22.411 -6.488 47.692 1.00 95.25 314 LEU A C 1
ATOM 2466 O O . LEU A 1 314 ? -22.021 -5.381 48.056 1.00 95.25 314 LEU A O 1
ATOM 2470 N N . ALA A 1 315 ? -23.706 -6.768 47.529 1.00 93.19 315 ALA A N 1
ATOM 2471 C CA . ALA A 1 315 ? -24.766 -5.788 47.750 1.00 93.19 315 ALA A CA 1
ATOM 2472 C C . ALA A 1 315 ? -24.771 -5.258 49.188 1.00 93.19 315 ALA A C 1
ATOM 2474 O O . ALA A 1 315 ? -24.848 -4.046 49.396 1.00 93.19 315 ALA A O 1
ATOM 2475 N N . GLY A 1 316 ? -24.600 -6.139 50.179 1.00 93.31 316 GLY A N 1
ATOM 2476 C CA . GLY A 1 316 ? -24.468 -5.738 51.580 1.00 93.31 316 GLY A CA 1
ATOM 2477 C C . GLY A 1 316 ? -23.256 -4.837 51.834 1.00 93.31 316 GLY A C 1
ATOM 2478 O O . GLY A 1 316 ? -23.378 -3.797 52.485 1.00 93.31 316 GLY A O 1
ATOM 2479 N N . LEU A 1 317 ? -22.092 -5.180 51.268 1.00 96.00 317 LEU A N 1
ATOM 2480 C CA . LEU A 1 317 ? -20.890 -4.342 51.337 1.00 96.00 317 LEU A CA 1
ATOM 2481 C C . LEU A 1 317 ? -21.115 -2.971 50.689 1.00 96.00 317 LEU A C 1
ATOM 2483 O O . LEU A 1 317 ? -20.782 -1.945 51.283 1.00 96.00 317 LEU A O 1
ATOM 2487 N N . CYS A 1 318 ? -21.666 -2.947 49.478 1.00 94.19 318 CYS A N 1
ATOM 2488 C CA . CYS A 1 318 ? -21.881 -1.716 48.735 1.00 94.19 318 CYS A CA 1
ATOM 2489 C C . CYS A 1 318 ? -22.899 -0.813 49.436 1.00 94.19 318 CYS A C 1
ATOM 2491 O O . CYS A 1 318 ? -22.638 0.377 49.576 1.00 94.19 318 CYS A O 1
ATOM 2493 N N . ARG A 1 319 ? -23.969 -1.377 50.008 1.00 92.12 319 ARG A N 1
ATOM 2494 C CA . ARG A 1 319 ? -24.911 -0.641 50.860 1.00 92.12 319 ARG A CA 1
ATOM 2495 C C . ARG A 1 319 ? -24.252 -0.071 52.114 1.00 92.12 319 ARG A C 1
ATOM 2497 O O . ARG A 1 319 ? -24.607 1.027 52.541 1.00 92.12 319 ARG A O 1
ATOM 2504 N N . ALA A 1 320 ? -23.302 -0.777 52.723 1.00 93.44 320 ALA A N 1
ATOM 2505 C CA . ALA A 1 320 ? -22.558 -0.248 53.866 1.00 93.44 320 ALA A CA 1
ATOM 2506 C C . ALA A 1 320 ? -21.622 0.913 53.474 1.00 93.44 320 ALA A C 1
ATOM 2508 O O . ALA A 1 320 ? -21.438 1.831 54.267 1.00 93.44 320 ALA A O 1
ATOM 2509 N N . ILE A 1 321 ? -21.067 0.902 52.257 1.00 93.62 321 ILE A N 1
ATOM 2510 C CA . ILE A 1 321 ? -20.211 1.980 51.732 1.00 93.62 321 ILE A CA 1
ATOM 2511 C C . ILE A 1 321 ? -21.034 3.189 51.259 1.00 93.62 321 ILE A C 1
ATOM 2513 O O . ILE A 1 321 ? -20.626 4.320 51.497 1.00 93.62 321 ILE A O 1
ATOM 2517 N N . ASP A 1 322 ? -22.166 2.954 50.596 1.00 91.00 322 ASP A N 1
ATOM 2518 C CA . ASP A 1 322 ? -23.022 3.978 49.996 1.00 91.00 322 ASP A CA 1
ATOM 2519 C C . ASP A 1 322 ? -24.466 3.820 50.495 1.00 91.00 322 ASP A C 1
ATOM 2521 O O . ASP A 1 322 ? -25.200 2.895 50.128 1.00 91.00 322 ASP A O 1
ATOM 2525 N N . GLY A 1 323 ? -24.876 4.746 51.364 1.00 86.25 323 GLY A N 1
ATOM 2526 C CA . GLY A 1 323 ? -26.194 4.748 51.992 1.00 86.25 323 GLY A CA 1
ATOM 2527 C C . GLY A 1 323 ? -27.342 5.171 51.084 1.00 86.25 323 GLY A C 1
ATOM 2528 O O . GLY A 1 323 ? -28.486 5.201 51.548 1.00 86.25 323 GLY A O 1
ATOM 2529 N N . THR A 1 324 ? -27.087 5.459 49.807 1.00 85.50 324 THR A N 1
ATOM 2530 C CA . THR A 1 324 ? -28.134 5.717 48.805 1.00 85.50 324 THR A CA 1
ATOM 2531 C C . THR A 1 324 ? -28.553 4.464 48.036 1.00 85.50 324 THR A C 1
ATOM 2533 O O . THR A 1 324 ? -29.644 4.431 47.473 1.00 85.50 324 THR A O 1
ATOM 2536 N N . MET A 1 325 ? -27.745 3.399 48.052 1.00 85.69 325 MET A N 1
ATOM 2537 C CA . MET A 1 325 ? -27.995 2.211 47.231 1.00 85.69 325 MET A CA 1
ATOM 2538 C C . MET A 1 325 ? -29.259 1.445 47.638 1.00 85.69 325 MET A C 1
ATOM 2540 O O . MET A 1 325 ? -29.402 1.066 48.800 1.00 85.69 325 MET A O 1
ATOM 2544 N N . ASN A 1 326 ? -30.144 1.143 46.686 1.00 86.31 326 ASN A N 1
ATOM 2545 C CA . ASN A 1 326 ? -31.332 0.325 46.932 1.00 86.31 326 ASN A CA 1
ATOM 2546 C C . ASN A 1 326 ? -31.021 -1.179 46.831 1.00 86.31 326 ASN A C 1
ATOM 2548 O O . ASN A 1 326 ? -30.976 -1.726 45.735 1.00 86.31 326 ASN A O 1
ATOM 2552 N N . VAL A 1 327 ? -30.827 -1.860 47.961 1.00 87.19 327 VAL A N 1
ATOM 2553 C CA . VAL A 1 327 ? -30.529 -3.311 47.997 1.00 87.19 327 VAL A CA 1
ATOM 2554 C C . VAL A 1 327 ? -31.653 -4.144 48.625 1.00 87.19 327 VAL A C 1
ATOM 2556 O O . VAL A 1 327 ? -31.413 -5.238 49.134 1.00 87.19 327 VAL A O 1
ATOM 2559 N N . ALA A 1 328 ? -32.882 -3.615 48.647 1.00 85.88 328 ALA A N 1
ATOM 2560 C CA . ALA A 1 328 ? -34.011 -4.238 49.342 1.00 85.88 328 ALA A CA 1
ATOM 2561 C C . ALA A 1 328 ? -34.323 -5.652 48.822 1.00 85.88 328 ALA A C 1
ATOM 2563 O O . ALA A 1 328 ? -34.598 -6.557 49.610 1.00 85.88 328 ALA A O 1
ATOM 2564 N N . GLU A 1 329 ? -34.226 -5.859 47.509 1.00 85.56 329 GLU A N 1
ATOM 2565 C CA . GLU A 1 329 ? -34.452 -7.162 46.882 1.00 85.56 329 GLU A CA 1
ATOM 2566 C C . GLU A 1 329 ? -33.386 -8.184 47.296 1.00 85.56 329 GLU A C 1
ATOM 2568 O O . GLU A 1 329 ? -33.715 -9.279 47.752 1.00 85.56 329 GLU A O 1
ATOM 2573 N N . GLN A 1 330 ? -32.103 -7.814 47.213 1.00 89.38 330 GLN A N 1
ATOM 2574 C CA . GLN A 1 330 ? -30.987 -8.684 47.596 1.00 89.38 330 GLN A CA 1
ATOM 2575 C C . GLN A 1 330 ? -31.048 -9.027 49.087 1.00 89.38 330 GLN A C 1
ATOM 2577 O O . GLN A 1 330 ? -30.793 -10.169 49.472 1.00 89.38 330 GLN A O 1
ATOM 2582 N N . TYR A 1 331 ? -31.437 -8.059 49.919 1.00 88.75 331 TYR A N 1
ATOM 2583 C CA . TYR A 1 331 ? -31.636 -8.256 51.350 1.00 88.75 331 TYR A CA 1
ATOM 2584 C C . TYR A 1 331 ? -32.805 -9.214 51.642 1.00 88.75 331 TYR A C 1
ATOM 2586 O O . TYR A 1 331 ? -32.644 -10.156 52.417 1.00 88.75 331 TYR A O 1
ATOM 2594 N N . SER A 1 332 ? -33.948 -9.058 50.962 1.00 88.88 332 SER A N 1
ATOM 2595 C CA . SER A 1 332 ? -35.088 -9.982 51.082 1.00 88.88 332 SER A CA 1
ATOM 2596 C C . SER A 1 332 ? -34.727 -11.403 50.635 1.00 88.88 332 SER A C 1
ATOM 2598 O O . SER A 1 332 ? -35.031 -12.376 51.329 1.00 88.88 332 SER A O 1
ATOM 2600 N N . LYS A 1 333 ? -33.999 -11.537 49.521 1.00 88.38 333 LYS A N 1
ATOM 2601 C CA . LYS A 1 333 ? -33.513 -12.831 49.026 1.00 88.38 333 LYS A CA 1
ATOM 2602 C C . LYS A 1 333 ? -32.549 -13.488 50.017 1.00 88.38 333 LYS A C 1
ATOM 2604 O O . LYS A 1 333 ? -32.656 -14.686 50.268 1.00 88.38 333 LYS A O 1
ATOM 2609 N N . LEU A 1 334 ? -31.654 -12.716 50.640 1.00 89.75 334 LEU A N 1
ATOM 2610 C CA . LEU A 1 334 ? -30.776 -13.221 51.697 1.00 89.75 334 LEU A CA 1
ATOM 2611 C C . LEU A 1 334 ? -31.570 -13.729 52.907 1.00 89.75 334 LEU A C 1
ATOM 2613 O O . LEU A 1 334 ? -31.262 -14.803 53.419 1.00 89.75 334 LEU A O 1
ATOM 2617 N N . GLN A 1 335 ? -32.599 -12.999 53.345 1.00 90.38 335 GLN A N 1
ATOM 2618 C CA . GLN A 1 335 ? -33.468 -13.439 54.441 1.00 90.38 335 GLN A CA 1
ATOM 2619 C C . GLN A 1 335 ? -34.144 -14.776 54.122 1.00 90.38 335 GLN A C 1
ATOM 2621 O O . GLN A 1 335 ? -34.110 -15.683 54.951 1.00 90.38 335 GLN A O 1
ATOM 2626 N N . GLN A 1 336 ? -34.695 -14.933 52.914 1.00 89.31 336 GLN A N 1
ATOM 2627 C CA . GLN A 1 336 ? -35.304 -16.194 52.472 1.00 89.31 336 GLN A CA 1
ATOM 2628 C C . GLN A 1 336 ? -34.287 -17.344 52.457 1.00 89.31 336 GLN A C 1
ATOM 2630 O O . GLN A 1 336 ? -34.564 -18.426 52.976 1.00 89.31 336 GLN A O 1
ATOM 2635 N N . LEU A 1 337 ? -33.082 -17.105 51.927 1.00 86.69 337 LEU A N 1
ATOM 2636 C CA . LEU A 1 337 ? -32.009 -18.102 51.917 1.00 86.69 337 LEU A CA 1
ATOM 2637 C C . LEU A 1 337 ? -31.597 -18.511 53.335 1.00 86.69 337 LEU A C 1
ATOM 2639 O O . LEU A 1 337 ? -31.407 -19.696 53.592 1.00 86.69 337 LEU A O 1
ATOM 2643 N N . MET A 1 338 ? -31.486 -17.559 54.266 1.00 90.06 338 MET A N 1
ATOM 2644 C CA . MET A 1 338 ? -31.112 -17.849 55.655 1.00 90.06 338 MET A CA 1
ATOM 2645 C C . MET A 1 338 ? -32.232 -18.517 56.453 1.00 90.06 338 MET A C 1
ATOM 2647 O O . MET A 1 338 ? -31.931 -19.269 57.375 1.00 90.06 338 MET A O 1
ATOM 2651 N N . GLN A 1 339 ? -33.498 -18.306 56.086 1.00 88.62 339 GLN A N 1
ATOM 2652 C CA . GLN A 1 339 ? -34.621 -19.076 56.628 1.00 88.62 339 GLN A CA 1
ATOM 2653 C C . GLN A 1 339 ? -34.598 -20.530 56.139 1.00 88.62 339 GLN A C 1
ATOM 2655 O O . GLN A 1 339 ? -34.865 -21.438 56.922 1.00 88.62 339 GLN A O 1
ATOM 2660 N N . ALA A 1 340 ? -34.261 -20.758 54.865 1.00 86.06 340 ALA A N 1
ATOM 2661 C CA . ALA A 1 340 ? -34.208 -22.098 54.285 1.00 86.06 340 ALA A CA 1
ATOM 2662 C C . ALA A 1 340 ? -32.976 -22.898 54.745 1.00 86.06 340 ALA A C 1
ATOM 2664 O O . ALA A 1 340 ? -33.092 -24.065 55.119 1.00 86.06 340 ALA A O 1
ATOM 2665 N N . LYS A 1 341 ? -31.788 -22.281 54.716 1.00 85.81 341 LYS A N 1
ATOM 2666 C CA . LYS A 1 341 ? -30.512 -22.908 55.087 1.00 85.81 341 LYS A CA 1
ATOM 2667 C C . LYS A 1 341 ? -29.565 -21.866 55.702 1.00 85.81 341 LYS A C 1
ATOM 2669 O O . LYS A 1 341 ? -28.841 -21.183 54.973 1.00 85.81 341 LYS A O 1
ATOM 2674 N N . PRO A 1 342 ? -29.543 -21.737 57.041 1.00 86.19 342 PRO A N 1
ATOM 2675 C CA . PRO A 1 342 ? -28.701 -20.761 57.720 1.00 86.19 342 PRO A CA 1
ATOM 2676 C C . PRO A 1 342 ? -27.211 -21.012 57.463 1.00 86.19 342 PRO A C 1
ATOM 2678 O O . PRO A 1 342 ? -26.724 -22.135 57.589 1.00 86.19 342 PRO A O 1
ATOM 2681 N N . THR A 1 343 ? -26.469 -19.948 57.159 1.00 87.81 343 THR A N 1
ATOM 2682 C CA . THR A 1 343 ? -25.002 -19.972 57.068 1.00 87.81 343 THR A CA 1
ATOM 2683 C C . THR A 1 343 ? -24.417 -18.887 57.963 1.00 87.81 343 THR A C 1
ATOM 2685 O O . THR A 1 343 ? -25.020 -17.825 58.117 1.00 87.81 343 THR A O 1
ATOM 2688 N N . ALA A 1 344 ? -23.240 -19.129 58.545 1.00 88.25 344 ALA A N 1
ATOM 2689 C CA . ALA A 1 344 ? -22.597 -18.162 59.437 1.00 88.25 344 ALA A CA 1
ATOM 2690 C C . ALA A 1 344 ? -22.348 -16.810 58.743 1.00 88.25 344 ALA A C 1
ATOM 2692 O O . ALA A 1 344 ? -22.674 -15.761 59.295 1.00 88.25 344 ALA A O 1
ATOM 2693 N N . ASP A 1 345 ? -21.837 -16.838 57.507 1.00 89.81 345 ASP A N 1
ATOM 2694 C CA . ASP A 1 345 ? -21.585 -15.625 56.724 1.00 89.81 345 ASP A CA 1
ATOM 2695 C C . ASP A 1 345 ? -22.890 -14.913 56.331 1.00 89.81 345 ASP A C 1
ATOM 2697 O O . ASP A 1 345 ? -22.969 -13.692 56.446 1.00 89.81 345 ASP A O 1
ATOM 2701 N N . GLY A 1 346 ? -23.936 -15.642 55.927 1.00 89.94 346 GLY A N 1
ATOM 2702 C CA . GLY A 1 346 ? -25.217 -15.029 55.567 1.00 89.94 346 GLY A CA 1
ATOM 2703 C C . GLY A 1 346 ? -25.944 -14.397 56.759 1.00 89.94 346 GLY A C 1
ATOM 2704 O O . GLY A 1 346 ? -26.435 -13.275 56.644 1.00 89.94 346 GLY A O 1
ATOM 2705 N N . LEU A 1 347 ? -25.939 -15.053 57.925 1.00 92.38 347 LEU A N 1
ATOM 2706 C CA . LEU A 1 347 ? -26.467 -14.476 59.168 1.00 92.38 347 LEU A CA 1
ATOM 2707 C C . LEU A 1 347 ? -25.670 -13.237 59.600 1.00 92.38 347 LEU A C 1
ATOM 2709 O O . LEU A 1 347 ? -26.263 -12.234 59.992 1.00 92.38 347 LEU A O 1
ATOM 2713 N N . ALA A 1 348 ? -24.340 -13.273 59.473 1.00 92.88 348 ALA A N 1
ATOM 2714 C CA . ALA A 1 348 ? -23.490 -12.130 59.791 1.00 92.88 348 ALA A CA 1
ATOM 2715 C C . ALA A 1 348 ? -23.736 -10.936 58.853 1.00 92.88 348 ALA A C 1
ATOM 2717 O O . ALA A 1 348 ? -23.679 -9.793 59.304 1.00 92.88 348 ALA A O 1
ATOM 2718 N N . ILE A 1 349 ? -24.007 -11.172 57.562 1.00 93.81 349 ILE A N 1
ATOM 2719 C CA . ILE A 1 349 ? -24.390 -10.101 56.629 1.00 93.81 349 ILE A CA 1
ATOM 2720 C C . ILE A 1 349 ? -25.703 -9.454 57.082 1.00 93.81 349 ILE A C 1
ATOM 2722 O O . ILE A 1 349 ? -25.747 -8.228 57.166 1.00 93.81 349 ILE A O 1
ATOM 2726 N N . LEU A 1 350 ? -26.732 -10.248 57.409 1.00 93.88 350 LEU A N 1
ATOM 2727 C CA . LEU A 1 350 ? -28.024 -9.726 57.876 1.00 93.88 350 LEU A CA 1
ATOM 2728 C C . LEU A 1 350 ? -27.862 -8.858 59.130 1.00 93.88 350 LEU A C 1
ATOM 2730 O O . LEU A 1 350 ? -28.262 -7.697 59.120 1.00 93.88 350 LEU A O 1
ATOM 2734 N N . GLU A 1 351 ? -27.182 -9.377 60.157 1.00 95.12 351 GLU A N 1
ATOM 2735 C CA . GLU A 1 351 ? -26.925 -8.655 61.411 1.00 95.12 351 GLU A CA 1
ATOM 2736 C C . GLU A 1 351 ? -26.200 -7.322 61.166 1.00 95.12 351 GLU A C 1
ATOM 2738 O O . GLU A 1 351 ? -26.574 -6.278 61.701 1.00 95.12 351 GLU A O 1
ATOM 2743 N N . MET A 1 352 ? -25.157 -7.339 60.331 1.00 96.00 352 MET A N 1
ATOM 2744 C CA . MET A 1 352 ? -24.381 -6.139 60.027 1.00 96.00 352 MET A CA 1
ATOM 2745 C C . MET A 1 352 ? -25.173 -5.119 59.208 1.00 96.00 352 MET A C 1
ATOM 2747 O O . MET A 1 352 ? -25.024 -3.920 59.438 1.00 96.00 352 MET A O 1
ATOM 2751 N N . MET A 1 353 ? -26.001 -5.564 58.262 1.00 93.69 353 MET A N 1
ATOM 2752 C CA . MET A 1 353 ? -26.859 -4.670 57.482 1.00 93.69 353 MET A CA 1
ATOM 2753 C C . MET A 1 353 ? -27.939 -4.030 58.357 1.00 93.69 353 MET A C 1
ATOM 2755 O O . MET A 1 353 ? -28.132 -2.818 58.271 1.00 93.69 353 MET A O 1
ATOM 2759 N N . ASP A 1 354 ? -28.559 -4.797 59.254 1.00 93.38 354 ASP A N 1
ATOM 2760 C CA . ASP A 1 354 ? -29.520 -4.275 60.232 1.00 93.38 354 ASP A CA 1
ATOM 2761 C C . ASP A 1 354 ? -28.874 -3.242 61.152 1.00 93.38 354 ASP A C 1
ATOM 2763 O O . ASP A 1 354 ? -29.450 -2.184 61.413 1.00 93.38 354 ASP A O 1
ATOM 2767 N N . GLN A 1 355 ? -27.644 -3.507 61.601 1.00 93.94 355 GLN A N 1
ATOM 2768 C CA . GLN A 1 355 ? -26.880 -2.551 62.390 1.00 93.94 355 GLN A CA 1
ATOM 2769 C C . GLN A 1 355 ? -26.622 -1.256 61.606 1.00 93.94 355 GLN A C 1
ATOM 2771 O O . GLN A 1 355 ? -26.844 -0.172 62.140 1.00 93.94 355 GLN A O 1
ATOM 2776 N N . VAL A 1 356 ? -26.193 -1.338 60.343 1.00 92.19 356 VAL A N 1
ATOM 2777 C CA . VAL A 1 356 ? -25.956 -0.151 59.502 1.00 92.19 356 VAL A CA 1
ATOM 2778 C C . VAL A 1 356 ? -27.238 0.656 59.296 1.00 92.19 356 VAL A C 1
ATOM 2780 O O . VAL A 1 356 ? -27.212 1.881 59.426 1.00 92.19 356 VAL A O 1
ATOM 2783 N N . GLU A 1 357 ? -28.359 0.002 58.991 1.00 90.19 357 GLU A N 1
ATOM 2784 C CA . GLU A 1 357 ? -29.629 0.703 58.786 1.00 90.19 357 GLU A CA 1
ATOM 2785 C C . GLU A 1 357 ? -30.155 1.330 60.075 1.00 90.19 357 GLU A C 1
ATOM 2787 O O . GLU A 1 357 ? -30.616 2.471 60.038 1.00 90.19 357 GLU A O 1
ATOM 2792 N N . LYS A 1 358 ? -30.010 0.654 61.220 1.00 90.69 358 LYS A N 1
ATOM 2793 C CA . LYS A 1 358 ? -30.360 1.220 62.526 1.00 90.69 358 LYS A CA 1
ATOM 2794 C C . LYS A 1 358 ? -29.574 2.501 62.809 1.00 90.69 358 LYS A C 1
ATOM 2796 O O . LYS A 1 358 ? -30.171 3.526 63.127 1.00 90.69 358 LYS A O 1
ATOM 2801 N N . GLU A 1 359 ? -28.251 2.466 62.646 1.00 90.56 359 GLU A N 1
ATOM 2802 C CA . GLU A 1 359 ? -27.385 3.629 62.879 1.00 90.56 359 GLU A CA 1
ATOM 2803 C C . GLU A 1 359 ? -27.747 4.806 61.958 1.00 90.56 359 GLU A C 1
ATOM 2805 O O . GLU A 1 359 ? -27.754 5.960 62.393 1.00 90.56 359 GLU A O 1
ATOM 2810 N N . ARG A 1 360 ? -28.085 4.524 60.692 1.00 89.25 360 ARG A N 1
ATOM 2811 C CA . ARG A 1 360 ? -28.530 5.538 59.723 1.00 89.25 360 ARG A CA 1
ATOM 2812 C C . ARG A 1 360 ? -29.905 6.105 60.065 1.00 89.25 360 ARG A C 1
ATOM 2814 O O . ARG A 1 360 ? -30.090 7.315 59.959 1.00 89.25 360 ARG A O 1
ATOM 2821 N N . GLU A 1 361 ? -30.859 5.276 60.478 1.00 87.06 361 GLU A N 1
ATOM 2822 C CA . GLU A 1 361 ? -32.206 5.733 60.837 1.00 87.06 361 GLU A CA 1
ATOM 2823 C C . GLU A 1 361 ? -32.199 6.582 62.115 1.00 87.06 361 GLU A C 1
ATOM 2825 O O . GLU A 1 361 ? -32.880 7.603 62.165 1.00 87.06 361 GLU A O 1
ATOM 2830 N N . GLU A 1 362 ? -31.365 6.245 63.106 1.00 87.00 362 GLU A N 1
ATOM 2831 C CA . GLU A 1 362 ? -31.154 7.083 64.297 1.00 87.00 362 GLU A CA 1
ATOM 2832 C C . GLU A 1 362 ? -30.670 8.492 63.923 1.00 87.00 362 GLU A C 1
ATOM 2834 O O . GLU A 1 362 ? -31.174 9.491 64.440 1.00 87.00 362 GLU A O 1
ATOM 2839 N N . VAL A 1 363 ? -29.723 8.589 62.982 1.00 86.31 363 VAL A N 1
ATOM 2840 C CA . VAL A 1 363 ? -29.221 9.883 62.502 1.00 86.31 363 VAL A CA 1
ATOM 2841 C C . VAL A 1 363 ? -30.296 10.622 61.701 1.00 86.31 363 VAL A C 1
ATOM 2843 O O . VAL A 1 363 ? -30.510 11.809 61.944 1.00 86.31 363 VAL A O 1
ATOM 2846 N N . ARG A 1 364 ? -31.042 9.943 60.818 1.00 83.75 364 ARG A N 1
ATOM 2847 C CA . ARG A 1 364 ? -32.186 10.546 60.099 1.00 83.75 364 ARG A CA 1
ATOM 2848 C C . ARG A 1 364 ? -33.233 11.116 61.059 1.00 83.75 364 ARG A C 1
ATOM 2850 O O . ARG A 1 364 ? -33.695 12.237 60.849 1.00 83.75 364 ARG A O 1
ATOM 2857 N N . ALA A 1 365 ? -33.563 10.381 62.120 1.00 81.25 365 ALA A N 1
ATOM 2858 C CA . ALA A 1 365 ? -34.492 10.826 63.154 1.00 81.25 365 ALA A CA 1
ATOM 2859 C C . ALA A 1 365 ? -33.950 12.050 63.913 1.00 81.25 365 ALA A C 1
ATOM 2861 O O . ALA A 1 365 ? -34.692 12.999 64.160 1.00 81.25 365 ALA A O 1
ATOM 2862 N N . SER A 1 366 ? -32.646 12.077 64.215 1.00 80.12 366 SER A N 1
ATOM 2863 C CA . SER A 1 366 ? -31.999 13.217 64.885 1.00 80.12 366 SER A CA 1
ATOM 2864 C C . SER A 1 366 ? -31.935 14.493 64.031 1.00 80.12 366 SER A C 1
ATOM 2866 O O . SER A 1 366 ? -31.952 15.595 64.573 1.00 80.12 366 SER A O 1
ATOM 2868 N N . LEU A 1 367 ? -31.910 14.355 62.701 1.00 78.56 367 LEU A N 1
ATOM 2869 C CA . LEU A 1 367 ? -31.878 15.466 61.743 1.00 78.56 367 LEU A CA 1
ATOM 2870 C C . LEU A 1 367 ? -33.270 16.065 61.455 1.00 78.56 367 LEU A C 1
ATOM 2872 O O . LEU A 1 367 ? -33.389 16.966 60.628 1.00 78.56 367 LEU A O 1
ATOM 2876 N N . GLY A 1 368 ? -34.321 15.599 62.141 1.00 59.78 368 GLY A N 1
ATOM 2877 C CA . GLY A 1 368 ? -35.652 16.207 62.095 1.00 59.78 368 GLY A CA 1
ATOM 2878 C C . GLY A 1 368 ? -36.491 15.854 60.864 1.00 59.78 368 GLY A C 1
ATOM 2879 O O . GLY A 1 368 ? -37.403 16.606 60.524 1.00 59.78 368 GLY A O 1
ATOM 2880 N N . SER A 1 369 ? -36.234 14.719 60.200 1.00 54.12 369 SER A N 1
ATOM 2881 C CA . SER A 1 369 ? -37.132 14.219 59.149 1.00 54.12 369 SER A CA 1
ATOM 2882 C C . SER A 1 369 ? -38.419 13.673 59.784 1.00 54.12 369 SER A C 1
ATOM 2884 O O . SER A 1 369 ? -38.542 12.490 60.095 1.00 54.12 369 SER A O 1
ATOM 2886 N N . ALA A 1 370 ? -39.365 14.579 60.040 1.00 40.91 370 ALA A N 1
ATOM 2887 C CA . ALA A 1 370 ? -40.741 14.256 60.389 1.00 40.91 370 ALA A CA 1
ATOM 2888 C C . ALA A 1 370 ? -41.409 13.494 59.232 1.00 40.91 370 ALA A C 1
ATOM 2890 O O . ALA A 1 370 ? -41.148 13.768 58.061 1.00 40.91 370 ALA A O 1
ATOM 2891 N N . GLY A 1 371 ? -42.239 12.513 59.586 1.00 44.34 371 GLY A N 1
ATOM 2892 C CA . GLY A 1 371 ? -42.787 11.512 58.675 1.00 44.34 371 GLY A CA 1
ATOM 2893 C C . GLY A 1 371 ? -43.535 12.057 57.454 1.00 44.34 371 GLY A C 1
ATOM 2894 O O . GLY A 1 371 ? -44.251 13.054 57.519 1.00 44.34 371 GLY A O 1
ATOM 2895 N N . GLY A 1 372 ? -43.383 11.327 56.351 1.00 41.53 372 GLY A N 1
ATOM 2896 C CA . GLY A 1 372 ? -44.068 11.507 55.072 1.00 41.53 372 GLY A CA 1
ATOM 2897 C C . GLY A 1 372 ? -43.238 10.891 53.941 1.00 41.53 372 GLY A C 1
ATOM 2898 O O . GLY A 1 372 ? -42.015 10.863 54.042 1.00 41.53 372 GLY A O 1
ATOM 2899 N N . ASP A 1 373 ? -43.888 10.407 52.877 1.00 39.41 373 ASP A N 1
ATOM 2900 C CA . ASP A 1 373 ? -43.339 9.633 51.737 1.00 39.41 373 ASP A CA 1
ATOM 2901 C C . ASP A 1 373 ? -42.183 10.282 50.935 1.00 39.41 373 ASP A C 1
ATOM 2903 O O . ASP A 1 373 ? -41.739 9.756 49.918 1.00 39.41 373 ASP A O 1
ATOM 2907 N N . GLN A 1 374 ? -41.625 11.398 51.400 1.00 40.06 374 GLN A N 1
ATOM 2908 C CA . GLN A 1 374 ? -40.371 11.970 50.918 1.00 40.06 374 GLN A CA 1
ATOM 2909 C C . GLN A 1 374 ? -39.216 11.603 51.863 1.00 40.06 374 GLN A C 1
ATOM 2911 O O . GLN A 1 374 ? -38.569 12.472 52.447 1.00 40.06 374 GLN A O 1
ATOM 2916 N N . LYS A 1 375 ? -38.905 10.301 51.986 1.00 48.75 375 LYS A N 1
ATOM 2917 C CA . LYS A 1 375 ? -37.565 9.863 52.420 1.00 48.75 375 LYS A CA 1
ATOM 2918 C C . LYS A 1 375 ? -36.579 10.321 51.346 1.00 48.75 375 LYS A C 1
ATOM 2920 O O . LYS A 1 375 ? -36.318 9.603 50.385 1.00 48.75 375 LYS A O 1
ATOM 2925 N N . ILE A 1 376 ? -36.077 11.549 51.472 1.00 44.34 376 ILE A N 1
ATOM 2926 C CA . ILE A 1 376 ? -35.027 12.060 50.595 1.00 44.34 376 ILE A CA 1
ATOM 2927 C C . ILE A 1 376 ? -33.870 11.059 50.665 1.00 44.34 376 ILE A C 1
ATOM 2929 O O . ILE A 1 376 ? -33.378 10.739 51.748 1.00 44.34 376 ILE A O 1
ATOM 2933 N N . LEU A 1 377 ? -33.479 10.556 49.495 1.00 55.25 377 LEU A N 1
ATOM 2934 C CA . LEU A 1 377 ? -32.433 9.566 49.236 1.00 55.25 377 LEU A CA 1
ATOM 2935 C C . LEU A 1 377 ? -31.025 10.142 49.520 1.00 55.25 377 LEU A C 1
ATOM 2937 O O . LEU A 1 377 ? -30.103 10.000 48.726 1.00 55.25 377 LEU A O 1
ATOM 2941 N N . LEU A 1 378 ? -30.870 10.884 50.617 1.00 63.25 378 LEU A N 1
ATOM 2942 C CA . LEU A 1 378 ? -29.615 11.478 51.056 1.00 63.25 378 LEU A CA 1
ATOM 2943 C C . LEU A 1 378 ? -28.869 10.469 51.924 1.00 63.25 378 LEU A C 1
ATOM 2945 O O . LEU A 1 378 ? -29.399 9.955 52.915 1.00 63.25 378 LEU A O 1
ATOM 2949 N N . ASP A 1 379 ? -27.617 10.204 51.561 1.00 76.06 379 ASP A N 1
ATOM 2950 C CA . ASP A 1 379 ? -26.726 9.432 52.413 1.00 76.06 379 ASP A CA 1
ATOM 2951 C C . ASP A 1 379 ? -26.376 10.240 53.668 1.00 76.06 379 ASP A C 1
ATOM 2953 O O . ASP A 1 379 ? -25.570 11.172 53.643 1.00 76.06 379 ASP A O 1
ATOM 2957 N N . VAL A 1 380 ? -26.990 9.868 54.790 1.00 83.75 380 VAL A N 1
ATOM 2958 C CA . VAL A 1 380 ? -26.748 10.487 56.099 1.00 83.75 380 VAL A CA 1
ATOM 2959 C C . VAL A 1 380 ? -25.409 10.091 56.720 1.00 83.75 380 VAL A C 1
ATOM 2961 O O . VAL A 1 380 ? -25.061 10.606 57.780 1.00 83.75 380 VAL A O 1
ATOM 2964 N N . THR A 1 381 ? -24.630 9.216 56.074 1.00 85.50 381 THR A N 1
ATOM 2965 C CA . THR A 1 381 ? -23.307 8.792 56.560 1.00 85.50 381 THR A CA 1
ATOM 2966 C C . THR A 1 381 ? -22.346 9.980 56.709 1.00 85.50 381 THR A C 1
ATOM 2968 O O . THR A 1 381 ? -21.515 9.993 57.616 1.00 85.50 381 THR A O 1
ATOM 2971 N N . ALA A 1 382 ? -22.520 11.040 55.911 1.00 83.81 382 ALA A N 1
ATOM 2972 C CA . ALA A 1 382 ? -21.749 12.277 56.047 1.00 83.81 382 ALA A CA 1
ATOM 2973 C C . ALA A 1 382 ? -21.986 13.013 57.384 1.00 83.81 382 ALA A C 1
ATOM 2975 O O . ALA A 1 382 ? -21.139 13.800 57.800 1.00 83.81 382 ALA A O 1
ATOM 2976 N N . ALA A 1 383 ? -23.116 12.760 58.052 1.00 85.12 383 ALA A N 1
ATOM 2977 C CA . ALA A 1 383 ? -23.476 13.346 59.342 1.00 85.12 383 ALA A CA 1
ATOM 2978 C C . ALA A 1 383 ? -23.092 12.459 60.544 1.00 85.12 383 ALA A C 1
ATOM 2980 O O . ALA A 1 383 ? -23.432 12.786 61.681 1.00 85.12 383 ALA A O 1
ATOM 2981 N N . PHE A 1 384 ? -22.411 11.329 60.323 1.00 90.38 384 PHE A N 1
ATOM 2982 C CA . PHE A 1 384 ? -21.987 10.443 61.407 1.00 90.38 384 PHE A CA 1
ATOM 2983 C C . PHE A 1 384 ? -20.869 11.075 62.240 1.00 90.38 384 PHE A C 1
ATOM 2985 O O . PHE A 1 384 ? -19.917 11.650 61.710 1.00 90.38 384 PHE A O 1
ATOM 2992 N N . ASP A 1 385 ? -20.950 10.904 63.560 1.00 89.94 385 ASP A N 1
ATOM 2993 C CA . ASP A 1 385 ? -19.843 11.226 64.453 1.00 89.94 385 ASP A CA 1
ATOM 2994 C C . ASP A 1 385 ? -18.684 10.217 64.317 1.00 89.94 385 ASP A C 1
ATOM 2996 O O . ASP A 1 385 ? -18.780 9.173 63.664 1.00 89.94 385 ASP A O 1
ATOM 3000 N N . GLN A 1 386 ? -17.559 10.515 64.970 1.00 91.38 386 GLN A N 1
ATOM 3001 C CA . GLN A 1 386 ? -16.363 9.673 64.914 1.00 91.38 386 GLN A CA 1
ATOM 3002 C C . GLN A 1 386 ? -16.602 8.241 65.439 1.00 91.38 386 GLN A C 1
ATOM 3004 O O . GLN A 1 386 ? -15.955 7.303 64.973 1.00 91.38 386 GLN A O 1
ATOM 3009 N N . SER A 1 387 ? -17.505 8.049 66.404 1.00 91.88 387 SER A N 1
ATOM 3010 C CA . SER A 1 387 ? -17.810 6.730 66.972 1.00 91.88 387 SER A CA 1
ATOM 3011 C C . SER A 1 387 ? -18.602 5.883 65.975 1.00 91.88 387 SER A C 1
ATOM 3013 O O . SER A 1 387 ? -18.204 4.757 65.658 1.00 91.88 387 SER A O 1
ATOM 3015 N N . LYS A 1 388 ? -19.663 6.455 65.395 1.00 91.75 388 LYS A N 1
ATOM 3016 C CA . LYS A 1 388 ? -20.482 5.820 64.356 1.00 91.75 388 LYS A CA 1
ATOM 3017 C C . LYS A 1 388 ? -19.652 5.517 63.104 1.00 91.75 388 LYS A C 1
ATOM 3019 O O . LYS A 1 388 ? -19.746 4.411 62.571 1.00 91.75 388 LYS A O 1
ATOM 3024 N N . LEU A 1 389 ? -18.751 6.416 62.687 1.00 92.12 389 LEU A N 1
ATOM 3025 C CA . LEU A 1 389 ? -17.809 6.161 61.583 1.00 92.12 389 LEU A CA 1
ATOM 3026 C C . LEU A 1 389 ? -16.847 4.998 61.878 1.00 92.12 389 LEU A C 1
ATOM 3028 O O . LEU A 1 389 ? -16.577 4.183 60.995 1.00 92.12 389 LEU A O 1
ATOM 3032 N N . GLN A 1 390 ? -16.357 4.860 63.116 1.00 92.94 390 GLN A N 1
ATOM 3033 C CA . GLN A 1 390 ? -15.526 3.713 63.508 1.00 92.94 390 GLN A CA 1
ATOM 3034 C C . GLN A 1 390 ? -16.299 2.390 63.499 1.00 92.94 390 GLN A C 1
ATOM 3036 O O . GLN A 1 390 ? -15.740 1.359 63.113 1.00 92.94 390 GLN A O 1
ATOM 3041 N N . ILE A 1 391 ? -17.559 2.394 63.943 1.00 93.38 391 ILE A N 1
ATOM 3042 C CA . ILE A 1 391 ? -18.435 1.215 63.899 1.00 93.38 391 ILE A CA 1
ATOM 3043 C C . ILE A 1 391 ? -18.685 0.818 62.443 1.00 93.38 391 ILE A C 1
ATOM 3045 O O . ILE A 1 391 ? -18.426 -0.329 62.076 1.00 93.38 391 ILE A O 1
ATOM 3049 N N . LEU A 1 392 ? -19.076 1.776 61.599 1.00 94.31 392 LEU A N 1
ATOM 3050 C CA . LEU A 1 392 ? -19.304 1.549 60.175 1.00 94.31 392 LEU A CA 1
ATOM 3051 C C . LEU A 1 392 ? -18.045 1.019 59.478 1.00 94.31 392 LEU A C 1
ATOM 3053 O O . LEU A 1 392 ? -18.108 0.032 58.750 1.00 94.31 392 LEU A O 1
ATOM 3057 N N . GLY A 1 393 ? -16.877 1.599 59.763 1.00 94.12 393 GLY A N 1
ATOM 3058 C CA . GLY A 1 393 ? -15.597 1.124 59.243 1.00 94.12 393 GLY A CA 1
ATOM 3059 C C . GLY A 1 393 ? -15.291 -0.333 59.617 1.00 94.12 393 GLY A C 1
ATOM 3060 O O . GLY A 1 393 ? -14.838 -1.117 58.778 1.00 94.12 393 GLY A O 1
ATOM 3061 N N . LYS A 1 394 ? -15.598 -0.747 60.857 1.00 95.06 394 LYS A N 1
ATOM 3062 C CA . LYS A 1 394 ? -15.474 -2.154 61.289 1.00 95.06 394 LYS A CA 1
ATOM 3063 C C . LYS A 1 394 ? -16.444 -3.066 60.537 1.00 95.06 394 LYS A C 1
ATOM 3065 O O . LYS A 1 394 ? -16.036 -4.162 60.148 1.00 95.06 394 LYS A O 1
ATOM 3070 N N . ILE A 1 395 ? -17.684 -2.624 60.323 1.00 96.25 395 ILE A N 1
ATOM 3071 C CA . ILE A 1 395 ? -18.698 -3.368 59.564 1.00 96.25 395 ILE A CA 1
ATOM 3072 C C . ILE A 1 395 ? -18.256 -3.544 58.107 1.00 96.25 395 ILE A C 1
ATOM 3074 O O . ILE A 1 395 ? -18.217 -4.673 57.623 1.00 96.25 395 ILE A O 1
ATOM 3078 N N . ILE A 1 396 ? -17.812 -2.473 57.440 1.00 96.56 396 ILE A N 1
ATOM 3079 C CA . ILE A 1 396 ? -17.310 -2.514 56.056 1.00 96.56 396 ILE A CA 1
ATOM 3080 C C . ILE A 1 396 ? -16.159 -3.519 55.924 1.00 96.56 396 ILE A C 1
ATOM 3082 O O . ILE A 1 396 ? -16.159 -4.339 55.011 1.00 96.56 396 ILE A O 1
ATOM 3086 N N . VAL A 1 397 ? -15.192 -3.518 56.851 1.00 96.44 397 VAL A N 1
ATOM 3087 C CA . VAL A 1 397 ? -14.070 -4.476 56.821 1.00 96.44 397 VAL A CA 1
ATOM 3088 C C . VAL A 1 397 ? -14.542 -5.923 57.012 1.00 96.44 397 VAL A C 1
ATOM 3090 O O . VAL A 1 397 ? -13.990 -6.825 56.380 1.00 96.44 397 VAL A O 1
ATOM 3093 N N . ARG A 1 398 ? -15.550 -6.167 57.861 1.00 95.75 398 ARG A N 1
ATOM 3094 C CA . ARG A 1 398 ? -16.120 -7.510 58.062 1.00 95.75 398 ARG A CA 1
ATOM 3095 C C . ARG A 1 398 ? -16.913 -7.984 56.843 1.00 95.75 398 ARG A C 1
ATOM 3097 O O . ARG A 1 398 ? -16.681 -9.104 56.403 1.00 95.75 398 ARG A O 1
ATOM 3104 N N . LEU A 1 399 ? -17.769 -7.140 56.268 1.00 96.31 399 LEU A N 1
ATOM 3105 C CA . LEU A 1 399 ? -18.498 -7.441 55.030 1.00 96.31 399 LEU A CA 1
ATOM 3106 C C . LEU A 1 399 ? -17.532 -7.715 53.875 1.00 96.31 399 LEU A C 1
ATOM 3108 O O . LEU A 1 399 ? -17.663 -8.716 53.181 1.00 96.31 399 LEU A O 1
ATOM 3112 N N . LEU A 1 400 ? -16.488 -6.896 53.735 1.00 96.50 400 LEU A N 1
ATOM 3113 C CA . LEU A 1 400 ? -15.448 -7.102 52.732 1.00 96.50 400 LEU A CA 1
ATOM 3114 C C . LEU A 1 400 ? -14.702 -8.431 52.932 1.00 96.50 400 LEU A C 1
ATOM 3116 O O . LEU A 1 400 ? -14.370 -9.102 51.962 1.00 96.50 400 LEU A O 1
ATOM 3120 N N . SER A 1 401 ? -14.467 -8.844 54.181 1.00 95.50 401 SER A N 1
ATOM 3121 C CA . SER A 1 401 ? -13.892 -10.156 54.507 1.00 95.50 401 SER A CA 1
ATOM 3122 C C . SER A 1 401 ? -14.785 -11.313 54.029 1.00 95.50 401 SER A C 1
ATOM 3124 O O . SER A 1 401 ? -14.265 -12.291 53.493 1.00 95.50 401 SER A O 1
ATOM 3126 N N . ILE A 1 402 ? -16.112 -11.185 54.167 1.00 94.88 402 ILE A N 1
ATOM 3127 C CA . ILE A 1 402 ? -17.093 -12.172 53.678 1.00 94.88 402 ILE A CA 1
ATOM 3128 C C . ILE A 1 402 ? -17.102 -12.224 52.147 1.00 94.88 402 ILE A C 1
ATOM 3130 O O . ILE A 1 402 ? -16.964 -13.305 51.582 1.00 94.88 402 ILE A O 1
ATOM 3134 N N . VAL A 1 403 ? -17.170 -11.068 51.474 1.00 95.56 403 VAL A N 1
ATOM 3135 C CA . VAL A 1 403 ? -17.131 -10.983 50.001 1.00 95.56 403 VAL A CA 1
ATOM 3136 C C . VAL A 1 403 ? -15.883 -11.675 49.450 1.00 95.56 403 VAL A C 1
ATOM 3138 O O . VAL A 1 403 ? -15.975 -12.482 48.528 1.00 95.56 403 VAL A O 1
ATOM 3141 N N . ILE A 1 404 ? -14.712 -11.419 50.048 1.00 95.88 404 ILE A N 1
ATOM 3142 C CA . ILE A 1 404 ? -13.461 -12.074 49.644 1.00 95.88 404 ILE A CA 1
ATOM 3143 C C . ILE A 1 404 ? -13.518 -13.587 49.861 1.00 95.88 404 ILE A C 1
ATOM 3145 O O . ILE A 1 404 ? -13.122 -14.321 48.960 1.00 95.88 404 ILE A O 1
ATOM 3149 N N . ARG A 1 405 ? -14.012 -14.069 51.010 1.00 93.69 405 ARG A N 1
ATOM 3150 C CA . ARG A 1 405 ? -14.139 -15.516 51.255 1.00 93.69 405 ARG A CA 1
ATOM 3151 C C . ARG A 1 405 ? -15.043 -16.191 50.234 1.00 93.69 405 ARG A C 1
ATOM 3153 O O . ARG A 1 405 ? -14.632 -17.194 49.666 1.00 93.69 405 ARG A O 1
ATOM 3160 N N . GLN A 1 406 ? -16.224 -15.633 49.983 1.00 92.94 406 GLN A N 1
ATOM 3161 C CA . GLN A 1 406 ? -17.179 -16.206 49.035 1.00 92.94 406 GLN A CA 1
ATOM 3162 C C . GLN A 1 406 ? -16.627 -16.208 47.610 1.00 92.94 406 GLN A C 1
ATOM 3164 O O . GLN A 1 406 ? -16.687 -17.231 46.942 1.00 92.94 406 GLN A O 1
ATOM 3169 N N . THR A 1 407 ? -15.992 -15.109 47.190 1.00 95.38 407 THR A N 1
ATOM 3170 C CA . THR A 1 407 ? -15.341 -15.023 45.873 1.00 95.38 407 THR A CA 1
ATOM 3171 C C . THR A 1 407 ? -14.282 -16.098 45.707 1.00 95.38 407 THR A C 1
ATOM 3173 O O . THR A 1 407 ? -14.256 -16.814 44.720 1.00 95.38 407 THR A O 1
ATOM 3176 N N . PHE A 1 408 ? -13.399 -16.232 46.691 1.00 95.19 408 PHE A N 1
ATOM 3177 C CA . PHE A 1 408 ? -12.331 -17.219 46.642 1.00 95.19 408 PHE A CA 1
ATOM 3178 C C . PHE A 1 408 ? -12.876 -18.654 46.689 1.00 95.19 408 PHE A C 1
ATOM 3180 O O . PHE A 1 408 ? -12.356 -19.517 45.991 1.00 95.19 408 PHE A O 1
ATOM 3187 N N . SER A 1 409 ? -13.933 -18.896 47.466 1.00 93.00 409 SER A N 1
ATOM 3188 C CA . SER A 1 409 ? -14.570 -20.209 47.572 1.00 93.00 409 SER A CA 1
ATOM 3189 C C . SER A 1 409 ? -15.238 -20.639 46.267 1.00 93.00 409 SER A C 1
ATOM 3191 O O . SER A 1 409 ? -15.034 -21.774 45.854 1.00 93.00 409 SER A O 1
ATOM 3193 N N . ALA A 1 410 ? -15.982 -19.747 45.605 1.00 94.12 410 ALA A N 1
ATOM 3194 C CA . ALA A 1 410 ? -16.648 -20.051 44.338 1.00 94.12 410 ALA A CA 1
ATOM 3195 C C . ALA A 1 410 ? -15.633 -20.410 43.242 1.00 94.12 410 ALA A C 1
ATOM 3197 O O . ALA A 1 410 ? -15.691 -21.494 42.668 1.00 94.12 410 ALA A O 1
ATOM 3198 N N . LEU A 1 411 ? -14.611 -19.565 43.061 1.00 96.50 411 LEU A N 1
ATOM 3199 C CA . LEU A 1 411 ? -13.559 -19.795 42.064 1.00 96.50 411 LEU A CA 1
ATOM 3200 C C . LEU A 1 411 ? -12.740 -21.065 42.363 1.00 96.50 411 LEU A C 1
ATOM 3202 O O . LEU A 1 411 ? -12.263 -21.746 41.456 1.00 96.50 411 LEU A O 1
ATOM 3206 N N . ALA A 1 412 ? -12.535 -21.392 43.645 1.00 95.25 412 ALA A N 1
ATOM 3207 C CA . ALA A 1 412 ? -11.834 -22.613 44.040 1.00 95.25 412 ALA A CA 1
ATOM 3208 C C . ALA A 1 412 ? -12.661 -23.870 43.743 1.00 95.25 412 ALA A C 1
ATOM 3210 O O . ALA A 1 412 ? -12.089 -24.907 43.406 1.00 95.25 412 ALA A O 1
ATOM 3211 N N . ASP A 1 413 ? -13.983 -23.779 43.862 1.00 94.75 413 ASP A N 1
ATOM 3212 C CA . ASP A 1 413 ? -14.902 -24.873 43.577 1.00 94.75 413 ASP A CA 1
ATOM 3213 C C . ASP A 1 413 ? -15.006 -25.171 42.083 1.00 94.75 413 ASP A C 1
ATOM 3215 O O . ASP A 1 413 ? -14.875 -26.324 41.674 1.00 94.75 413 ASP A O 1
ATOM 3219 N N . GLU A 1 414 ? -15.112 -24.137 41.251 1.00 96.06 414 GLU A N 1
ATOM 3220 C CA . GLU A 1 414 ? -15.046 -24.261 39.789 1.00 96.06 414 GLU A CA 1
ATOM 3221 C C . GLU A 1 414 ? -13.756 -24.966 39.359 1.00 96.06 414 GLU A C 1
ATOM 3223 O O . GLU A 1 414 ? -13.767 -25.948 38.610 1.00 96.06 414 GLU A O 1
ATOM 3228 N N . GLU A 1 415 ? -12.619 -24.537 39.910 1.00 96.38 415 GLU A N 1
ATOM 3229 C CA . GLU A 1 415 ? -11.332 -25.170 39.639 1.00 96.38 415 GLU A CA 1
ATOM 3230 C C . GLU A 1 415 ? -11.245 -26.604 40.169 1.00 96.38 415 GLU A C 1
ATOM 3232 O O . GLU A 1 415 ? -10.613 -27.458 39.534 1.00 96.38 415 GLU A O 1
ATOM 3237 N N . HIS A 1 416 ? -11.889 -26.897 41.302 1.00 94.62 416 HIS A N 1
ATOM 3238 C CA . HIS A 1 416 ? -12.002 -28.255 41.818 1.00 94.62 416 HIS A CA 1
ATOM 3239 C C . HIS A 1 416 ? -12.767 -29.149 40.837 1.00 94.62 416 HIS A C 1
ATOM 3241 O O . HIS A 1 416 ? -12.274 -30.231 40.507 1.00 94.62 416 HIS A O 1
ATOM 3247 N N . LEU A 1 417 ? -13.905 -28.690 40.308 1.00 94.62 417 LEU A N 1
ATOM 3248 C CA . LEU A 1 417 ? -14.696 -29.416 39.310 1.00 94.62 417 LEU A CA 1
ATOM 3249 C C . LEU A 1 417 ? -13.902 -29.632 38.012 1.00 94.62 417 LEU A C 1
ATOM 3251 O O . LEU A 1 417 ? -13.850 -30.755 37.502 1.00 94.62 417 LEU A O 1
ATOM 3255 N N . ILE A 1 418 ? -13.200 -28.602 37.525 1.00 96.06 418 ILE A N 1
ATOM 3256 C CA . ILE A 1 418 ? -12.312 -28.681 36.350 1.00 96.06 418 ILE A CA 1
ATOM 3257 C C . ILE A 1 418 ? -11.274 -29.797 36.513 1.00 96.06 418 ILE A C 1
ATOM 3259 O O . ILE A 1 418 ? -11.048 -30.590 35.591 1.00 96.06 418 ILE A O 1
ATOM 3263 N N . ILE A 1 419 ? -10.625 -29.861 37.681 1.00 95.00 419 ILE A N 1
ATOM 3264 C CA . ILE A 1 419 ? -9.579 -30.847 37.973 1.00 95.00 419 ILE A CA 1
ATOM 3265 C C . ILE A 1 419 ? -10.188 -32.241 38.160 1.00 95.00 419 ILE A C 1
ATOM 3267 O O . ILE A 1 419 ? -9.717 -33.199 37.541 1.00 95.00 419 ILE A O 1
ATOM 3271 N N . LYS A 1 420 ? -11.240 -32.358 38.978 1.00 95.62 420 LYS A N 1
ATOM 3272 C CA . LYS A 1 420 ? -11.890 -33.626 39.332 1.00 95.62 420 LYS A CA 1
ATOM 3273 C C . LYS A 1 420 ? -12.457 -34.337 38.105 1.00 95.62 420 LYS A C 1
ATOM 3275 O O . LYS A 1 420 ? -12.229 -35.534 37.934 1.00 95.62 420 LYS A O 1
ATOM 3280 N N . TYR A 1 421 ? -13.112 -33.597 37.211 1.00 96.00 421 TYR A N 1
ATOM 3281 C CA . TYR A 1 421 ? -13.761 -34.145 36.016 1.00 96.00 421 TYR A CA 1
ATOM 3282 C C . TYR A 1 421 ? -12.916 -34.064 34.746 1.00 96.00 421 TYR A C 1
ATOM 3284 O O . TYR A 1 421 ? -13.419 -34.304 33.645 1.00 96.00 421 TYR A O 1
ATOM 3292 N N . LYS A 1 422 ? -11.613 -33.783 34.882 1.00 94.38 422 LYS A N 1
ATOM 3293 C CA . LYS A 1 422 ? -10.647 -33.795 33.773 1.00 94.38 422 LYS A CA 1
ATOM 3294 C C . LYS A 1 422 ? -11.149 -32.966 32.581 1.00 94.38 422 LYS A C 1
ATOM 3296 O O . LYS A 1 422 ? -11.227 -33.444 31.443 1.00 94.38 422 LYS A O 1
ATOM 3301 N N . VAL A 1 423 ? -11.549 -31.725 32.853 1.00 94.88 423 VAL A N 1
ATOM 3302 C CA . VAL A 1 423 ? -11.872 -30.745 31.807 1.00 94.88 423 VAL A CA 1
ATOM 3303 C C . VAL A 1 423 ? -10.607 -30.456 30.984 1.00 94.88 423 VAL A C 1
ATOM 3305 O O . VAL A 1 423 ? -9.484 -30.612 31.471 1.00 94.88 423 VAL A O 1
ATOM 3308 N N . SER A 1 424 ? -10.778 -30.122 29.700 1.00 94.56 424 SER A N 1
ATOM 3309 C CA . SER A 1 424 ? -9.663 -30.003 28.753 1.00 94.56 424 SER A CA 1
ATOM 3310 C C . SER A 1 424 ? -8.602 -29.012 29.244 1.00 94.56 424 SER A C 1
ATOM 3312 O O . SER A 1 424 ? -8.909 -27.994 29.868 1.00 94.56 424 SER A O 1
ATOM 3314 N N . HIS A 1 425 ? -7.331 -29.285 28.933 1.00 93.31 425 HIS A N 1
ATOM 3315 C CA . HIS A 1 425 ? -6.228 -28.425 29.370 1.00 93.31 425 HIS A CA 1
ATOM 3316 C C . HIS A 1 425 ? -6.343 -26.992 28.817 1.00 93.31 425 HIS A C 1
ATOM 3318 O O . HIS A 1 425 ? -5.926 -26.041 29.475 1.00 93.31 425 HIS A O 1
ATOM 3324 N N . ILE A 1 426 ? -6.913 -26.829 27.617 1.00 94.62 426 ILE A N 1
ATOM 3325 C CA . ILE A 1 426 ? -7.119 -25.517 26.988 1.00 94.62 426 ILE A CA 1
ATOM 3326 C C . ILE A 1 426 ? -8.099 -24.686 27.821 1.00 94.62 426 ILE A C 1
ATOM 3328 O O . ILE A 1 426 ? -7.743 -23.584 28.240 1.00 94.62 426 ILE A O 1
ATOM 3332 N N . HIS A 1 427 ? -9.276 -25.243 28.125 1.00 95.00 427 HIS A N 1
ATOM 3333 C CA . HIS A 1 427 ? -10.280 -24.561 28.940 1.00 95.00 427 HIS A CA 1
ATOM 3334 C C . HIS A 1 427 ? -9.744 -24.308 30.354 1.00 95.00 427 HIS A C 1
ATOM 3336 O O . HIS A 1 427 ? -9.748 -23.169 30.810 1.00 95.00 427 HIS A O 1
ATOM 3342 N N . LYS A 1 428 ? -9.145 -25.323 31.000 1.00 95.88 428 LYS A N 1
ATOM 3343 C CA . LYS A 1 428 ? -8.505 -25.186 32.320 1.00 95.88 428 LYS A CA 1
ATOM 3344 C C . LYS A 1 428 ? -7.529 -24.006 32.372 1.00 95.88 428 LYS A C 1
ATOM 3346 O O . LYS A 1 428 ? -7.600 -23.197 33.290 1.00 95.88 428 LYS A O 1
ATOM 3351 N N . LYS A 1 429 ? -6.615 -23.892 31.401 1.00 94.62 429 LYS A N 1
ATOM 3352 C CA . LYS A 1 429 ? -5.606 -22.822 31.380 1.00 94.62 429 LYS A CA 1
ATOM 3353 C C . LYS A 1 429 ? -6.241 -21.439 31.217 1.00 94.62 429 LYS A C 1
ATOM 3355 O O . LYS A 1 429 ? -5.828 -20.503 31.905 1.00 94.62 429 LYS A O 1
ATOM 3360 N N . LEU A 1 430 ? -7.216 -21.304 30.316 1.00 95.75 430 LEU A N 1
ATOM 3361 C CA . LEU A 1 430 ? -7.948 -20.052 30.103 1.00 95.75 430 LEU A CA 1
ATOM 3362 C C . LEU A 1 430 ? -8.681 -19.6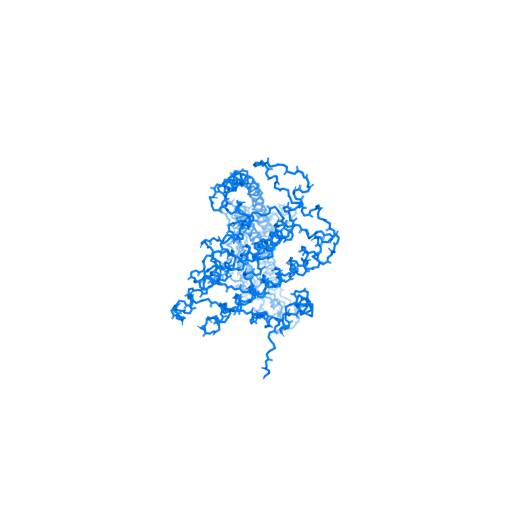26 31.382 1.00 95.75 430 LEU A C 1
ATOM 3364 O O . LEU A 1 430 ? -8.486 -18.508 31.857 1.00 95.75 430 LEU A O 1
ATOM 3368 N N . HIS A 1 431 ? -9.440 -20.552 31.960 1.00 96.81 431 HIS A N 1
ATOM 3369 C CA . HIS A 1 431 ? -10.262 -20.362 33.150 1.00 96.81 431 HIS A CA 1
ATOM 3370 C C . HIS A 1 431 ? -9.404 -19.919 34.351 1.00 96.81 431 HIS A C 1
ATOM 3372 O O . HIS A 1 431 ? -9.598 -18.839 34.908 1.00 96.81 431 HIS A O 1
ATOM 3378 N N . GLN A 1 432 ? -8.330 -20.662 34.645 1.00 95.12 432 GLN A N 1
ATOM 3379 C CA . GLN A 1 432 ? -7.382 -20.332 35.716 1.00 95.12 432 GLN A CA 1
ATOM 3380 C C . GLN A 1 432 ? -6.692 -18.972 35.511 1.00 95.12 432 GLN A C 1
ATOM 3382 O O . GLN A 1 432 ? -6.476 -18.224 36.465 1.00 95.12 432 GLN A O 1
ATOM 3387 N N . THR A 1 433 ? -6.358 -18.610 34.268 1.00 94.56 433 THR A N 1
ATOM 3388 C CA . THR A 1 433 ? -5.741 -17.303 33.980 1.00 94.56 433 THR A CA 1
ATOM 3389 C C . THR A 1 433 ? -6.702 -16.155 34.297 1.00 94.56 433 THR A C 1
ATOM 3391 O O . THR A 1 433 ? -6.293 -15.143 34.873 1.00 94.56 433 THR A O 1
ATOM 3394 N N . GLN A 1 434 ? -7.982 -16.310 33.950 1.00 96.25 434 GLN A N 1
ATOM 3395 C CA . GLN A 1 434 ? -9.000 -15.299 34.224 1.00 96.25 434 GLN A CA 1
ATOM 3396 C C . GLN A 1 434 ? -9.307 -15.180 35.722 1.00 96.25 434 GLN A C 1
ATOM 3398 O O . GLN A 1 434 ? -9.376 -14.055 36.222 1.00 96.25 434 GLN A O 1
ATOM 3403 N N . HIS A 1 435 ? -9.360 -16.296 36.458 1.00 97.31 435 HIS A N 1
ATOM 3404 C CA . HIS A 1 435 ? -9.500 -16.300 37.921 1.00 97.31 435 HIS A CA 1
ATOM 3405 C C . HIS A 1 435 ? -8.390 -15.512 38.606 1.00 97.31 435 HIS A C 1
ATOM 3407 O O . HIS A 1 435 ? -8.658 -14.577 39.365 1.00 97.31 435 HIS A O 1
ATOM 3413 N N . ALA A 1 436 ? -7.131 -15.823 38.287 1.00 94.31 436 ALA A N 1
ATOM 3414 C CA . ALA A 1 436 ? -5.993 -15.121 38.866 1.00 94.31 436 ALA A CA 1
ATOM 3415 C C . ALA A 1 436 ? -6.037 -13.613 38.552 1.00 94.31 436 ALA A C 1
ATOM 3417 O O . ALA A 1 436 ? -5.780 -12.783 39.428 1.00 94.31 436 ALA A O 1
ATOM 3418 N N . ALA A 1 437 ? -6.412 -13.230 37.327 1.00 94.62 437 ALA A N 1
ATOM 3419 C CA . ALA A 1 437 ? -6.546 -11.827 36.941 1.00 94.62 437 ALA A CA 1
ATOM 3420 C C . ALA A 1 437 ? -7.683 -11.107 37.691 1.00 94.62 437 ALA A C 1
ATOM 3422 O O . ALA A 1 437 ? -7.500 -9.968 38.134 1.00 94.62 437 ALA A O 1
ATOM 3423 N N . PHE A 1 438 ? -8.839 -11.755 37.854 1.00 96.88 438 PHE A N 1
ATOM 3424 C CA . PHE A 1 438 ? -9.980 -11.210 38.586 1.00 96.88 438 PHE A CA 1
ATOM 3425 C C . PHE A 1 438 ? -9.652 -11.017 40.070 1.00 96.88 438 PHE A C 1
ATOM 3427 O O . PHE A 1 438 ? -9.812 -9.912 40.597 1.00 96.88 438 PHE A O 1
ATOM 3434 N N . ILE A 1 439 ? -9.062 -12.028 40.715 1.00 95.81 439 ILE A N 1
ATOM 3435 C CA . ILE A 1 439 ? -8.650 -11.976 42.124 1.00 95.81 439 ILE A CA 1
ATOM 3436 C C . ILE A 1 439 ? -7.698 -10.805 42.388 1.00 95.81 439 ILE A C 1
ATOM 3438 O O . ILE A 1 439 ? -7.883 -10.071 43.360 1.00 95.81 439 ILE A O 1
ATOM 3442 N N . ARG A 1 440 ? -6.716 -10.555 41.511 1.00 94.12 440 ARG A N 1
ATOM 3443 C CA . ARG A 1 440 ? -5.787 -9.415 41.662 1.00 94.12 440 ARG A CA 1
ATOM 3444 C C . ARG A 1 440 ? -6.509 -8.067 41.649 1.00 94.12 440 ARG A C 1
ATOM 3446 O O . ARG A 1 440 ? -6.169 -7.173 42.433 1.00 94.12 440 ARG A O 1
ATOM 3453 N N . LYS A 1 441 ? -7.515 -7.911 40.783 1.00 95.81 441 LYS A N 1
ATOM 3454 C CA . LYS A 1 441 ? -8.337 -6.693 40.716 1.00 95.81 441 LYS A CA 1
ATOM 3455 C C . LYS A 1 441 ? -9.181 -6.537 41.983 1.00 95.81 441 LYS A C 1
ATOM 3457 O O . LYS A 1 441 ? -9.147 -5.468 42.597 1.00 95.81 441 LYS A O 1
ATOM 3462 N N . VAL A 1 442 ? -9.850 -7.606 42.422 1.00 95.38 442 VAL A N 1
ATOM 3463 C CA . VAL A 1 442 ? -10.663 -7.618 43.651 1.00 95.38 442 VAL A CA 1
ATOM 3464 C C . VAL A 1 442 ? -9.800 -7.285 44.874 1.00 95.38 442 VAL A C 1
ATOM 3466 O O . VAL A 1 442 ? -10.140 -6.385 45.641 1.00 95.38 442 VAL A O 1
ATOM 3469 N N . GLN A 1 443 ? -8.635 -7.922 45.015 1.00 94.31 443 GLN A N 1
ATOM 3470 C CA . GLN A 1 443 ? -7.668 -7.673 46.089 1.00 94.31 443 GLN A CA 1
ATOM 3471 C C . GLN A 1 443 ? -7.213 -6.210 46.129 1.00 94.31 443 GLN A C 1
ATOM 3473 O O . GLN A 1 443 ? -7.114 -5.609 47.201 1.00 94.31 443 GLN A O 1
ATOM 3478 N N . THR A 1 444 ? -6.949 -5.619 44.963 1.00 94.50 444 THR A N 1
ATOM 3479 C CA . THR A 1 444 ? -6.520 -4.221 44.868 1.00 94.50 444 THR A CA 1
ATOM 3480 C C . THR A 1 444 ? -7.603 -3.277 45.382 1.00 94.50 444 THR A C 1
ATOM 3482 O O . THR A 1 444 ? -7.306 -2.386 46.179 1.00 94.50 444 THR A O 1
ATOM 3485 N N . ILE A 1 445 ? -8.863 -3.467 44.981 1.00 94.88 445 ILE A N 1
ATOM 3486 C CA . ILE A 1 445 ? -9.976 -2.640 45.471 1.00 94.88 445 ILE A CA 1
ATOM 3487 C C . ILE A 1 445 ? -10.198 -2.878 46.970 1.00 94.88 445 ILE A C 1
ATOM 3489 O O . ILE A 1 445 ? -10.286 -1.914 47.733 1.00 94.88 445 ILE A O 1
ATOM 3493 N N . ALA A 1 446 ? -10.189 -4.137 47.413 1.00 95.25 446 ALA A N 1
ATOM 3494 C CA . ALA A 1 446 ? -10.379 -4.510 48.811 1.00 95.25 446 ALA A CA 1
ATOM 3495 C C . ALA A 1 446 ? -9.350 -3.846 49.741 1.00 95.25 446 ALA A C 1
ATOM 3497 O O . ALA A 1 446 ? -9.702 -3.320 50.795 1.00 95.25 446 ALA A O 1
ATOM 3498 N N . LEU A 1 447 ? -8.076 -3.796 49.342 1.00 95.69 447 LEU A N 1
ATOM 3499 C CA . LEU A 1 447 ? -7.031 -3.129 50.122 1.00 95.69 447 LEU A CA 1
ATOM 3500 C C . LEU A 1 447 ? -7.257 -1.619 50.260 1.00 95.69 447 LEU A C 1
ATOM 3502 O O . LEU A 1 447 ? -6.973 -1.064 51.324 1.00 95.69 447 LEU A O 1
ATOM 3506 N N . HIS A 1 448 ? -7.767 -0.953 49.221 1.00 95.44 448 HIS A N 1
ATOM 3507 C CA . HIS A 1 448 ? -8.095 0.473 49.286 1.00 95.44 448 HIS A CA 1
ATOM 3508 C C . HIS A 1 448 ? -9.296 0.731 50.197 1.00 95.44 448 HIS A C 1
ATOM 3510 O O . HIS A 1 448 ? -9.195 1.563 51.099 1.00 95.44 448 HIS A O 1
ATOM 3516 N N . VAL A 1 449 ? -10.376 -0.039 50.034 1.00 95.62 449 VAL A N 1
ATOM 3517 C CA . VAL A 1 449 ? -11.572 0.051 50.887 1.00 95.62 449 VAL A CA 1
ATOM 3518 C C . VAL A 1 449 ? -11.210 -0.198 52.349 1.00 95.62 449 VAL A C 1
ATOM 3520 O O . VAL A 1 449 ? -11.518 0.617 53.213 1.00 95.62 449 VAL A O 1
ATOM 3523 N N . ALA A 1 450 ? -10.472 -1.271 52.640 1.00 94.94 450 ALA A N 1
ATOM 3524 C CA . ALA A 1 450 ? -10.059 -1.601 54.000 1.00 94.94 450 ALA A CA 1
ATOM 3525 C C . ALA A 1 450 ? -9.090 -0.572 54.606 1.00 94.94 450 ALA A C 1
ATOM 3527 O O . ALA A 1 450 ? -9.026 -0.433 55.829 1.00 94.94 450 ALA A O 1
ATOM 3528 N N . LYS A 1 451 ? -8.308 0.134 53.777 1.00 94.56 451 LYS A N 1
ATOM 3529 C CA . LYS A 1 451 ? -7.440 1.227 54.231 1.00 94.56 451 LYS A CA 1
ATOM 3530 C C . LYS A 1 451 ? -8.273 2.441 54.635 1.00 94.56 451 LYS A C 1
ATOM 3532 O O . LYS A 1 451 ? -8.029 2.975 55.712 1.00 94.56 451 LYS A O 1
ATOM 3537 N N . GLU A 1 452 ? -9.236 2.853 53.812 1.00 93.75 452 GLU A N 1
ATOM 3538 C CA . GLU A 1 452 ? -10.111 3.986 54.136 1.00 93.75 452 GLU A CA 1
ATOM 3539 C C . GLU A 1 452 ? -11.033 3.685 55.317 1.00 93.75 452 GLU A C 1
ATOM 3541 O O . GLU A 1 452 ? -11.135 4.505 56.220 1.00 93.75 452 GLU A O 1
ATOM 3546 N N . ALA A 1 453 ? -11.596 2.477 55.391 1.00 92.88 453 ALA A N 1
ATOM 3547 C CA . ALA A 1 453 ? -12.498 2.066 56.468 1.00 92.88 453 ALA A CA 1
ATOM 3548 C C . ALA A 1 453 ? -11.847 2.062 57.867 1.00 92.88 453 ALA A C 1
ATOM 3550 O O . ALA A 1 453 ? -12.536 1.987 58.879 1.00 92.88 453 ALA A O 1
ATOM 3551 N N . ARG A 1 454 ? -10.511 2.122 57.954 1.00 91.06 454 ARG A N 1
ATOM 3552 C CA . ARG A 1 454 ? -9.772 2.214 59.225 1.00 91.06 454 ARG A CA 1
ATOM 3553 C C . ARG A 1 454 ? -9.498 3.652 59.669 1.00 91.06 454 ARG A C 1
ATOM 3555 O O . ARG A 1 454 ? -9.013 3.846 60.783 1.00 91.06 454 ARG A O 1
ATOM 3562 N N . ILE A 1 455 ? -9.768 4.643 58.822 1.00 89.69 455 ILE A N 1
ATOM 3563 C CA . ILE A 1 455 ? -9.604 6.060 59.147 1.00 89.69 455 ILE A CA 1
ATOM 3564 C C . ILE A 1 455 ? -10.839 6.497 59.940 1.00 89.69 455 ILE A C 1
ATOM 3566 O O . ILE A 1 455 ? -11.929 6.619 59.399 1.00 89.69 455 ILE A O 1
ATOM 3570 N N . SER A 1 456 ? -10.680 6.713 61.246 1.00 78.25 456 SER A N 1
ATOM 3571 C CA . SER A 1 456 ? -11.812 6.893 62.167 1.00 78.25 456 SER A CA 1
ATOM 3572 C C . SER A 1 456 ? -12.592 8.199 62.005 1.00 78.25 456 SER A C 1
ATOM 3574 O O . SER A 1 456 ? -13.693 8.302 62.530 1.00 78.25 456 SER A O 1
ATOM 3576 N N . ASN A 1 457 ? -12.037 9.197 61.317 1.00 83.31 457 ASN A N 1
ATOM 3577 C CA . ASN A 1 457 ? -12.621 10.531 61.155 1.00 83.31 457 ASN A CA 1
ATOM 3578 C C . ASN A 1 457 ? -13.108 10.818 59.725 1.00 83.31 457 ASN A C 1
ATOM 3580 O O . ASN A 1 457 ? -13.366 11.974 59.393 1.00 83.31 457 ASN A O 1
ATOM 3584 N N . LYS A 1 458 ? -13.187 9.801 58.860 1.00 87.88 458 LYS A N 1
ATOM 3585 C CA . LYS A 1 458 ? -13.586 9.969 57.461 1.00 87.88 458 LYS A CA 1
ATOM 3586 C C . LYS A 1 458 ? -14.425 8.780 57.001 1.00 87.88 458 LYS A C 1
ATOM 3588 O O . LYS A 1 458 ? -14.029 7.637 57.199 1.00 87.88 458 LYS A O 1
ATOM 3593 N N . GLN A 1 459 ? -15.550 9.049 56.343 1.00 88.62 459 GLN A N 1
ATOM 3594 C CA . GLN A 1 459 ? -16.313 8.007 55.655 1.00 88.62 459 GLN A CA 1
ATOM 3595 C C . GLN A 1 459 ? -15.533 7.434 54.463 1.00 88.62 459 GLN A C 1
ATOM 3597 O O . GLN A 1 459 ? -14.757 8.144 53.813 1.00 88.62 459 GLN A O 1
ATOM 3602 N N . VAL A 1 460 ? -15.760 6.154 54.162 1.00 91.69 460 VAL A N 1
ATOM 3603 C CA . VAL A 1 460 ? -15.252 5.529 52.934 1.00 91.69 460 VAL A CA 1
ATOM 3604 C C . VAL A 1 460 ? -15.914 6.207 51.742 1.00 91.69 460 VAL A C 1
ATOM 3606 O O . VAL A 1 460 ? -17.120 6.434 51.746 1.00 91.69 460 VAL A O 1
ATOM 3609 N N . HIS A 1 461 ? -15.136 6.554 50.720 1.00 91.94 461 HIS A N 1
ATOM 3610 C CA . HIS A 1 461 ? -15.693 7.251 49.567 1.00 91.94 461 HIS A CA 1
ATOM 3611 C C . HIS A 1 461 ? -16.669 6.353 48.775 1.00 91.94 461 HIS A C 1
ATOM 3613 O O . HIS A 1 461 ? -16.297 5.256 48.353 1.00 91.94 461 HIS A O 1
ATOM 3619 N N . SER A 1 462 ? -17.885 6.837 48.494 1.00 89.56 462 SER A N 1
ATOM 3620 C CA . SER A 1 462 ? -18.946 6.069 47.809 1.00 89.56 462 SER A CA 1
ATOM 3621 C C . SER A 1 462 ? -18.529 5.521 46.438 1.00 89.56 462 SER A C 1
ATOM 3623 O O . SER A 1 462 ? -18.939 4.434 46.040 1.00 89.56 462 SER A O 1
ATOM 3625 N N . SER A 1 463 ? -17.613 6.202 45.736 1.00 90.50 463 SER A N 1
ATOM 3626 C CA . SER A 1 463 ? -17.046 5.706 44.467 1.00 90.50 463 SER A CA 1
ATOM 3627 C C . SER A 1 463 ? -16.400 4.315 44.557 1.00 90.50 463 SER A C 1
ATOM 3629 O O . SER A 1 463 ? -16.259 3.656 43.527 1.00 90.50 463 SER A O 1
ATOM 3631 N N . PHE A 1 464 ? -16.020 3.830 45.746 1.00 93.19 464 PHE A N 1
ATOM 3632 C CA . PHE A 1 464 ? -15.568 2.448 45.907 1.00 93.19 464 PHE A CA 1
ATOM 3633 C C . PHE A 1 464 ? -16.685 1.423 45.688 1.00 93.19 464 PHE A C 1
ATOM 3635 O O . PHE A 1 464 ? -16.399 0.379 45.102 1.00 93.19 464 PHE A O 1
ATOM 3642 N N . ALA A 1 465 ? -17.928 1.727 46.082 1.00 91.19 465 ALA A N 1
ATOM 3643 C CA . ALA A 1 465 ? -19.087 0.878 45.805 1.00 91.19 465 ALA A CA 1
ATOM 3644 C C . ALA A 1 465 ? -19.299 0.738 44.289 1.00 91.19 465 ALA A C 1
ATOM 3646 O O . ALA A 1 465 ? -19.378 -0.371 43.770 1.00 91.19 465 ALA A O 1
ATOM 3647 N N . GLN A 1 466 ? -19.249 1.852 43.554 1.00 90.25 466 GLN A N 1
ATOM 3648 C CA . GLN A 1 466 ? -19.374 1.845 42.092 1.00 90.25 466 GLN A CA 1
ATOM 3649 C C . GLN A 1 466 ? -18.225 1.095 41.400 1.00 90.25 466 GLN A C 1
ATOM 3651 O O . GLN A 1 466 ? -18.455 0.299 40.493 1.00 90.25 466 GLN A O 1
ATOM 3656 N N . LYS A 1 467 ? -16.978 1.282 41.855 1.00 93.12 467 LYS A N 1
ATOM 3657 C CA . LYS A 1 467 ? -15.815 0.567 41.300 1.00 93.12 467 LYS A CA 1
ATOM 3658 C C . LYS A 1 467 ? -15.915 -0.946 41.476 1.00 93.12 467 LYS A C 1
ATOM 3660 O O . LYS A 1 467 ? -15.550 -1.681 40.561 1.00 93.12 467 LYS A O 1
ATOM 3665 N N . ILE A 1 468 ? -16.360 -1.415 42.644 1.00 93.81 468 ILE A N 1
ATOM 3666 C CA . ILE A 1 468 ? -16.475 -2.855 42.889 1.00 93.81 468 ILE A CA 1
ATOM 3667 C C . ILE A 1 468 ? -17.678 -3.453 42.145 1.00 93.81 468 ILE A C 1
ATOM 3669 O O . ILE A 1 468 ? -17.534 -4.521 41.562 1.00 93.81 468 ILE A O 1
ATOM 3673 N N . ILE A 1 469 ? -18.800 -2.730 42.044 1.00 91.62 469 ILE A N 1
ATOM 3674 C CA . ILE A 1 469 ? -19.956 -3.106 41.209 1.00 91.62 469 ILE A CA 1
ATOM 3675 C C . ILE A 1 469 ? -19.534 -3.299 39.752 1.00 91.62 469 ILE A C 1
ATOM 3677 O O . ILE A 1 469 ? -19.789 -4.348 39.168 1.00 91.62 469 ILE A O 1
ATOM 3681 N N . GLN A 1 470 ? -18.823 -2.326 39.178 1.00 92.06 470 GLN A N 1
ATOM 3682 C CA . GLN A 1 470 ? -18.342 -2.403 37.796 1.00 92.06 470 GLN A CA 1
ATOM 3683 C C . GLN A 1 470 ? -17.379 -3.576 37.580 1.00 92.06 470 GLN A C 1
ATOM 3685 O O . GLN A 1 470 ? -17.423 -4.223 36.535 1.00 92.06 470 GLN A O 1
ATOM 3690 N N . LEU A 1 471 ? -16.524 -3.875 38.566 1.00 95.12 471 LEU A N 1
ATOM 3691 C CA . LEU A 1 471 ? -15.609 -5.011 38.491 1.00 95.12 471 LEU A CA 1
ATOM 3692 C C . LEU A 1 471 ? -16.365 -6.349 38.428 1.00 95.12 471 LEU A C 1
ATOM 3694 O O . LEU A 1 471 ? -16.023 -7.188 37.596 1.00 95.12 471 LEU A O 1
ATOM 3698 N N . TYR A 1 472 ? -17.381 -6.543 39.274 1.00 95.69 472 TYR A N 1
ATOM 3699 C CA . TYR A 1 472 ? -18.183 -7.772 39.275 1.00 95.69 472 TYR A CA 1
ATOM 3700 C C . TYR A 1 472 ? -19.119 -7.855 38.070 1.00 95.69 472 TYR A C 1
ATOM 3702 O O . TYR A 1 472 ? -19.263 -8.933 37.509 1.00 95.69 472 TYR A O 1
ATOM 3710 N N . ALA A 1 473 ? -19.682 -6.736 37.607 1.00 91.44 473 ALA A N 1
ATOM 3711 C CA . ALA A 1 473 ? -20.460 -6.698 36.369 1.00 91.44 473 ALA A CA 1
ATOM 3712 C C . ALA A 1 473 ? -19.619 -7.140 35.159 1.00 91.44 473 ALA A C 1
ATOM 3714 O O . ALA A 1 473 ? -20.062 -7.962 34.362 1.00 91.44 473 ALA A O 1
ATOM 3715 N N . GLY A 1 474 ? -18.377 -6.654 35.053 1.00 92.50 474 GLY A N 1
ATOM 3716 C CA . GLY A 1 474 ? -17.449 -7.105 34.014 1.00 92.50 474 GLY A CA 1
ATOM 3717 C C . GLY A 1 474 ? -17.135 -8.601 34.111 1.00 92.50 474 GLY A C 1
ATOM 3718 O O . GLY A 1 474 ? -17.095 -9.281 33.093 1.00 92.50 474 GLY A O 1
ATOM 3719 N N . TRP A 1 475 ? -16.963 -9.134 35.325 1.00 95.31 475 TRP A N 1
ATOM 3720 C CA . TRP A 1 475 ? -16.762 -10.573 35.532 1.00 95.31 475 TRP A CA 1
ATOM 3721 C C . TRP A 1 475 ? -17.998 -11.402 35.148 1.00 95.31 475 TRP A C 1
ATOM 3723 O O . TRP A 1 475 ? -17.852 -12.379 34.423 1.00 95.31 475 TRP A O 1
ATOM 3733 N N . LEU A 1 476 ? -19.214 -10.983 35.509 1.00 93.12 476 LEU A N 1
ATOM 3734 C CA . LEU A 1 476 ? -20.445 -11.668 35.091 1.00 93.12 476 LEU A CA 1
ATOM 3735 C C . LEU A 1 476 ? -20.571 -11.747 33.559 1.00 93.12 476 LEU A C 1
ATOM 3737 O O . LEU A 1 476 ? -20.867 -12.801 32.996 1.00 93.12 476 LEU A O 1
ATOM 3741 N N . ILE A 1 477 ? -20.298 -10.635 32.872 1.00 90.00 477 ILE A N 1
ATOM 3742 C CA . ILE A 1 477 ? -20.444 -10.538 31.415 1.00 90.00 477 ILE A CA 1
ATOM 3743 C C . ILE A 1 477 ? -19.330 -11.294 30.682 1.00 90.00 477 ILE A C 1
ATOM 3745 O O . ILE A 1 477 ? -19.600 -12.021 29.728 1.00 90.00 477 ILE A O 1
ATOM 3749 N N . ASP A 1 478 ? -18.072 -11.129 31.085 1.00 92.06 478 ASP A N 1
ATOM 3750 C CA . ASP A 1 478 ? -16.945 -11.665 30.316 1.00 92.06 478 ASP A CA 1
ATOM 3751 C C . ASP A 1 478 ? -16.494 -13.056 30.748 1.00 92.06 478 ASP A C 1
ATOM 3753 O O . ASP A 1 478 ? -15.892 -13.765 29.939 1.00 92.06 478 ASP A O 1
ATOM 3757 N N . HIS A 1 479 ? -16.790 -13.447 31.985 1.00 95.12 479 HIS A N 1
ATOM 3758 C CA . HIS A 1 479 ? -16.397 -14.732 32.543 1.00 95.12 479 HIS A CA 1
ATOM 3759 C C . HIS A 1 479 ? -17.604 -15.644 32.745 1.00 95.12 479 HIS A C 1
ATOM 3761 O O . HIS A 1 479 ? -17.708 -16.641 32.040 1.00 95.12 479 HIS A O 1
ATOM 3767 N N . VAL A 1 480 ? -18.561 -15.270 33.598 1.00 94.62 480 VAL A N 1
ATOM 3768 C CA . VAL A 1 480 ? -19.664 -16.175 33.969 1.00 94.62 480 VAL A CA 1
ATOM 3769 C C . VAL A 1 480 ? -20.518 -16.564 32.760 1.00 94.62 480 VAL A C 1
ATOM 3771 O O . VAL A 1 480 ? -20.662 -17.742 32.430 1.00 94.62 480 VAL A O 1
ATOM 3774 N N . SER A 1 481 ? -21.007 -15.579 32.001 1.00 90.94 481 SER A N 1
ATOM 3775 C CA . SER A 1 481 ? -21.916 -15.842 30.873 1.00 90.94 481 SER A CA 1
ATOM 3776 C C . SER A 1 481 ? -21.270 -16.559 29.672 1.00 90.94 481 SER A C 1
ATOM 3778 O O . SER A 1 481 ? -21.974 -16.974 28.746 1.00 90.94 481 SER A O 1
ATOM 3780 N N . LYS A 1 482 ? -19.935 -16.695 29.665 1.00 93.62 482 LYS A N 1
ATOM 3781 C CA . LYS A 1 482 ? -19.151 -17.232 28.541 1.00 93.62 482 LYS A CA 1
ATOM 3782 C C . LYS A 1 482 ? -18.340 -18.459 28.948 1.00 93.62 482 LYS A C 1
ATOM 3784 O O . LYS A 1 482 ? -18.541 -19.538 28.403 1.00 93.62 482 LYS A O 1
ATOM 3789 N N . ILE A 1 483 ? -17.413 -18.275 29.881 1.00 96.06 483 ILE A N 1
ATOM 3790 C CA . ILE A 1 483 ? -16.443 -19.278 30.315 1.00 96.06 483 ILE A CA 1
ATOM 3791 C C . ILE A 1 483 ? -17.088 -20.266 31.282 1.00 96.06 483 ILE A C 1
ATOM 3793 O O . ILE A 1 483 ? -16.946 -21.467 31.068 1.00 96.06 483 ILE A O 1
ATOM 3797 N N . ASP A 1 484 ? -17.857 -19.803 32.269 1.00 96.38 484 ASP A N 1
ATOM 3798 C CA . ASP A 1 484 ? -18.516 -20.727 33.205 1.00 96.38 484 ASP A CA 1
ATOM 3799 C C . ASP A 1 484 ? -19.651 -21.480 32.524 1.00 96.38 484 ASP A C 1
ATOM 3801 O O . ASP A 1 484 ? -19.828 -22.671 32.752 1.00 96.38 484 ASP A O 1
ATOM 3805 N N . ARG A 1 485 ? -20.368 -20.837 31.594 1.00 94.31 485 ARG A N 1
ATOM 3806 C CA . ARG A 1 485 ? -21.355 -21.536 30.756 1.00 94.31 485 ARG A CA 1
ATOM 3807 C C . ARG A 1 485 ? -20.712 -22.637 29.903 1.00 94.31 485 ARG A C 1
ATOM 3809 O O . ARG A 1 485 ? -21.255 -23.736 29.797 1.00 94.31 485 ARG A O 1
ATOM 3816 N N . GLU A 1 486 ? -19.536 -22.383 29.322 1.00 94.75 486 GLU A N 1
ATOM 3817 C CA . GLU A 1 486 ? -18.768 -23.427 28.632 1.00 94.75 486 GLU A CA 1
ATOM 3818 C C . GLU A 1 486 ? -18.315 -24.525 29.610 1.00 94.75 486 GLU A C 1
ATOM 3820 O O . GLU A 1 486 ? -18.413 -25.709 29.282 1.00 94.75 486 GLU A O 1
ATOM 3825 N N . LEU A 1 487 ? -17.870 -24.164 30.820 1.00 95.50 487 LEU A N 1
ATOM 3826 C CA . LEU A 1 487 ? -17.513 -25.131 31.859 1.00 95.50 487 LEU A CA 1
ATOM 3827 C C . LEU A 1 487 ? -18.695 -26.049 32.185 1.00 95.50 487 LEU A C 1
ATOM 3829 O O . LEU A 1 487 ? -18.533 -27.268 32.164 1.00 95.50 487 LEU A O 1
ATOM 3833 N N . SER A 1 488 ? -19.877 -25.491 32.437 1.00 93.75 488 SER A N 1
ATOM 3834 C CA . SER A 1 488 ? -21.091 -26.257 32.718 1.00 93.75 488 SER A CA 1
ATOM 3835 C C . SER A 1 488 ? -21.411 -27.230 31.590 1.00 93.75 488 SER A C 1
ATOM 3837 O O . SER A 1 488 ? -21.588 -28.420 31.847 1.00 93.75 488 SER A O 1
ATOM 3839 N N . ALA A 1 489 ? -21.359 -26.781 30.331 1.00 93.00 489 ALA A N 1
ATOM 3840 C CA . ALA A 1 489 ? -21.545 -27.655 29.172 1.00 93.00 489 ALA A CA 1
ATOM 3841 C C . ALA A 1 489 ? -20.521 -28.807 29.117 1.00 93.00 489 ALA A C 1
ATOM 3843 O O . ALA A 1 489 ? -20.853 -29.916 28.705 1.00 93.00 489 ALA A O 1
ATOM 3844 N N . LEU A 1 490 ? -19.280 -28.570 29.557 1.00 92.88 490 LEU A N 1
ATOM 3845 C CA . LEU A 1 490 ? -18.225 -29.588 29.626 1.00 92.88 490 LEU A CA 1
ATOM 3846 C C . LEU A 1 490 ? -18.367 -30.540 30.824 1.00 92.88 490 LEU A C 1
ATOM 3848 O O . LEU A 1 490 ? -17.809 -31.643 30.785 1.00 92.88 490 LEU A O 1
ATOM 3852 N N . LEU A 1 491 ? -19.050 -30.113 31.887 1.00 92.44 491 LEU A N 1
ATOM 3853 C CA . LEU A 1 491 ? -19.356 -30.925 33.065 1.00 92.44 491 LEU A CA 1
ATOM 3854 C C . LEU A 1 491 ? -20.580 -31.818 32.838 1.00 92.44 491 LEU A C 1
ATOM 3856 O O . LEU A 1 491 ? -20.610 -32.935 33.365 1.00 92.44 491 LEU A O 1
ATOM 3860 N N . ILE A 1 492 ? -21.543 -31.377 32.022 1.00 87.62 492 ILE A N 1
ATOM 3861 C CA . ILE A 1 492 ? -22.698 -32.182 31.611 1.00 87.62 492 ILE A CA 1
ATOM 3862 C C . ILE A 1 492 ? -22.204 -33.467 30.925 1.00 87.62 492 ILE A C 1
ATOM 3864 O O . ILE A 1 492 ? -21.435 -33.447 29.966 1.00 87.62 492 ILE A O 1
ATOM 3868 N N . GLY A 1 493 ? -22.614 -34.618 31.463 1.00 80.25 493 GLY A N 1
ATOM 3869 C CA . GLY A 1 493 ? -22.177 -35.942 31.005 1.00 80.25 493 GLY A CA 1
ATOM 3870 C C . GLY A 1 493 ? -20.848 -36.438 31.594 1.00 80.25 493 GLY A C 1
ATOM 3871 O O . GLY A 1 493 ? -20.484 -37.590 31.359 1.00 80.25 493 GLY A O 1
ATOM 3872 N N . LYS A 1 494 ? -20.133 -35.620 32.384 1.00 91.31 494 LYS A N 1
ATOM 3873 C CA . LYS A 1 494 ? -18.932 -36.034 33.140 1.00 91.31 494 LYS A CA 1
ATOM 3874 C C . LYS A 1 494 ? -19.148 -36.074 34.649 1.00 91.31 494 LYS A C 1
ATOM 3876 O O . LYS A 1 494 ? -18.619 -36.970 35.307 1.00 91.31 494 LYS A O 1
ATOM 3881 N N . ALA A 1 495 ? -19.875 -35.101 35.189 1.00 91.88 495 ALA A N 1
ATOM 3882 C CA . ALA A 1 495 ? -20.200 -35.014 36.605 1.00 91.88 495 ALA A CA 1
ATOM 3883 C C . ALA A 1 495 ? -21.606 -35.576 36.886 1.00 91.88 495 ALA A C 1
ATOM 3885 O O . ALA A 1 495 ? -22.497 -35.403 36.053 1.00 91.88 495 ALA A O 1
ATOM 3886 N N . PRO A 1 496 ? -21.836 -36.244 38.034 1.00 91.69 496 PRO A N 1
ATOM 3887 C CA . PRO A 1 496 ? -23.180 -36.629 38.455 1.00 91.69 496 PRO A CA 1
ATOM 3888 C C . PRO A 1 496 ? -24.057 -35.392 38.686 1.00 91.69 496 PRO A C 1
ATOM 3890 O O . PRO A 1 496 ? -23.621 -34.456 39.354 1.00 91.69 496 PRO A O 1
ATOM 3893 N N . GLU A 1 497 ? -25.308 -35.422 38.218 1.00 87.94 497 GLU A N 1
ATOM 3894 C CA . GLU A 1 497 ? -26.278 -34.325 38.409 1.00 87.94 497 GLU A CA 1
ATOM 3895 C C . GLU A 1 497 ? -26.442 -33.957 39.890 1.00 87.94 497 GLU A C 1
ATOM 3897 O O . GLU A 1 497 ? -26.383 -32.788 40.253 1.00 87.94 497 GLU A O 1
ATOM 3902 N N . SER A 1 498 ? -26.486 -34.956 40.781 1.00 89.75 498 SER A N 1
ATOM 3903 C CA . SER A 1 498 ? -26.567 -34.733 42.231 1.00 89.75 498 SER A CA 1
ATOM 3904 C C . SER A 1 498 ? -25.420 -33.886 42.793 1.00 89.75 498 SER A C 1
ATOM 3906 O O . SER A 1 498 ? -25.580 -33.246 43.827 1.00 89.75 498 SER A O 1
ATOM 3908 N N . GLU A 1 499 ? -24.245 -33.915 42.156 1.00 89.19 499 GLU A N 1
ATOM 3909 C CA . GLU A 1 499 ? -23.103 -33.093 42.558 1.00 89.19 499 GLU A CA 1
ATOM 3910 C C . GLU A 1 499 ? -23.179 -31.676 41.968 1.00 89.19 499 GLU A C 1
ATOM 3912 O O . GLU A 1 499 ? -22.814 -30.720 42.657 1.00 89.19 499 GLU A O 1
ATOM 3917 N N . LEU A 1 500 ? -23.696 -31.526 40.745 1.00 89.50 500 LEU A N 1
ATOM 3918 C CA . LEU A 1 500 ? -23.929 -30.230 40.091 1.00 89.50 500 LEU A CA 1
ATOM 3919 C C . LEU A 1 500 ? -25.125 -29.451 40.672 1.00 89.50 500 LEU A C 1
ATOM 3921 O O . LEU A 1 500 ? -25.216 -28.243 40.474 1.00 89.50 500 LEU A O 1
ATOM 3925 N N . ASP A 1 501 ? -25.983 -30.119 41.445 1.00 88.56 501 ASP A N 1
ATOM 3926 C CA . ASP A 1 501 ? -27.107 -29.509 42.172 1.00 88.56 501 ASP A CA 1
ATOM 3927 C C . ASP A 1 501 ? -26.810 -29.261 43.662 1.00 88.56 501 ASP A C 1
ATOM 3929 O O . ASP A 1 501 ? -27.607 -28.640 44.383 1.00 88.56 501 ASP A O 1
ATOM 3933 N N . SER A 1 502 ? -25.671 -29.771 44.143 1.00 86.50 502 SER A N 1
ATOM 3934 C CA . SER A 1 502 ? -25.267 -29.668 45.547 1.00 86.50 502 SER A CA 1
ATOM 3935 C C . SER A 1 502 ? -24.712 -28.284 45.887 1.00 86.50 502 SER A C 1
ATOM 3937 O O . SER A 1 502 ? -24.087 -27.627 45.061 1.00 86.50 502 SER A O 1
ATOM 3939 N N . ASP A 1 503 ? -24.932 -27.835 47.125 1.00 80.88 503 ASP A N 1
ATOM 3940 C CA . ASP A 1 503 ? -24.308 -26.604 47.620 1.00 80.88 503 ASP A CA 1
ATOM 3941 C C . ASP A 1 503 ? -22.871 -26.879 48.078 1.00 80.88 503 ASP A C 1
ATOM 3943 O O . ASP A 1 503 ? -22.588 -27.946 48.632 1.00 80.88 503 ASP A O 1
ATOM 3947 N N . ILE A 1 504 ? -21.995 -25.879 47.963 1.00 82.38 504 ILE A N 1
ATOM 3948 C CA . ILE A 1 504 ? -20.653 -25.939 48.553 1.00 82.38 504 ILE A CA 1
ATOM 3949 C C . ILE A 1 504 ? -20.753 -25.925 50.088 1.00 82.38 504 ILE A C 1
ATOM 3951 O O . ILE A 1 504 ? -21.574 -25.210 50.679 1.00 82.38 504 ILE A O 1
ATOM 3955 N N . GLU A 1 505 ? -19.897 -26.704 50.755 1.00 73.00 505 GLU A N 1
ATOM 3956 C CA . GLU A 1 505 ? -19.717 -26.625 52.205 1.00 73.00 505 GLU A CA 1
ATOM 3957 C C . GLU A 1 505 ? -19.206 -25.240 52.628 1.00 73.00 505 GLU A C 1
ATOM 3959 O O . GLU A 1 505 ? -18.222 -24.721 52.106 1.00 73.00 505 GLU A O 1
ATOM 3964 N N . ALA A 1 506 ? -19.854 -24.634 53.625 1.00 68.31 506 ALA A N 1
ATOM 3965 C CA . ALA A 1 506 ? -19.410 -23.352 54.154 1.00 68.31 506 ALA A CA 1
ATOM 3966 C C . ALA A 1 506 ? -18.057 -23.503 54.870 1.00 68.31 506 ALA A C 1
ATOM 3968 O O . ALA A 1 506 ? -17.911 -24.303 55.797 1.00 68.31 506 ALA A O 1
ATOM 3969 N N . HIS A 1 507 ? -17.072 -22.696 54.475 1.00 72.19 507 HIS A N 1
ATOM 3970 C CA . HIS A 1 507 ? -15.746 -22.692 55.084 1.00 72.19 507 HIS A CA 1
ATOM 3971 C C . HIS A 1 507 ? -15.529 -21.439 55.943 1.00 72.19 507 HIS A C 1
ATOM 3973 O O . HIS A 1 507 ? -15.634 -20.315 55.461 1.00 72.19 507 HIS A O 1
ATOM 3979 N N . GLU A 1 508 ? -15.149 -21.622 57.214 1.00 73.81 508 GLU A N 1
ATOM 3980 C CA . GLU A 1 508 ? -14.734 -20.506 58.087 1.00 73.81 508 GLU A CA 1
ATOM 3981 C C . GLU A 1 508 ? -13.396 -19.879 57.651 1.00 73.81 508 GLU A C 1
ATOM 3983 O O . GLU A 1 508 ? -13.086 -18.730 57.975 1.00 73.81 508 GLU A O 1
ATOM 3988 N N . HIS A 1 509 ? -12.588 -20.635 56.905 1.00 86.88 509 HIS A N 1
ATOM 3989 C CA . HIS A 1 509 ? -11.274 -20.225 56.423 1.00 86.88 509 HIS A CA 1
ATOM 3990 C C . HIS A 1 509 ? -11.317 -19.808 54.952 1.00 86.88 509 HIS A C 1
ATOM 3992 O O . HIS A 1 509 ? -12.127 -20.292 54.168 1.00 86.88 509 HIS A O 1
ATOM 3998 N N . LEU A 1 510 ? -10.383 -18.942 54.559 1.00 91.00 510 LEU A N 1
ATOM 3999 C CA . LEU A 1 510 ? -10.163 -18.574 53.165 1.00 91.00 510 LEU A CA 1
ATOM 4000 C C . LEU A 1 510 ? -9.616 -19.783 52.387 1.00 91.00 510 LEU A C 1
ATOM 4002 O O . LEU A 1 510 ? -8.501 -20.239 52.664 1.00 91.00 510 LEU A O 1
ATOM 4006 N N . VAL A 1 511 ? -10.380 -20.265 51.406 1.00 92.38 511 VAL A N 1
ATOM 4007 C CA . VAL A 1 511 ? -9.957 -21.303 50.454 1.00 92.38 511 VAL A CA 1
ATOM 4008 C C . VAL A 1 511 ? -9.346 -20.625 49.238 1.00 92.38 511 VAL A C 1
ATOM 4010 O O . VAL A 1 511 ? -10.032 -19.900 48.538 1.00 92.38 511 VAL A O 1
ATOM 4013 N N . VAL A 1 512 ? -8.050 -20.808 48.996 1.00 93.00 512 VAL A N 1
ATOM 4014 C CA . VAL A 1 512 ? -7.368 -20.138 47.878 1.00 93.00 512 VAL A CA 1
ATOM 4015 C C . VAL A 1 512 ? -7.486 -20.994 46.614 1.00 93.00 512 VAL A C 1
ATOM 4017 O O . VAL A 1 512 ? -7.063 -22.151 46.662 1.00 93.00 512 VAL A O 1
ATOM 4020 N N . PRO A 1 513 ? -8.005 -20.458 45.489 1.00 94.44 513 PRO A N 1
ATOM 4021 C CA . PRO A 1 513 ? -8.047 -21.188 44.225 1.00 94.44 513 PRO A CA 1
ATOM 4022 C C . PRO A 1 513 ? -6.655 -21.652 43.783 1.00 94.44 513 PRO A C 1
ATOM 4024 O O . PRO A 1 513 ? -5.637 -20.994 44.053 1.00 94.44 513 PRO A O 1
ATOM 4027 N N . HIS A 1 514 ? -6.599 -22.787 43.088 1.00 92.75 514 HIS A N 1
ATOM 4028 C CA . HIS A 1 514 ? -5.341 -23.356 42.614 1.00 92.75 514 HIS A CA 1
ATOM 4029 C C . HIS A 1 514 ? -4.639 -22.398 41.647 1.00 92.75 514 HIS A C 1
ATOM 4031 O O . HIS A 1 514 ? -3.438 -22.184 41.776 1.00 92.75 514 HIS A O 1
ATOM 4037 N N . SER A 1 515 ? -5.387 -21.748 40.755 1.00 93.38 515 SER A N 1
ATOM 4038 C CA . SER A 1 515 ? -4.886 -20.749 39.811 1.00 93.38 515 SER A CA 1
ATOM 4039 C C . SER A 1 515 ? -4.117 -19.623 40.489 1.00 93.38 515 SER A C 1
ATOM 4041 O O . SER A 1 515 ? -3.047 -19.230 40.023 1.00 93.38 515 SER A O 1
ATOM 4043 N N . TYR A 1 516 ? -4.637 -19.119 41.608 1.00 94.12 516 TYR A N 1
ATOM 4044 C CA . TYR A 1 516 ? -4.028 -18.007 42.316 1.00 94.12 516 TYR A CA 1
ATOM 4045 C C . TYR A 1 516 ? -2.821 -18.451 43.134 1.00 94.12 516 TYR A C 1
ATOM 4047 O O . TYR A 1 516 ? -1.812 -17.750 43.157 1.00 94.12 516 TYR A O 1
ATOM 4055 N N . THR A 1 517 ? -2.884 -19.643 43.730 1.00 91.62 517 THR A N 1
ATOM 4056 C CA . THR A 1 517 ? -1.727 -20.262 44.392 1.00 91.62 517 THR A CA 1
ATOM 4057 C C . THR A 1 517 ? -0.590 -20.469 43.388 1.00 91.62 517 THR A C 1
ATOM 4059 O O . THR A 1 517 ? 0.508 -19.956 43.584 1.00 91.62 517 THR A O 1
ATOM 4062 N N . SER A 1 518 ? -0.876 -21.100 42.244 1.00 89.38 518 SER A N 1
ATOM 4063 C CA . SER A 1 518 ? 0.097 -21.301 41.166 1.00 89.38 518 SER A CA 1
ATOM 4064 C C . SER A 1 518 ? 0.631 -19.989 40.599 1.00 89.38 518 SER A C 1
ATOM 4066 O O . SER A 1 518 ? 1.819 -19.901 40.302 1.00 89.38 518 SER A O 1
ATOM 4068 N N . PHE A 1 519 ? -0.209 -18.958 40.461 1.00 91.62 519 PHE A N 1
ATOM 4069 C CA . PHE A 1 519 ? 0.246 -17.630 40.054 1.00 91.62 519 PHE A CA 1
ATOM 4070 C C . PHE A 1 519 ? 1.251 -17.065 41.061 1.00 91.62 519 PHE A C 1
ATOM 4072 O O . PHE A 1 519 ? 2.345 -16.687 40.650 1.00 91.62 519 PHE A O 1
ATOM 4079 N N . LEU A 1 520 ? 0.914 -17.047 42.356 1.00 89.56 520 LEU A N 1
ATOM 4080 C CA . LEU A 1 520 ? 1.784 -16.520 43.409 1.00 89.56 520 LEU A CA 1
ATOM 4081 C C . LEU A 1 520 ? 3.116 -17.274 43.505 1.00 89.56 520 LEU A C 1
ATOM 4083 O O . LEU A 1 520 ? 4.136 -16.643 43.790 1.00 89.56 520 LEU A O 1
ATOM 4087 N N . ASP A 1 521 ? 3.125 -18.578 43.241 1.00 87.00 521 ASP A N 1
ATOM 4088 C CA . ASP A 1 521 ? 4.332 -19.411 43.264 1.00 87.00 521 ASP A CA 1
ATOM 4089 C C . ASP A 1 521 ? 5.164 -19.314 41.973 1.00 87.00 521 ASP A C 1
ATOM 4091 O O . ASP A 1 521 ? 6.353 -19.626 41.991 1.00 87.00 521 ASP A O 1
ATOM 4095 N N . SER A 1 522 ? 4.575 -18.842 40.870 1.00 86.94 522 SER A N 1
ATOM 4096 C CA . SER A 1 522 ? 5.256 -18.710 39.577 1.00 86.94 522 SER A CA 1
ATOM 4097 C C . SER A 1 522 ? 6.230 -17.530 39.507 1.00 86.94 522 SER A C 1
ATOM 4099 O O . SER A 1 522 ? 6.075 -16.529 40.210 1.00 86.94 522 SER A O 1
ATOM 4101 N N . ASP A 1 523 ? 7.159 -17.591 38.548 1.00 81.38 523 ASP A N 1
ATOM 4102 C CA . ASP A 1 523 ? 8.078 -16.489 38.215 1.00 81.38 523 ASP A CA 1
ATOM 4103 C C . ASP A 1 523 ? 7.356 -15.228 37.696 1.00 81.38 523 ASP A C 1
ATOM 4105 O O . ASP A 1 523 ? 7.937 -14.145 37.650 1.00 81.38 523 ASP A O 1
ATOM 4109 N N . ASN A 1 524 ? 6.076 -15.347 37.321 1.00 78.69 524 ASN A N 1
ATOM 4110 C CA . ASN A 1 524 ? 5.264 -14.224 36.852 1.00 78.69 524 ASN A CA 1
ATOM 4111 C C . ASN A 1 524 ? 4.702 -13.364 37.997 1.00 78.69 524 ASN A C 1
ATOM 4113 O O . ASN A 1 524 ? 4.232 -12.253 37.740 1.00 78.69 524 ASN A O 1
ATOM 4117 N N . ALA A 1 525 ? 4.706 -13.855 39.242 1.00 83.44 525 ALA A N 1
ATOM 4118 C CA . ALA A 1 525 ? 4.274 -13.069 40.392 1.00 83.44 525 ALA A CA 1
ATOM 4119 C C . ALA A 1 525 ? 5.432 -12.243 40.951 1.00 83.44 525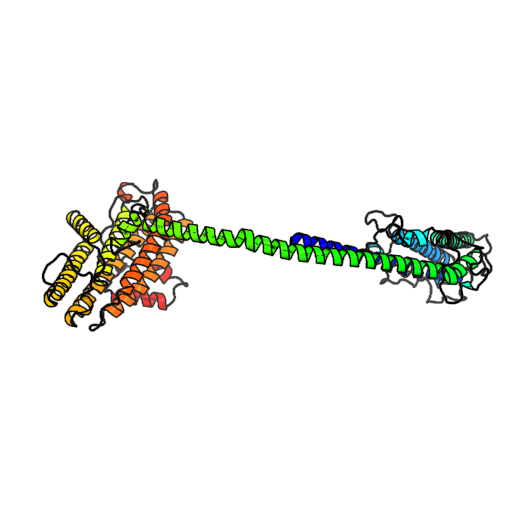 ALA A C 1
ATOM 4121 O O . ALA A 1 525 ? 6.472 -12.759 41.359 1.00 83.44 525 ALA A O 1
ATOM 4122 N N . SER A 1 526 ? 5.223 -10.931 41.041 1.00 86.62 526 SER A N 1
ATOM 4123 C CA . SER A 1 526 ? 6.193 -10.052 41.683 1.00 86.62 526 SER A CA 1
ATOM 4124 C C . SER A 1 526 ? 6.188 -10.244 43.206 1.00 86.62 526 SER A C 1
ATOM 4126 O O . SER A 1 526 ? 5.181 -10.628 43.810 1.00 86.62 526 SER A O 1
ATOM 4128 N N . ILE A 1 527 ? 7.288 -9.868 43.872 1.00 85.00 527 ILE A N 1
ATOM 4129 C CA . ILE A 1 527 ? 7.339 -9.762 45.346 1.00 85.00 527 ILE A CA 1
ATOM 4130 C C . ILE A 1 527 ? 6.193 -8.869 45.862 1.00 85.00 527 ILE A C 1
ATOM 4132 O O . ILE A 1 527 ? 5.633 -9.105 46.934 1.00 85.00 527 ILE A O 1
ATOM 4136 N N . GLN A 1 528 ? 5.805 -7.860 45.078 1.00 86.50 528 GLN A N 1
ATOM 4137 C CA . GLN A 1 528 ? 4.687 -6.982 45.389 1.00 86.50 528 GLN A CA 1
ATOM 4138 C C . GLN A 1 528 ? 3.343 -7.729 45.404 1.00 86.50 528 GLN A C 1
ATOM 4140 O O . GLN A 1 528 ? 2.561 -7.495 46.322 1.00 86.50 528 GLN A O 1
ATOM 4145 N N . ASP A 1 529 ? 3.078 -8.652 44.475 1.00 87.50 529 ASP A N 1
ATOM 4146 C CA . ASP A 1 529 ? 1.825 -9.426 44.444 1.00 87.50 529 ASP A CA 1
ATOM 4147 C C . ASP A 1 529 ? 1.671 -10.300 45.705 1.00 87.50 529 ASP A C 1
ATOM 4149 O O . ASP A 1 529 ? 0.622 -10.266 46.359 1.00 87.50 529 ASP A O 1
ATOM 4153 N N . ARG A 1 530 ? 2.746 -10.992 46.119 1.00 89.38 530 ARG A N 1
ATOM 4154 C CA . ARG A 1 530 ? 2.780 -11.793 47.362 1.00 89.38 530 ARG A CA 1
ATOM 4155 C C . ARG A 1 530 ? 2.544 -10.928 48.601 1.00 89.38 530 ARG A C 1
ATOM 4157 O O . ARG A 1 530 ? 1.718 -11.254 49.455 1.00 89.38 530 ARG A O 1
ATOM 4164 N N . ASN A 1 531 ? 3.215 -9.778 48.670 1.00 90.81 531 ASN A N 1
ATOM 4165 C CA . ASN A 1 531 ? 3.057 -8.833 49.775 1.00 90.81 531 ASN A CA 1
ATOM 4166 C C . ASN A 1 531 ? 1.640 -8.253 49.851 1.00 90.81 531 ASN A C 1
ATOM 4168 O O . ASN A 1 531 ? 1.115 -8.056 50.948 1.00 90.81 531 ASN A O 1
ATOM 4172 N N . LEU A 1 532 ? 1.006 -7.973 48.709 1.00 92.06 532 LEU A N 1
ATOM 4173 C CA . LEU A 1 532 ? -0.371 -7.487 48.676 1.00 92.06 532 LEU A CA 1
ATOM 4174 C C . LEU A 1 532 ? -1.354 -8.561 49.168 1.00 92.06 532 LEU A C 1
ATOM 4176 O O . LEU A 1 532 ? -2.282 -8.220 49.903 1.00 92.06 532 LEU A O 1
ATOM 4180 N N . PHE A 1 533 ? -1.132 -9.837 48.834 1.00 93.94 533 PHE A N 1
ATOM 4181 C CA . PHE A 1 533 ? -1.994 -10.931 49.285 1.00 93.94 533 PHE A CA 1
ATOM 4182 C C . PHE A 1 533 ? -1.918 -11.124 50.806 1.00 93.94 533 PHE A C 1
ATOM 4184 O O . PHE A 1 533 ? -2.942 -11.104 51.494 1.00 93.94 533 PHE A O 1
ATOM 4191 N N . GLU A 1 534 ? -0.707 -11.190 51.365 1.00 93.44 534 GLU A N 1
ATOM 4192 C CA . GLU A 1 534 ? -0.519 -11.292 52.818 1.00 93.44 534 GLU A CA 1
ATOM 4193 C C . GLU A 1 534 ? -1.024 -10.046 53.557 1.00 93.44 534 GLU A C 1
ATOM 4195 O O . GLU A 1 534 ? -1.638 -10.134 54.628 1.00 93.44 534 GLU A O 1
ATOM 4200 N N . ARG A 1 535 ? -0.858 -8.861 52.958 1.00 93.38 535 ARG A N 1
ATOM 4201 C CA . ARG A 1 535 ? -1.439 -7.626 53.487 1.00 93.38 535 ARG A CA 1
ATOM 4202 C C . ARG A 1 535 ? -2.964 -7.689 53.514 1.00 93.38 535 ARG A C 1
ATOM 4204 O O . ARG A 1 535 ? -3.546 -7.269 54.515 1.00 93.38 535 ARG A O 1
ATOM 4211 N N . MET A 1 536 ? -3.609 -8.205 52.467 1.00 95.62 536 MET A N 1
ATOM 4212 C CA . MET A 1 536 ? -5.065 -8.360 52.417 1.00 95.62 536 MET A CA 1
ATOM 4213 C C . MET A 1 536 ? -5.536 -9.309 53.518 1.00 95.62 536 MET A C 1
ATOM 4215 O O . MET A 1 536 ? -6.414 -8.934 54.297 1.00 95.62 536 MET A O 1
ATOM 4219 N N . LYS A 1 537 ? -4.894 -10.477 53.662 1.00 94.69 537 LYS A N 1
ATOM 4220 C CA . LYS A 1 537 ? -5.199 -11.433 54.736 1.00 94.69 537 LYS A CA 1
ATOM 4221 C C . LYS A 1 537 ? -5.126 -10.785 56.115 1.00 94.69 537 LYS A C 1
ATOM 4223 O O . LYS A 1 537 ? -6.084 -10.845 56.884 1.00 94.69 537 LYS A O 1
ATOM 4228 N N . LYS A 1 538 ? -4.029 -10.078 56.404 1.00 93.75 538 LYS A N 1
ATOM 4229 C CA . LYS A 1 538 ? -3.843 -9.361 57.674 1.00 93.75 538 LYS A CA 1
ATOM 4230 C C . LYS A 1 538 ? -4.874 -8.247 57.873 1.00 93.75 538 LYS A C 1
ATOM 4232 O O . LYS A 1 538 ? -5.357 -8.040 58.986 1.00 93.75 538 LYS A O 1
ATOM 4237 N N . MET A 1 539 ? -5.206 -7.498 56.821 1.00 92.50 539 MET A N 1
ATOM 4238 C CA . MET A 1 539 ? -6.142 -6.377 56.919 1.00 92.50 539 MET A CA 1
ATOM 4239 C C . MET A 1 539 ? -7.591 -6.829 57.135 1.00 92.50 539 MET A C 1
ATOM 4241 O O . MET A 1 539 ? -8.312 -6.190 57.904 1.00 92.50 539 MET A O 1
ATOM 4245 N N . LEU A 1 540 ? -7.989 -7.936 56.515 1.00 93.06 540 LEU A N 1
ATOM 4246 C CA . LEU A 1 540 ? -9.346 -8.484 56.576 1.00 93.06 540 LEU A CA 1
ATOM 4247 C C . LEU A 1 540 ? -9.511 -9.598 57.622 1.00 93.06 540 LEU A C 1
ATOM 4249 O O . LEU A 1 540 ? -10.589 -10.181 57.724 1.00 93.06 540 LEU A O 1
ATOM 4253 N N . LYS A 1 541 ? -8.455 -9.877 58.402 1.00 91.62 541 LYS A N 1
ATOM 4254 C CA . LYS A 1 541 ? -8.385 -10.955 59.405 1.00 91.62 541 LYS A CA 1
ATOM 4255 C C . LYS A 1 541 ? -8.744 -12.332 58.824 1.00 91.62 541 LYS A C 1
ATOM 4257 O O . LYS A 1 541 ? -9.410 -13.130 59.474 1.00 91.62 541 LYS A O 1
ATOM 4262 N N . LEU A 1 542 ? -8.301 -12.598 57.598 1.00 91.19 542 LEU A N 1
ATOM 4263 C CA . LEU A 1 542 ? -8.530 -13.870 56.918 1.00 91.19 542 LEU A CA 1
ATOM 4264 C C . LEU A 1 542 ? -7.463 -14.882 57.339 1.00 91.19 542 LEU A C 1
ATOM 4266 O O . LEU A 1 542 ? -6.266 -14.585 57.294 1.00 91.19 542 LEU A O 1
ATOM 4270 N N . SER A 1 543 ? -7.896 -16.082 57.714 1.00 87.25 543 SER A N 1
ATOM 4271 C CA . SER A 1 543 ? -7.020 -17.227 57.961 1.00 87.25 543 SER A CA 1
ATOM 4272 C C . SER A 1 543 ? -7.154 -18.233 56.820 1.00 87.25 543 SER A C 1
ATOM 4274 O O . SER A 1 543 ? -8.258 -18.510 56.362 1.00 87.25 543 SER A O 1
ATOM 4276 N N . THR A 1 544 ? -6.031 -18.763 56.343 1.00 83.38 544 THR A N 1
ATOM 4277 C CA . THR A 1 544 ? -5.994 -19.916 55.434 1.00 83.38 544 THR A CA 1
ATOM 4278 C C . THR A 1 544 ? -5.785 -21.167 56.277 1.00 83.38 544 THR A C 1
ATOM 4280 O O . THR A 1 544 ? -5.002 -21.131 57.233 1.00 83.38 544 THR A O 1
ATOM 4283 N N . LYS A 1 545 ? -6.447 -22.280 55.948 1.00 66.19 545 LYS A N 1
ATOM 4284 C CA . LYS A 1 545 ? -6.184 -23.560 56.620 1.00 66.19 545 LYS A CA 1
ATOM 4285 C C . LYS A 1 545 ? -4.697 -23.892 56.422 1.00 66.19 545 LYS A C 1
ATOM 4287 O O . LYS A 1 545 ? -4.226 -23.892 55.287 1.00 66.19 545 LYS A O 1
ATOM 4292 N N . LYS A 1 546 ? -3.931 -24.109 57.502 1.00 44.12 546 LYS A N 1
ATOM 4293 C CA . LYS A 1 546 ? -2.579 -24.673 57.365 1.00 44.12 546 LYS A CA 1
ATOM 4294 C C . LYS A 1 546 ? -2.757 -26.037 56.705 1.00 44.12 546 LYS A C 1
ATOM 4296 O O . LYS A 1 546 ? -3.461 -26.878 57.260 1.00 44.12 546 LYS A O 1
ATOM 4301 N N . ALA A 1 547 ? -2.161 -26.238 55.533 1.00 37.00 547 ALA A N 1
ATOM 4302 C CA . ALA A 1 547 ? -1.923 -27.588 55.055 1.00 37.00 547 ALA A CA 1
ATOM 4303 C C . ALA A 1 547 ? -1.084 -28.267 56.144 1.00 37.00 547 ALA A C 1
ATOM 4305 O O . ALA A 1 547 ? 0.013 -27.803 56.459 1.00 37.00 547 ALA A O 1
ATOM 4306 N N . ASN A 1 548 ? -1.643 -29.274 56.814 1.00 27.17 548 ASN A N 1
ATOM 4307 C CA . ASN A 1 548 ? -0.794 -30.201 57.543 1.00 27.17 548 ASN A CA 1
ATOM 4308 C C . ASN A 1 548 ? 0.078 -30.856 56.470 1.00 27.17 548 ASN A C 1
ATOM 4310 O O . ASN A 1 548 ? -0.476 -31.410 55.520 1.00 27.17 548 ASN A O 1
ATOM 4314 N N . ASN A 1 549 ? 1.392 -30.650 56.591 1.00 28.34 549 ASN A N 1
ATOM 4315 C CA . ASN A 1 549 ? 2.421 -31.200 55.709 1.00 28.34 549 ASN A CA 1
ATOM 4316 C C . ASN A 1 549 ? 2.196 -32.678 55.397 1.00 28.34 549 ASN A C 1
ATOM 4318 O O . ASN A 1 549 ? 1.865 -33.421 56.352 1.00 28.34 549 ASN A O 1
#